Protein AF-A0A0I9UUY1-F1 (afdb_monomer_lite)

Organism: Bacteroides fragilis (NCBI:txid817)

Secondary structure (DSSP, 8-state):
---------------------------------PPP-------------EEE-GGGS-GGGEEESS-TTS-HHHHT-TTTSEEETTBSEEEEESSSS-EEEEE--SS-EEEEEEEEEETT-SS-EEEEEEEEE-TTEEEEE--TTBTS-EEEEETTEEEEE-BSS--TTTEEEEEEE--HHHHHHTT----EEEEE--TT--TT--SSSEE---HHHHHHHHHHHHHHHHHTTSHHHHHHHHSHHHHHSS--B-TT-PBPPHHHHHHHHHHTTSSEEEEEEEE-TTSSEEEETTEEEE-TTHHHHTTT-HHHHHHHHHHHHHHTT--TTSTTTS-BTTBSHHHHHHHHHHHHHHTT-SS---TTSS-TTSGGGGGG-SS---GGGG-HHHHHHHHHH-HHHHHHHHSPPP-

Radius of gyration: 30.34 Å; chains: 1; bounding box: 54×63×99 Å

pLDDT: mean 86.58, std 20.66, range [25.59, 98.88]

Sequence (411 aa):
MKIILNFSKCIMILSLLSLTCTVLSCDEMDIDQEPPISSTRNLMISFKIDTITYGQIPAEHARRILSLDESTSVVTDKSKRSFRVNELFQIRKASDQLLSITSYSAKTVYNLTLEAYVEGGSQYIPIAYLDSIPGFSQFEFKPSLINGNFIYKNGDGIDTLSLSSLNEKQMKFRLLSDDKHFKMLSKIDAQWGVSFSNYDWKPGYENGSWRELRAIYAREWVVIITNYAYMMTTPEYSFIMRNFSKVFGGELYDNNRVKFTPEKYLSEEKRFKQSHNFVCGRSKPSVGGLGGGSVWGVSHWNYYGHYASFSGWESITHEFMHCMGYGHSSNMTYSSGGVGWTEFMWQLHTYLRGNNLLPYTDRDLLGFHKPENAKYRDGGIDPDKLNDNKILQFYNKSKVTKYFLANPLTK

Foldseek 3Di:
DDDDDDDDDDDDDDDDDDDDDDDDDDDDDDDDDDDDDPPPPDPPVPQDAAEAELVPADPVFKDFALPLPPDLVQQQPCVNDKDWLLCQFDWDDPDQFKIKTFHQALAKFAFKFKWKDFAVDDDTWGQHTYGIDGHRMMGMDGTCLAQHWRWTDDPPDIDTHHDPGDDPVGMDMDMDDPTPLVVLSNLQQFGEMEGEDQVPDDPPDPVDFFYRDGSLLSSLVSQLVSQLSSLLSDPLNVVCLQCVCVLQVDFWAALVRHGDDSVNSVVCSVLLRDYAYAHEGEGDQVDQFDAAQRYTYGYDQLSQLVLFDLSNQLSNQLRSVRNVVGDPSTLSNPPDPCGGVSSVSSLSSLQCLVVVNGSDNDSCSSPSQPPVCVVSDDDHHDCVSVDNVVSVVSLVPRSSNVVCVVPPDDD

Structure (mmCIF, N/CA/C/O backbone):
data_AF-A0A0I9UUY1-F1
#
_entry.id   AF-A0A0I9UUY1-F1
#
loop_
_atom_site.group_PDB
_atom_site.id
_atom_site.type_symbol
_atom_site.label_atom_id
_atom_site.label_alt_id
_atom_site.label_comp_id
_atom_site.label_asym_id
_atom_site.label_entity_id
_atom_site.label_seq_id
_atom_site.pdbx_PDB_ins_code
_atom_site.Cartn_x
_atom_site.Cartn_y
_atom_site.Cartn_z
_atom_site.occupancy
_atom_site.B_iso_or_equiv
_atom_site.auth_seq_id
_atom_site.auth_comp_id
_atom_site.auth_asym_id
_atom_site.auth_atom_id
_atom_site.pdbx_PDB_model_num
ATOM 1 N N . MET A 1 1 ? 22.546 7.721 55.664 1.00 36.88 1 MET A N 1
ATOM 2 C CA . MET A 1 1 ? 23.636 7.155 54.842 1.00 36.88 1 MET A CA 1
ATOM 3 C C . MET A 1 1 ? 24.466 6.216 55.711 1.00 36.88 1 MET A C 1
ATOM 5 O O . MET A 1 1 ? 25.324 6.676 56.449 1.00 36.88 1 MET A O 1
ATOM 9 N N . LYS A 1 2 ? 24.135 4.922 55.719 1.00 28.86 2 LYS A N 1
ATOM 10 C CA . LYS A 1 2 ? 24.945 3.857 56.325 1.00 28.86 2 LYS A CA 1
ATOM 11 C C . LYS A 1 2 ? 24.568 2.548 55.633 1.00 28.86 2 LYS A C 1
ATOM 13 O O . LYS A 1 2 ? 23.427 2.109 55.704 1.00 28.86 2 LYS A O 1
ATOM 18 N N . ILE A 1 3 ? 25.536 2.039 54.886 1.00 31.17 3 ILE A N 1
ATOM 19 C CA . ILE A 1 3 ? 25.574 0.750 54.196 1.00 31.17 3 ILE A CA 1
ATOM 20 C C . ILE A 1 3 ? 25.894 -0.320 55.241 1.00 31.17 3 ILE A C 1
ATOM 22 O O . ILE A 1 3 ? 26.698 -0.030 56.120 1.00 31.17 3 ILE A O 1
ATOM 26 N N . ILE A 1 4 ? 25.326 -1.523 55.112 1.00 30.03 4 ILE A N 1
ATOM 27 C CA . ILE A 1 4 ? 25.988 -2.817 55.368 1.00 30.03 4 ILE A CA 1
ATOM 28 C C . ILE A 1 4 ? 25.166 -3.899 54.643 1.00 30.03 4 ILE A C 1
ATOM 30 O O . ILE A 1 4 ? 24.006 -4.142 54.965 1.00 30.03 4 ILE A O 1
ATOM 34 N N . LEU A 1 5 ? 25.790 -4.517 53.637 1.00 32.25 5 LEU A N 1
ATOM 35 C CA . LEU A 1 5 ? 25.451 -5.846 53.127 1.00 32.25 5 LEU A CA 1
ATOM 36 C C . LEU A 1 5 ? 25.965 -6.886 54.125 1.00 32.25 5 LEU A C 1
ATOM 38 O O . LEU A 1 5 ? 27.075 -6.725 54.632 1.00 32.25 5 LEU A O 1
ATOM 42 N N . ASN A 1 6 ? 25.245 -7.992 54.325 1.00 29.72 6 ASN A N 1
ATOM 43 C CA . ASN A 1 6 ? 25.913 -9.210 54.770 1.00 29.72 6 ASN A CA 1
ATOM 44 C C . ASN A 1 6 ? 25.306 -10.473 54.160 1.00 29.72 6 ASN A C 1
ATOM 46 O O . ASN A 1 6 ? 24.096 -10.684 54.153 1.00 29.72 6 ASN A O 1
ATOM 50 N N . PHE A 1 7 ? 26.216 -11.271 53.618 1.00 28.95 7 PHE A N 1
ATOM 51 C CA . PHE A 1 7 ? 26.023 -12.521 52.908 1.00 28.95 7 PHE A CA 1
ATOM 52 C C . PHE A 1 7 ? 26.236 -13.694 53.875 1.00 28.95 7 PHE A C 1
ATOM 54 O O . PHE A 1 7 ? 27.063 -13.615 54.780 1.00 28.95 7 PHE A O 1
ATOM 61 N N . SER A 1 8 ? 25.625 -14.827 53.523 1.00 28.05 8 SER A N 1
ATOM 62 C CA . SER A 1 8 ? 26.098 -16.191 53.801 1.00 28.05 8 SER A CA 1
ATOM 63 C C . SER A 1 8 ? 25.782 -16.813 55.168 1.00 28.05 8 SER A C 1
ATOM 65 O O . SER A 1 8 ? 26.276 -16.382 56.207 1.00 28.05 8 SER A O 1
ATOM 67 N N . LYS A 1 9 ? 25.086 -17.959 55.133 1.00 28.16 9 LYS A N 1
ATOM 68 C CA . LYS A 1 9 ? 25.687 -19.241 55.537 1.00 28.16 9 LYS A CA 1
ATOM 69 C C . LYS A 1 9 ? 24.860 -20.430 55.051 1.00 28.16 9 LYS A C 1
ATOM 71 O O . LYS A 1 9 ? 23.641 -20.459 55.156 1.00 28.16 9 LYS A O 1
ATOM 76 N N . CYS A 1 10 ? 25.586 -21.397 54.512 1.00 27.27 10 CYS A N 1
ATOM 77 C CA . CYS A 1 10 ? 25.130 -22.662 53.967 1.00 27.27 10 CYS A CA 1
ATOM 78 C C . CYS A 1 10 ? 25.682 -23.798 54.856 1.00 27.27 10 CYS A C 1
ATOM 80 O O . CYS A 1 10 ? 26.743 -23.623 55.454 1.00 27.27 10 CYS A O 1
ATOM 82 N N . ILE A 1 11 ? 25.010 -24.957 54.810 1.00 31.77 11 ILE A N 1
ATOM 83 C CA . ILE A 1 11 ? 25.541 -26.328 54.994 1.00 31.77 11 ILE A CA 1
ATOM 84 C C . ILE A 1 11 ? 25.516 -26.968 56.406 1.00 31.77 11 ILE A C 1
ATOM 86 O O . ILE A 1 11 ? 26.320 -26.675 57.281 1.00 31.77 11 ILE A O 1
ATOM 90 N N . MET A 1 12 ? 24.588 -27.938 56.492 1.00 28.70 12 MET A N 1
ATOM 91 C CA . MET A 1 12 ? 24.651 -29.331 56.986 1.00 28.70 12 MET A CA 1
ATOM 92 C C . MET A 1 12 ? 25.170 -29.686 58.383 1.00 28.70 12 MET A C 1
ATOM 94 O O . MET A 1 12 ? 26.359 -29.550 58.638 1.00 28.70 12 MET A O 1
ATOM 98 N N . ILE A 1 13 ? 24.329 -30.419 59.136 1.00 30.61 13 ILE A N 1
ATOM 99 C CA . ILE A 1 13 ? 24.710 -31.617 59.914 1.00 30.61 13 ILE A CA 1
ATOM 100 C C . ILE A 1 13 ? 23.585 -32.676 59.816 1.00 30.61 13 ILE A C 1
ATOM 102 O O . ILE A 1 13 ? 22.400 -32.349 59.822 1.00 30.61 13 ILE A O 1
ATOM 106 N N . LEU A 1 14 ? 24.009 -33.934 59.666 1.00 28.56 14 LEU A N 1
ATOM 107 C CA . LEU A 1 14 ? 23.273 -35.189 59.468 1.00 28.56 14 LEU A CA 1
ATOM 108 C C . LEU A 1 14 ? 22.862 -35.865 60.801 1.00 28.56 14 LEU A C 1
ATOM 110 O O . LEU A 1 14 ? 23.591 -35.738 61.780 1.00 28.56 14 LEU A O 1
ATOM 114 N N . SER A 1 15 ? 21.874 -36.780 60.714 1.00 29.30 15 SER A N 1
ATOM 115 C CA . SER A 1 15 ? 21.728 -38.068 61.459 1.00 29.30 15 SER A CA 1
ATOM 116 C C . SER A 1 15 ? 21.233 -38.020 62.928 1.00 29.30 15 SER A C 1
ATOM 118 O O . SER A 1 15 ? 21.598 -37.105 63.645 1.00 29.30 15 SER A O 1
ATOM 120 N N . LEU A 1 16 ? 20.423 -38.936 63.498 1.00 27.27 16 LEU A N 1
ATOM 121 C CA . LEU A 1 16 ? 19.856 -40.246 63.117 1.00 27.27 16 LEU A CA 1
ATOM 122 C C . LEU A 1 16 ? 18.792 -40.686 64.184 1.00 27.27 16 LEU A C 1
ATOM 124 O O . LEU A 1 16 ? 18.970 -40.362 65.351 1.00 27.27 16 LEU A O 1
ATOM 128 N N . LEU A 1 17 ? 17.789 -41.493 63.778 1.00 28.11 17 LEU A N 1
ATOM 129 C CA . LEU A 1 17 ? 17.052 -42.578 64.500 1.00 28.11 17 LEU A CA 1
ATOM 130 C C . LEU A 1 17 ? 16.345 -42.312 65.868 1.00 28.11 17 LEU A C 1
ATOM 132 O O . LEU A 1 17 ? 16.982 -42.056 66.877 1.00 28.11 17 LEU A O 1
ATOM 136 N N . SER A 1 18 ? 15.002 -42.301 65.944 1.00 28.45 18 SER A N 1
ATOM 137 C CA . SER A 1 18 ? 14.029 -43.425 66.085 1.00 28.45 18 SER A CA 1
ATOM 138 C C . SER A 1 18 ? 13.746 -43.901 67.526 1.00 28.45 18 SER A C 1
ATOM 140 O O . SER A 1 18 ? 14.620 -44.513 68.130 1.00 28.45 18 SER A O 1
ATOM 142 N N . LEU A 1 19 ? 12.498 -43.764 68.009 1.00 27.48 19 LEU A N 1
ATOM 143 C CA . LEU A 1 19 ? 11.792 -44.815 68.767 1.00 27.48 19 LEU A CA 1
ATOM 144 C C . LEU A 1 19 ? 10.281 -44.525 68.900 1.00 27.48 19 LEU A C 1
ATOM 146 O O . LEU A 1 19 ? 9.852 -43.398 69.119 1.00 27.48 19 LEU A O 1
ATOM 150 N N . THR A 1 20 ? 9.503 -45.587 68.733 1.00 30.22 20 THR A N 1
ATOM 151 C CA . THR A 1 20 ? 8.041 -45.748 68.754 1.00 30.22 20 THR A CA 1
ATOM 152 C C . THR A 1 20 ? 7.422 -45.734 70.158 1.00 30.22 20 THR A C 1
ATOM 154 O O . THR A 1 20 ? 8.039 -46.276 71.069 1.00 30.22 20 THR A O 1
ATOM 157 N N . CYS A 1 21 ? 6.169 -45.266 70.298 1.00 26.27 21 CYS A N 1
ATOM 158 C CA . CYS A 1 21 ? 5.049 -46.030 70.894 1.00 26.27 21 CYS A CA 1
ATOM 159 C C . CYS A 1 21 ? 3.716 -45.244 70.898 1.00 26.27 21 CYS A C 1
ATOM 161 O O . CYS A 1 21 ? 3.628 -44.124 71.386 1.00 26.27 21 CYS A O 1
ATOM 163 N N . THR A 1 22 ? 2.683 -45.896 70.365 1.00 27.73 22 THR A N 1
ATOM 164 C CA . THR A 1 22 ? 1.225 -45.713 70.552 1.00 27.73 22 THR A CA 1
ATOM 165 C C . THR A 1 22 ? 0.829 -45.931 72.039 1.00 27.73 22 THR A C 1
ATOM 167 O O . THR A 1 22 ? 1.596 -46.580 72.741 1.00 27.73 22 THR A O 1
ATOM 170 N N . VAL A 1 23 ? -0.299 -45.508 72.640 1.00 28.02 23 VAL A N 1
ATOM 171 C CA . VAL A 1 23 ? -1.730 -45.509 72.248 1.00 28.02 23 VAL A CA 1
ATOM 172 C C . VAL A 1 23 ? -2.592 -44.750 73.311 1.00 28.02 23 VAL A C 1
ATOM 174 O O . VAL A 1 23 ? -2.131 -44.612 74.441 1.00 28.02 23 VAL A O 1
ATOM 177 N N . LEU A 1 24 ? -3.873 -44.463 72.972 1.00 26.00 24 LEU A N 1
ATOM 178 C CA . LEU A 1 24 ? -5.078 -44.157 73.811 1.00 26.00 24 LEU A CA 1
ATOM 179 C C . LEU A 1 24 ? -5.232 -42.701 74.329 1.00 26.00 24 LEU A C 1
ATOM 181 O O . LEU A 1 24 ? -4.264 -42.115 74.781 1.00 26.00 24 LEU A O 1
ATOM 185 N N . SER A 1 25 ? -6.403 -42.037 74.342 1.00 25.59 25 SER A N 1
ATOM 186 C CA . SER A 1 25 ? -7.807 -42.493 74.338 1.00 25.59 25 SER A CA 1
ATOM 187 C C . SER A 1 25 ? -8.792 -41.309 74.136 1.00 25.59 25 SER A C 1
ATOM 189 O O . SER A 1 25 ? -8.526 -40.229 74.651 1.00 25.59 25 SER A O 1
ATOM 191 N N . CYS A 1 26 ? -9.939 -41.607 73.507 1.00 26.20 26 CYS A N 1
ATOM 192 C CA . CYS A 1 26 ? -11.304 -41.046 73.633 1.00 26.20 26 CYS A CA 1
ATOM 193 C C . CYS A 1 26 ? -11.639 -39.564 73.335 1.00 26.20 26 CYS A C 1
ATOM 195 O O . CYS A 1 26 ? -11.243 -38.648 74.052 1.00 26.20 26 CYS A O 1
ATOM 197 N N . ASP A 1 27 ? -12.513 -39.428 72.325 1.00 26.31 27 ASP A N 1
ATOM 198 C CA . ASP A 1 27 ? -13.709 -38.565 72.183 1.00 26.31 27 ASP A CA 1
ATOM 199 C C . ASP A 1 27 ? -14.375 -38.199 73.535 1.00 26.31 27 ASP A C 1
ATOM 201 O O . ASP A 1 27 ? -14.284 -38.967 74.490 1.00 26.31 27 ASP A O 1
ATOM 205 N N . GLU A 1 28 ? -15.119 -37.116 73.763 1.00 28.86 28 GLU A N 1
ATOM 206 C CA . GLU A 1 28 ? -15.753 -36.046 72.978 1.00 28.86 28 GLU A CA 1
ATOM 207 C C . GLU A 1 28 ? -16.215 -35.007 74.036 1.00 28.86 28 GLU A C 1
ATOM 209 O O . GLU A 1 28 ? -16.571 -35.413 75.144 1.00 28.86 28 GLU A O 1
ATOM 214 N N . MET A 1 29 ? -16.231 -33.701 73.735 1.00 26.61 29 MET A N 1
ATOM 215 C CA . MET A 1 29 ? -17.374 -32.798 73.998 1.00 26.61 29 MET A CA 1
ATOM 216 C C . MET A 1 29 ? -17.024 -31.324 73.737 1.00 26.61 29 MET A C 1
ATOM 218 O O . MET A 1 29 ? -16.159 -30.727 74.380 1.00 26.61 29 MET A O 1
ATOM 222 N N . ASP A 1 30 ? -17.778 -30.790 72.781 1.00 27.06 30 ASP A N 1
ATOM 223 C CA . ASP A 1 30 ? -17.875 -29.431 72.261 1.00 27.06 30 ASP A CA 1
ATOM 224 C C . ASP A 1 30 ? -17.836 -28.288 73.280 1.00 27.06 30 ASP A C 1
ATOM 226 O O . ASP A 1 30 ? -18.602 -28.256 74.246 1.00 27.06 30 ASP A O 1
ATOM 230 N N . ILE A 1 31 ? -17.066 -27.253 72.930 1.00 31.72 31 ILE A N 1
ATOM 231 C CA . ILE A 1 31 ? -17.466 -25.857 73.130 1.00 31.72 31 ILE A CA 1
ATOM 232 C C . ILE A 1 31 ? -17.203 -25.114 71.815 1.00 31.72 31 ILE A C 1
ATOM 234 O O . ILE A 1 31 ? -16.056 -24.976 71.386 1.00 31.72 31 ILE A O 1
ATOM 238 N N . ASP A 1 32 ? -18.294 -24.651 71.206 1.00 31.78 32 ASP A N 1
ATOM 239 C CA . ASP A 1 32 ? -18.376 -23.810 70.011 1.00 31.78 32 ASP A CA 1
ATOM 240 C C . ASP A 1 32 ? -17.337 -22.676 69.988 1.00 31.78 32 ASP A C 1
ATOM 242 O O . ASP A 1 32 ? -17.379 -21.733 70.784 1.00 31.78 32 ASP A O 1
ATOM 246 N N . GLN A 1 33 ? -16.467 -22.704 68.980 1.00 34.94 33 GLN A N 1
ATOM 247 C CA . GLN A 1 33 ? -15.953 -21.490 68.355 1.00 34.94 33 GLN A CA 1
ATOM 248 C C . GLN A 1 33 ? -16.186 -21.606 66.853 1.00 34.94 33 GLN A C 1
ATOM 250 O O . GLN A 1 33 ? -15.484 -22.340 66.157 1.00 34.94 33 GLN A O 1
ATOM 255 N N . GLU A 1 34 ? -17.180 -20.867 66.358 1.00 30.14 34 GLU A N 1
ATOM 256 C CA . GLU A 1 34 ? -17.358 -20.632 64.928 1.00 30.14 34 GLU A CA 1
ATOM 257 C C . GLU A 1 34 ? -16.022 -20.178 64.308 1.00 30.14 34 GLU A C 1
ATOM 259 O O . GLU A 1 34 ? -15.445 -19.175 64.750 1.00 30.14 34 GLU A O 1
ATOM 264 N N . PRO A 1 35 ? -15.505 -20.863 63.272 1.00 32.59 35 PRO A N 1
ATOM 265 C CA . PRO A 1 35 ? -14.398 -20.328 62.507 1.00 32.59 35 PRO A CA 1
ATOM 266 C C . PRO A 1 35 ? -14.899 -19.146 61.661 1.00 32.59 35 PRO A C 1
ATOM 268 O O . PRO A 1 35 ? -16.021 -19.171 61.145 1.00 32.59 35 PRO A O 1
ATOM 271 N N . PRO A 1 36 ? -14.079 -18.097 61.487 1.00 30.53 36 PRO A N 1
ATOM 272 C CA . PRO A 1 36 ? -14.498 -16.882 60.814 1.00 30.53 36 PRO A CA 1
ATOM 273 C C . PRO A 1 36 ? -14.896 -17.173 59.366 1.00 30.53 36 PRO A C 1
ATOM 275 O O . PRO A 1 36 ? -14.219 -17.902 58.639 1.00 30.53 36 PRO A O 1
ATOM 278 N N . ILE A 1 37 ? -16.005 -16.550 58.972 1.00 37.06 37 ILE A N 1
ATOM 279 C CA . ILE A 1 37 ? -16.620 -16.547 57.645 1.00 37.06 37 ILE A CA 1
ATOM 280 C C . ILE A 1 37 ? -15.548 -16.347 56.567 1.00 37.06 37 ILE A C 1
ATOM 282 O O . ILE A 1 37 ? -15.124 -15.232 56.255 1.00 37.06 37 ILE A O 1
ATOM 286 N N . SER A 1 38 ? -15.136 -17.454 55.959 1.00 35.19 38 SER A N 1
ATOM 287 C CA . SER A 1 38 ? -14.311 -17.470 54.761 1.00 35.19 38 SER A CA 1
ATOM 288 C C . SER A 1 38 ? -15.197 -17.135 53.563 1.00 35.19 38 SER A C 1
ATOM 290 O O . SER A 1 38 ? -15.671 -17.983 52.810 1.00 35.19 38 SER A O 1
ATOM 292 N N . SER A 1 39 ? -15.439 -15.838 53.392 1.00 34.81 39 SER A N 1
ATOM 293 C CA . SER A 1 39 ? -16.011 -15.252 52.181 1.00 34.81 39 SER A CA 1
ATOM 294 C C . SER A 1 39 ? -15.015 -15.236 51.012 1.00 34.81 39 SER A C 1
ATOM 296 O O . SER A 1 39 ? -15.186 -14.471 50.067 1.00 34.81 39 SER A O 1
ATOM 298 N N . THR A 1 40 ? -14.026 -16.138 50.978 1.00 33.56 40 THR A N 1
ATOM 299 C CA . THR A 1 40 ? -13.312 -16.486 49.740 1.00 33.56 40 THR A CA 1
ATOM 300 C C . THR A 1 40 ? -14.191 -17.371 48.855 1.00 33.56 40 THR A C 1
ATOM 302 O O . THR A 1 40 ? -13.818 -18.464 48.439 1.00 33.56 40 THR A O 1
ATOM 305 N N . ARG A 1 41 ? -15.380 -16.868 48.503 1.00 34.56 41 ARG A N 1
ATOM 306 C CA . ARG A 1 41 ? -15.937 -17.169 47.188 1.00 34.56 41 ARG A CA 1
ATOM 307 C C . ARG A 1 41 ? -14.992 -16.519 46.192 1.00 34.56 41 ARG A C 1
ATOM 309 O O . ARG A 1 41 ? -14.929 -15.299 46.126 1.00 34.56 41 ARG A O 1
ATOM 316 N N . ASN A 1 42 ? -14.259 -17.357 45.468 1.00 39.00 42 ASN A N 1
ATOM 317 C CA . ASN A 1 42 ? -13.675 -17.094 44.157 1.00 39.00 42 ASN A CA 1
ATOM 318 C C . ASN A 1 42 ? -14.164 -15.779 43.518 1.00 39.00 42 ASN A C 1
ATOM 320 O O . ASN A 1 42 ? -15.134 -15.772 42.759 1.00 39.00 42 ASN A O 1
ATOM 324 N N . LEU A 1 43 ? -13.455 -14.678 43.773 1.00 37.12 43 LEU A N 1
ATOM 325 C CA . LEU A 1 43 ? -13.446 -13.519 42.888 1.00 37.12 43 LEU A CA 1
ATOM 326 C C . LEU A 1 43 ? -12.603 -13.916 41.673 1.00 37.12 43 LEU A C 1
ATOM 328 O O . LEU A 1 43 ? -11.469 -13.486 41.491 1.00 37.12 43 LEU A O 1
ATOM 332 N N . MET A 1 44 ? -13.171 -14.781 40.833 1.00 35.53 44 MET A N 1
ATOM 333 C CA . MET A 1 44 ? -12.799 -14.853 39.426 1.00 35.53 44 MET A CA 1
ATOM 334 C C . MET A 1 44 ? -13.234 -13.520 38.809 1.00 35.53 44 MET A C 1
ATOM 336 O O . MET A 1 44 ? -14.303 -13.421 38.210 1.00 35.53 44 MET A O 1
ATOM 340 N N . ILE A 1 45 ? -12.456 -12.455 39.023 1.00 49.34 45 ILE A N 1
ATOM 341 C CA . ILE A 1 45 ? -12.622 -11.208 38.279 1.00 49.34 45 ILE A CA 1
ATOM 342 C C . ILE A 1 45 ? -12.211 -11.543 36.846 1.00 49.34 45 ILE A C 1
ATOM 344 O O . ILE A 1 45 ? -11.035 -11.505 36.491 1.00 49.34 45 ILE A O 1
ATOM 348 N N . SER A 1 46 ? -13.177 -11.940 36.019 1.00 52.25 46 SER A N 1
ATOM 349 C CA . SER A 1 46 ? -12.970 -11.988 34.580 1.00 52.25 46 SER A CA 1
ATOM 350 C C . SER A 1 46 ? -12.840 -10.544 34.108 1.00 52.25 46 SER A C 1
ATOM 352 O O . SER A 1 46 ? -13.827 -9.803 34.098 1.00 52.25 46 SER A O 1
ATOM 354 N N . PHE A 1 47 ? -11.626 -10.125 33.757 1.00 62.78 47 PHE A N 1
ATOM 355 C CA . PHE A 1 47 ? -11.395 -8.851 33.082 1.00 62.78 47 PHE A CA 1
ATOM 356 C C . PHE A 1 47 ? -12.294 -8.794 31.844 1.00 62.78 47 PHE A C 1
ATOM 358 O O . PHE A 1 47 ? -12.183 -9.638 30.951 1.00 62.78 47 PHE A O 1
ATOM 365 N N . LYS A 1 48 ? -13.249 -7.860 31.820 1.00 69.06 48 LYS A N 1
ATOM 366 C CA . LYS A 1 48 ? -14.259 -7.814 30.763 1.00 69.06 48 LYS A CA 1
ATOM 367 C C . LYS A 1 48 ? -13.700 -7.054 29.568 1.00 69.06 48 LYS A C 1
ATOM 369 O O . LYS A 1 48 ? -13.864 -5.845 29.470 1.00 69.06 48 LYS A O 1
ATOM 374 N N . ILE A 1 49 ? -13.044 -7.779 28.674 1.00 81.56 49 ILE A N 1
ATOM 375 C CA . ILE A 1 49 ? -12.682 -7.289 27.343 1.00 81.56 49 ILE A CA 1
ATOM 376 C C . ILE A 1 49 ? -13.913 -7.460 26.448 1.00 81.56 49 ILE A C 1
ATOM 378 O O . ILE A 1 49 ? -14.553 -8.515 26.473 1.00 81.56 49 ILE A O 1
ATOM 382 N N . ASP A 1 50 ? -14.264 -6.438 25.666 1.00 87.50 50 ASP A N 1
ATOM 383 C CA . ASP A 1 50 ? -15.362 -6.571 24.709 1.00 87.50 50 ASP A CA 1
ATOM 384 C C . ASP A 1 50 ? -15.037 -7.653 23.681 1.00 87.50 50 ASP A C 1
ATOM 386 O O . ASP A 1 50 ? -13.908 -7.757 23.220 1.00 87.50 50 ASP A O 1
ATOM 390 N N . THR A 1 51 ? -16.021 -8.457 23.294 1.00 92.94 51 THR A N 1
ATOM 391 C CA . THR A 1 51 ? -15.877 -9.379 22.164 1.00 92.94 51 THR A CA 1
ATOM 392 C C . THR A 1 51 ? -16.752 -8.877 21.035 1.00 92.94 51 THR A C 1
ATOM 394 O O . THR A 1 51 ? -17.974 -8.841 21.157 1.00 92.94 51 THR A O 1
ATOM 397 N N . ILE A 1 52 ? -16.117 -8.468 19.945 1.00 94.88 52 ILE A N 1
ATOM 398 C CA . ILE A 1 52 ? -16.775 -7.938 18.762 1.00 94.88 52 ILE A CA 1
ATOM 399 C C . ILE A 1 52 ? -16.683 -8.997 17.666 1.00 94.88 52 ILE A C 1
ATOM 401 O O . ILE A 1 52 ? -15.596 -9.327 17.193 1.00 94.88 52 ILE A O 1
ATOM 405 N N . THR A 1 53 ? -17.841 -9.521 17.273 1.00 96.25 53 THR A N 1
ATOM 406 C CA . THR A 1 53 ? -17.975 -10.443 16.141 1.00 96.25 53 THR A CA 1
ATOM 407 C C . THR A 1 53 ? -18.493 -9.653 14.949 1.00 96.25 53 THR A C 1
ATOM 409 O O . THR A 1 53 ? -19.621 -9.166 15.005 1.00 96.25 53 THR A O 1
ATOM 412 N N . TYR A 1 54 ? -17.714 -9.514 13.870 1.00 94.38 54 TYR A N 1
ATOM 413 C CA . TYR A 1 54 ? -18.093 -8.655 12.736 1.00 94.38 54 TYR A CA 1
ATOM 414 C C . TYR A 1 54 ? -19.476 -9.009 12.169 1.00 94.38 54 TYR A C 1
ATOM 416 O O . TYR A 1 54 ? -20.288 -8.125 11.910 1.00 94.38 54 TYR A O 1
ATOM 424 N N . GLY A 1 55 ? -19.776 -10.306 12.035 1.00 93.44 55 GLY A N 1
ATOM 425 C CA . GLY A 1 55 ? -21.066 -10.789 11.529 1.00 93.44 55 GLY A CA 1
ATOM 426 C C . GLY A 1 55 ? -22.272 -10.508 12.438 1.00 93.44 55 GLY A C 1
ATOM 427 O O . GLY A 1 55 ? -23.400 -10.738 12.018 1.00 93.44 55 GLY A O 1
ATOM 428 N N . GLN A 1 56 ? -22.046 -10.030 13.664 1.00 95.75 56 GLN A N 1
ATOM 429 C CA . GLN A 1 56 ? -23.087 -9.663 14.630 1.00 95.75 56 GLN A CA 1
ATOM 430 C C . GLN A 1 56 ? -23.248 -8.142 14.778 1.00 95.75 56 GLN A C 1
ATOM 432 O O . GLN A 1 56 ? -24.127 -7.696 15.514 1.00 95.75 56 GLN A O 1
ATOM 437 N N . ILE A 1 57 ? -22.417 -7.336 14.105 1.00 95.31 57 ILE A N 1
ATOM 438 C CA . ILE A 1 57 ? -22.548 -5.876 14.131 1.00 95.31 57 ILE A CA 1
ATOM 439 C C . ILE A 1 57 ? -23.806 -5.480 13.338 1.00 95.31 57 ILE A C 1
ATOM 441 O O . ILE A 1 57 ? -23.975 -5.956 12.210 1.00 95.31 57 ILE A O 1
ATOM 445 N N . PRO A 1 58 ? -24.678 -4.607 13.880 1.00 94.94 58 PRO A N 1
ATOM 446 C CA . PRO A 1 58 ? -25.840 -4.109 13.150 1.00 94.94 58 PRO A CA 1
ATOM 447 C C . PRO A 1 58 ? -25.455 -3.477 11.806 1.00 94.94 58 PRO A C 1
ATOM 449 O O . PRO A 1 58 ? -24.425 -2.808 11.691 1.00 94.94 58 PRO A O 1
ATOM 452 N N . ALA A 1 59 ? -26.281 -3.680 10.779 1.00 93.00 59 ALA A N 1
ATOM 453 C CA . ALA A 1 59 ? -25.963 -3.286 9.404 1.00 93.00 59 ALA A CA 1
ATOM 454 C C . ALA A 1 59 ? -25.773 -1.766 9.237 1.00 93.00 59 ALA A C 1
ATOM 456 O O . ALA A 1 59 ? -24.985 -1.323 8.408 1.00 93.00 59 ALA A O 1
ATOM 457 N N . GLU A 1 60 ? -26.444 -0.952 10.047 1.00 94.94 60 GLU A N 1
ATOM 458 C CA . GLU A 1 60 ? -26.277 0.501 10.098 1.00 94.94 60 GLU A CA 1
ATOM 459 C C . GLU A 1 60 ? -24.891 0.935 10.607 1.00 94.94 60 GLU A C 1
ATOM 461 O O . GLU A 1 60 ? -24.423 2.026 10.281 1.00 94.94 60 GLU A O 1
ATOM 466 N N . HIS A 1 61 ? -24.210 0.063 11.354 1.00 96.12 61 HIS A N 1
ATOM 467 C CA . HIS A 1 61 ? -22.884 0.291 11.919 1.00 96.12 61 HIS A CA 1
ATOM 468 C C . HIS A 1 61 ? -21.779 -0.473 11.190 1.00 96.12 61 HIS A C 1
ATOM 470 O O . HIS A 1 61 ? -20.624 -0.356 11.581 1.00 96.12 61 HIS A O 1
ATOM 476 N N . ALA A 1 62 ? -22.079 -1.234 10.136 1.00 96.94 62 ALA A N 1
ATOM 477 C CA . ALA A 1 62 ? -21.084 -1.978 9.371 1.00 96.94 62 ALA A CA 1
ATOM 478 C C . ALA A 1 62 ? -21.326 -1.838 7.868 1.00 96.94 62 ALA A C 1
ATOM 480 O O . ALA A 1 62 ? -22.404 -2.107 7.353 1.00 96.94 62 ALA A O 1
ATOM 481 N N . ARG A 1 63 ? -20.288 -1.461 7.123 1.00 95.69 63 ARG A N 1
ATOM 482 C CA . ARG A 1 63 ? -20.367 -1.323 5.668 1.00 95.69 63 ARG A CA 1
ATOM 483 C C . ARG A 1 63 ? -19.092 -1.743 4.966 1.00 95.69 63 ARG A C 1
ATOM 485 O O . ARG A 1 63 ? -17.997 -1.740 5.526 1.00 95.69 63 ARG A O 1
ATOM 492 N N . ARG A 1 64 ? -19.239 -2.078 3.691 1.00 96.88 64 ARG A N 1
ATOM 493 C CA . ARG A 1 64 ? -18.125 -2.243 2.757 1.00 96.88 64 ARG A CA 1
ATOM 494 C C . ARG A 1 64 ? -17.717 -0.862 2.241 1.00 96.88 64 ARG A C 1
ATOM 496 O O . ARG A 1 64 ? -18.582 -0.030 1.976 1.00 96.88 64 ARG A O 1
ATOM 503 N N . ILE A 1 65 ? -16.418 -0.611 2.125 1.00 97.88 65 ILE A N 1
ATOM 504 C CA . ILE A 1 65 ? -15.879 0.587 1.463 1.00 97.88 65 ILE A CA 1
ATOM 505 C C . ILE A 1 65 ? -15.260 0.181 0.131 1.00 97.88 65 ILE A C 1
ATOM 507 O O . ILE A 1 65 ? -14.900 -0.980 -0.045 1.00 97.88 65 ILE A O 1
ATOM 511 N N . LEU A 1 66 ? -15.124 1.116 -0.809 1.00 97.94 66 LEU A N 1
ATOM 512 C CA . LEU A 1 66 ? -14.635 0.829 -2.159 1.00 97.94 66 LEU A CA 1
ATOM 513 C C . LEU A 1 66 ? -15.399 -0.338 -2.813 1.00 97.94 66 LEU A C 1
ATOM 515 O O . LEU A 1 66 ? -14.828 -1.110 -3.583 1.00 97.94 66 LEU A O 1
ATOM 519 N N . SER A 1 67 ? -16.688 -0.491 -2.494 1.00 96.94 67 SER A N 1
ATOM 520 C CA . SER A 1 67 ? -17.581 -1.428 -3.180 1.00 96.94 67 SER A CA 1
ATOM 521 C C . SER A 1 67 ? -17.638 -1.076 -4.665 1.00 96.94 67 SER A C 1
ATOM 523 O O . SER A 1 67 ? -17.471 0.081 -5.034 1.00 96.94 67 SER A O 1
ATOM 525 N N . LEU A 1 68 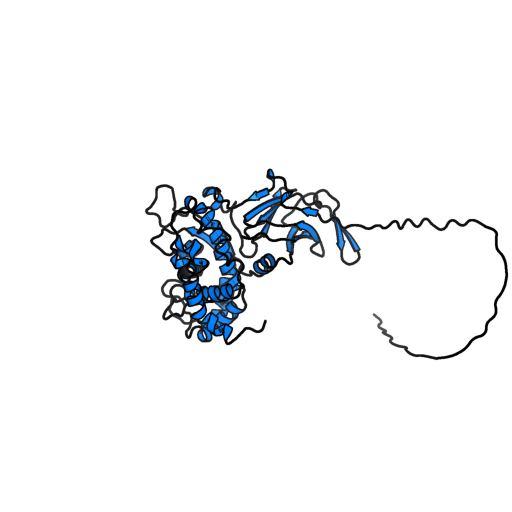? -17.838 -2.057 -5.546 1.00 96.69 68 LEU A N 1
ATOM 526 C CA . LEU A 1 68 ? -17.729 -1.836 -6.999 1.00 96.69 68 LEU A CA 1
ATOM 527 C C . LEU A 1 68 ? -18.734 -0.803 -7.542 1.00 96.69 68 LEU A C 1
ATOM 529 O O . LEU A 1 68 ? -18.474 -0.163 -8.558 1.00 96.69 68 LEU A O 1
ATOM 533 N N . ASP A 1 69 ? -19.858 -0.649 -6.856 1.00 95.38 69 ASP A N 1
ATOM 534 C CA . ASP A 1 69 ? -20.937 0.309 -7.085 1.00 95.38 69 ASP A CA 1
ATOM 535 C C . ASP A 1 69 ? -20.748 1.650 -6.352 1.00 95.38 69 ASP A C 1
ATOM 537 O O . ASP A 1 69 ? -21.536 2.575 -6.549 1.00 95.38 69 ASP A O 1
ATOM 541 N N . GLU A 1 70 ? -19.703 1.797 -5.533 1.00 96.81 70 GLU A N 1
ATOM 542 C CA . GLU A 1 70 ? -19.407 3.054 -4.854 1.00 96.81 70 GLU A CA 1
ATOM 543 C C . GLU A 1 70 ? -19.084 4.150 -5.877 1.00 96.81 70 GLU A C 1
ATOM 545 O O . GLU A 1 70 ? -18.158 4.035 -6.686 1.00 96.81 70 GLU A O 1
ATOM 550 N N . SER A 1 71 ? -19.864 5.233 -5.832 1.00 96.12 71 SER A N 1
ATOM 551 C CA . SER A 1 71 ? -19.737 6.346 -6.774 1.00 96.12 71 SER A CA 1
ATOM 552 C C . SER A 1 71 ? -18.325 6.936 -6.775 1.00 96.12 71 SER A C 1
ATOM 554 O O . SER A 1 71 ? -17.710 7.104 -5.717 1.00 96.12 71 SER A O 1
ATOM 556 N N . THR A 1 72 ? -17.836 7.332 -7.953 1.00 95.56 72 THR A N 1
ATOM 557 C CA . THR A 1 72 ? -16.503 7.939 -8.085 1.00 95.56 72 THR A CA 1
ATOM 558 C C . THR A 1 72 ? -16.336 9.181 -7.201 1.00 95.56 72 THR A C 1
ATOM 560 O O . THR A 1 72 ? -15.274 9.364 -6.621 1.00 95.56 72 THR A O 1
ATOM 563 N N . SER A 1 73 ? -17.395 9.972 -6.986 1.00 96.31 73 SER A N 1
ATOM 564 C CA . SER A 1 73 ? -17.353 11.153 -6.114 1.00 96.31 73 SER A CA 1
ATOM 565 C C . SER A 1 73 ? -17.061 10.809 -4.652 1.00 96.31 73 SER A C 1
ATOM 567 O O . SER A 1 73 ? -16.400 11.590 -3.977 1.00 96.31 73 SER A O 1
ATOM 569 N N . VAL A 1 74 ? -17.500 9.643 -4.162 1.00 97.94 74 VAL A N 1
ATOM 570 C CA . VAL A 1 74 ? -17.131 9.135 -2.831 1.00 97.94 74 VAL A CA 1
ATOM 571 C C . VAL A 1 74 ? -15.720 8.555 -2.846 1.00 97.94 74 VAL A C 1
ATOM 573 O O . VAL A 1 74 ? -14.954 8.826 -1.923 1.00 97.94 74 VAL A O 1
ATOM 576 N N . VAL A 1 75 ? -15.357 7.802 -3.891 1.00 98.25 75 VAL A N 1
ATOM 577 C CA . VAL A 1 75 ? -14.009 7.223 -4.051 1.00 98.25 75 VAL A CA 1
ATOM 578 C C . VAL A 1 75 ? -12.928 8.305 -4.037 1.00 98.25 75 VAL A C 1
ATOM 580 O O . VAL A 1 75 ? -11.895 8.117 -3.404 1.00 98.25 75 VAL A O 1
ATOM 583 N N . THR A 1 76 ? -13.161 9.438 -4.703 1.00 97.88 76 THR A N 1
ATOM 584 C CA . THR A 1 76 ? -12.194 10.541 -4.829 1.00 97.88 76 THR A CA 1
ATOM 585 C C . THR A 1 76 ? -12.340 11.625 -3.760 1.00 97.88 76 THR A C 1
ATOM 587 O O . THR A 1 76 ? -11.600 12.606 -3.767 1.00 97.88 76 THR A O 1
ATOM 590 N N . ASP A 1 77 ? -13.288 11.488 -2.834 1.00 98.12 77 ASP A N 1
ATOM 591 C CA . ASP A 1 77 ? -13.398 12.384 -1.685 1.00 98.12 77 ASP A CA 1
ATOM 592 C C . ASP A 1 77 ? -12.375 11.965 -0.626 1.00 98.12 77 ASP A C 1
ATOM 594 O O . ASP A 1 77 ? -12.573 11.003 0.117 1.00 98.12 77 ASP A O 1
ATOM 598 N N . LYS A 1 78 ? -11.271 12.714 -0.535 1.00 97.06 78 LYS A N 1
ATOM 599 C CA . LYS A 1 78 ? -10.173 12.451 0.406 1.00 97.06 78 LYS A CA 1
ATOM 600 C C . LYS A 1 78 ? -10.633 12.348 1.866 1.00 97.06 78 LYS A C 1
ATOM 602 O O . LYS A 1 78 ? -10.017 11.602 2.629 1.00 97.06 78 LYS A O 1
ATOM 607 N N . SER A 1 79 ? -11.686 13.069 2.261 1.00 95.75 79 SER A N 1
ATOM 608 C CA . SER A 1 79 ? -12.222 13.013 3.630 1.00 95.75 79 SER A CA 1
ATOM 609 C C . SER A 1 79 ? -12.918 11.683 3.931 1.00 95.75 79 SER A C 1
ATOM 611 O O . SER A 1 79 ? -12.982 11.261 5.083 1.00 95.75 79 SER A O 1
ATOM 613 N N . LYS A 1 80 ? -13.393 10.993 2.888 1.00 96.12 80 LYS A N 1
ATOM 614 C CA . LYS A 1 80 ? -14.063 9.693 2.980 1.00 96.12 80 LYS A CA 1
ATOM 615 C C . LYS A 1 80 ? -13.120 8.540 2.669 1.00 96.12 80 LYS A C 1
ATOM 617 O O . LYS A 1 80 ? -13.228 7.484 3.290 1.00 96.12 80 LYS A O 1
ATOM 622 N N . ARG A 1 81 ? -12.245 8.701 1.676 1.00 97.69 81 ARG A N 1
ATOM 623 C CA . ARG A 1 81 ? -11.371 7.654 1.140 1.00 97.69 81 ARG A CA 1
ATOM 624 C C . ARG A 1 81 ? -9.937 8.167 1.069 1.00 97.69 81 ARG A C 1
ATOM 626 O O . ARG A 1 81 ? -9.499 8.782 0.099 1.00 97.69 81 ARG A O 1
ATOM 633 N N . SER A 1 82 ? -9.203 7.907 2.139 1.00 98.12 82 SER A N 1
ATOM 634 C CA . SER A 1 82 ? -7.757 8.075 2.200 1.00 98.12 82 SER A CA 1
ATOM 635 C C . SER A 1 82 ? -7.171 7.184 3.286 1.00 98.12 82 SER A C 1
ATOM 637 O O . SER A 1 82 ? -7.827 6.873 4.281 1.00 98.12 82 SER A O 1
ATOM 639 N N . PHE A 1 83 ? -5.931 6.752 3.091 1.00 98.50 83 PHE A N 1
ATOM 640 C CA . PHE A 1 83 ? -5.252 5.859 4.023 1.00 98.50 83 PHE A CA 1
ATOM 641 C C . PHE A 1 83 ? -3.771 6.186 4.125 1.00 98.50 83 PHE A C 1
ATOM 643 O O . PHE A 1 83 ? -3.224 6.907 3.293 1.00 98.50 83 PHE A O 1
ATOM 650 N N . ARG A 1 84 ? -3.110 5.653 5.154 1.00 98.44 84 ARG A N 1
ATOM 651 C CA . ARG A 1 84 ? -1.648 5.623 5.213 1.00 98.44 84 ARG A CA 1
ATOM 652 C C . ARG A 1 84 ? -1.186 4.187 5.054 1.00 98.44 84 ARG A C 1
ATOM 654 O O . ARG A 1 84 ? -1.808 3.279 5.598 1.00 98.44 84 ARG A O 1
ATOM 661 N N . VAL A 1 85 ? -0.101 3.969 4.323 1.00 98.38 85 VAL A N 1
ATOM 662 C CA . VAL A 1 85 ? 0.385 2.607 4.026 1.00 98.38 85 VAL A CA 1
ATOM 663 C C . VAL A 1 85 ? 0.879 1.872 5.275 1.00 98.38 85 VAL A C 1
ATOM 665 O O . VAL A 1 85 ? 0.762 0.655 5.352 1.00 98.38 85 VAL A O 1
ATOM 668 N N . ASN A 1 86 ? 1.352 2.617 6.276 1.00 97.56 86 ASN A N 1
ATOM 669 C CA . ASN A 1 86 ? 1.714 2.112 7.599 1.00 97.56 86 ASN A CA 1
ATOM 670 C C . ASN A 1 86 ? 0.544 2.135 8.608 1.00 97.56 86 ASN A C 1
ATOM 672 O O . ASN A 1 86 ? 0.751 1.932 9.800 1.00 97.56 86 ASN A O 1
ATOM 676 N N . GLU A 1 87 ? -0.681 2.409 8.150 1.00 96.94 87 GLU A N 1
ATOM 677 C CA . GLU A 1 87 ? -1.897 2.470 8.969 1.00 96.94 87 GLU A CA 1
ATOM 678 C C . GLU A 1 87 ? -3.128 2.029 8.147 1.00 96.94 87 GLU A C 1
ATOM 680 O O . GLU A 1 87 ? -4.119 2.749 8.019 1.00 96.94 87 GLU A O 1
ATOM 685 N N . LEU A 1 88 ? -3.058 0.838 7.539 1.00 98.19 88 LEU A N 1
ATOM 686 C CA . LEU A 1 88 ? -4.150 0.289 6.714 1.00 98.19 88 LEU A CA 1
ATOM 687 C C . LEU A 1 88 ? -5.420 -0.034 7.514 1.00 98.19 88 LEU A C 1
ATOM 689 O O . LEU A 1 88 ? -6.499 -0.134 6.931 1.00 98.19 88 LEU A O 1
ATOM 693 N N . PHE A 1 89 ? -5.290 -0.192 8.831 1.00 98.31 89 PHE A N 1
ATOM 694 C CA . PHE A 1 89 ? -6.393 -0.337 9.773 1.00 98.31 89 PHE A CA 1
ATOM 695 C C . PHE A 1 89 ? -6.487 0.944 10.598 1.00 98.31 89 PHE A C 1
ATOM 697 O O . PHE A 1 89 ? -5.750 1.132 11.564 1.00 98.31 89 PHE A O 1
ATOM 704 N N . GLN A 1 90 ? -7.361 1.852 10.183 1.00 97.06 90 GLN A N 1
ATOM 705 C CA . GLN A 1 90 ? -7.524 3.145 10.830 1.00 97.06 90 GLN A CA 1
ATOM 706 C C . GLN A 1 90 ? -8.559 3.044 11.936 1.00 97.06 90 GLN A C 1
ATOM 708 O O . GLN A 1 90 ? -9.702 2.655 11.696 1.00 97.06 90 GLN A O 1
ATOM 713 N N . ILE A 1 91 ? -8.156 3.450 13.132 1.00 96.25 91 ILE A N 1
ATOM 714 C CA . ILE A 1 91 ? -9.028 3.531 14.298 1.00 96.25 91 ILE A CA 1
ATOM 715 C C . ILE A 1 91 ? -9.255 5.004 14.593 1.00 96.25 91 ILE A C 1
ATOM 717 O O . ILE A 1 91 ? -8.304 5.736 14.872 1.00 96.25 91 ILE A O 1
ATOM 721 N N . ARG A 1 92 ? -10.498 5.454 14.461 1.00 94.25 92 ARG A N 1
ATOM 722 C CA . ARG A 1 92 ? -10.883 6.860 14.614 1.00 94.25 92 ARG A CA 1
ATOM 723 C C . ARG A 1 92 ? -12.138 6.968 15.450 1.00 94.25 92 ARG A C 1
ATOM 725 O O . ARG A 1 92 ? -12.932 6.034 15.522 1.00 94.25 92 ARG A O 1
ATOM 732 N N . LYS A 1 93 ? -12.343 8.126 16.051 1.00 93.81 93 LYS A N 1
ATOM 733 C CA . LYS A 1 93 ? -13.602 8.474 16.688 1.00 93.81 93 LYS A CA 1
ATOM 734 C C . LYS A 1 93 ? -14.669 8.732 15.618 1.00 93.81 93 LYS A C 1
ATOM 736 O O . LYS A 1 93 ? -14.478 9.580 14.752 1.00 93.81 93 LYS A O 1
ATOM 741 N N . ALA A 1 94 ? -15.787 8.012 15.681 1.00 93.19 94 ALA A N 1
ATOM 742 C CA . ALA A 1 94 ? -16.980 8.312 14.883 1.00 93.19 94 ALA A CA 1
ATOM 743 C C . ALA A 1 94 ? -17.888 9.321 15.605 1.00 93.19 94 ALA A C 1
ATOM 745 O O . ALA A 1 94 ? -18.446 10.223 14.988 1.00 93.19 94 ALA A O 1
ATOM 746 N N . SER A 1 95 ? -17.994 9.201 16.931 1.00 93.38 95 SER A N 1
ATOM 747 C CA . SER A 1 95 ? -18.689 10.142 17.817 1.00 93.38 95 SER A CA 1
ATOM 748 C C . SER A 1 95 ? -18.076 10.097 19.220 1.00 93.38 95 SER A C 1
ATOM 750 O O . SER A 1 95 ? -17.167 9.312 19.474 1.00 93.38 95 SER A O 1
ATOM 752 N N . ASP A 1 96 ? -18.575 10.892 20.170 1.00 92.44 96 ASP A N 1
ATOM 753 C CA . ASP A 1 96 ? -18.130 10.853 21.577 1.00 92.44 96 ASP A CA 1
ATOM 754 C C . ASP A 1 96 ? -18.212 9.465 22.225 1.00 92.44 96 ASP A C 1
ATOM 756 O O . ASP A 1 96 ? -17.519 9.219 23.210 1.00 92.44 96 ASP A O 1
ATOM 760 N N . GLN A 1 97 ? -19.010 8.552 21.667 1.00 93.44 97 GLN A N 1
ATOM 761 C CA . GLN A 1 97 ? -19.209 7.210 22.214 1.00 93.44 97 GLN A CA 1
ATOM 762 C C . GLN A 1 97 ? -18.825 6.077 21.259 1.00 93.44 97 GLN A C 1
ATOM 764 O O . GLN A 1 97 ? -18.673 4.947 21.716 1.00 93.44 97 GLN A O 1
ATOM 769 N N . LEU A 1 98 ? -18.683 6.351 19.959 1.00 94.81 98 LEU A N 1
ATOM 770 C CA . LEU A 1 98 ? -18.440 5.327 18.944 1.00 94.81 98 LEU A CA 1
ATOM 771 C C . LEU A 1 98 ? -17.020 5.404 18.395 1.00 94.81 98 LEU A C 1
ATOM 773 O O . LEU A 1 98 ? -16.556 6.457 17.947 1.00 94.81 98 LEU A O 1
ATOM 777 N N . LEU A 1 99 ? -16.363 4.250 18.381 1.00 95.69 99 LEU A N 1
ATOM 778 C CA . LEU A 1 99 ? -15.103 4.027 17.693 1.00 95.69 99 LEU A CA 1
ATOM 779 C C . LEU A 1 99 ? -15.401 3.449 16.307 1.00 95.69 99 LEU A C 1
ATOM 781 O O . LEU A 1 99 ? -16.158 2.490 16.198 1.00 95.69 99 LEU A O 1
ATOM 785 N N . SER A 1 100 ? -14.785 4.000 15.265 1.00 96.94 100 SER A N 1
ATOM 786 C CA . SER A 1 100 ? -14.810 3.471 13.901 1.00 96.94 100 SER A CA 1
ATOM 787 C C . SER A 1 100 ? -13.494 2.767 13.585 1.00 96.94 100 SER A C 1
ATOM 789 O O . SER A 1 100 ? -12.418 3.356 13.724 1.00 96.94 100 SER A O 1
ATOM 791 N N . ILE A 1 101 ? -13.584 1.545 13.063 1.00 98.19 101 ILE A N 1
ATOM 792 C CA . ILE A 1 101 ? -12.470 0.806 12.469 1.00 98.19 101 ILE A CA 1
ATOM 793 C C . ILE A 1 101 ? -12.672 0.762 10.956 1.00 98.19 101 ILE A C 1
ATOM 795 O O . ILE A 1 101 ? -13.652 0.207 10.466 1.00 98.19 101 ILE A O 1
ATOM 799 N N . THR A 1 102 ? -11.727 1.331 10.206 1.00 98.44 102 THR A N 1
ATOM 800 C CA . THR A 1 102 ? -11.700 1.296 8.736 1.00 98.44 102 THR A CA 1
ATOM 801 C C . THR A 1 102 ? -10.534 0.450 8.255 1.00 98.44 102 THR A C 1
ATOM 803 O O . THR A 1 102 ? -9.384 0.731 8.577 1.00 98.44 102 THR A O 1
ATOM 806 N N . SER A 1 103 ? -10.823 -0.565 7.453 1.00 98.62 103 SER A N 1
ATOM 807 C CA . SER A 1 103 ? -9.847 -1.466 6.853 1.00 98.62 103 SER A CA 1
ATOM 808 C C . SER A 1 103 ? -9.684 -1.158 5.375 1.00 98.62 103 SER A C 1
ATOM 810 O O . SER A 1 103 ? -10.604 -1.370 4.587 1.00 98.62 103 SER A O 1
ATOM 812 N N . TYR A 1 104 ? -8.492 -0.709 4.991 1.00 98.69 104 TYR A N 1
ATOM 813 C CA . TYR A 1 104 ? -8.047 -0.663 3.598 1.00 98.69 104 TYR A CA 1
ATOM 814 C C . TYR A 1 104 ? -7.294 -1.936 3.195 1.00 98.69 104 TYR A C 1
ATOM 816 O O . TYR A 1 104 ? -6.919 -2.080 2.038 1.00 98.69 104 TYR A O 1
ATOM 824 N N . SER A 1 105 ? -7.085 -2.896 4.104 1.00 98.44 105 SER A N 1
ATOM 825 C CA . SER A 1 105 ? -6.558 -4.207 3.708 1.00 98.44 105 SER A CA 1
ATOM 826 C C . SER A 1 105 ? -7.456 -4.831 2.637 1.00 98.44 105 SER A C 1
ATOM 828 O O . SER A 1 105 ? -8.678 -4.781 2.741 1.00 98.44 105 SER A O 1
ATOM 830 N N . ALA A 1 106 ? -6.865 -5.457 1.619 1.00 98.25 106 ALA A N 1
ATOM 831 C CA . ALA A 1 106 ? -7.629 -6.189 0.610 1.00 98.25 106 ALA A CA 1
ATOM 832 C C . ALA A 1 106 ? -8.069 -7.583 1.092 1.00 98.25 106 ALA A C 1
ATOM 834 O O . ALA A 1 106 ? -8.977 -8.174 0.510 1.00 98.25 106 ALA A O 1
ATOM 835 N N . LYS A 1 107 ? -7.448 -8.098 2.161 1.00 97.94 107 LYS A N 1
ATOM 836 C CA . LYS A 1 107 ? -7.771 -9.384 2.794 1.00 97.94 107 LYS A CA 1
ATOM 837 C C . LYS A 1 107 ? -8.362 -9.171 4.183 1.00 97.94 107 LYS A C 1
ATOM 839 O O . LYS A 1 107 ? -7.970 -8.236 4.884 1.00 97.94 107 LYS A O 1
ATOM 844 N N . THR A 1 108 ? -9.260 -10.067 4.574 1.00 98.38 108 THR A N 1
ATOM 845 C CA . THR A 1 108 ? -9.699 -10.195 5.966 1.00 98.38 108 THR A CA 1
ATOM 846 C C . THR A 1 108 ? -8.521 -10.609 6.842 1.00 98.38 108 THR A C 1
ATOM 848 O O . THR A 1 108 ? -7.710 -11.437 6.430 1.00 98.38 108 THR A O 1
ATOM 851 N N . VAL A 1 109 ? -8.440 -10.024 8.032 1.00 98.62 109 VAL A N 1
ATOM 852 C CA . VAL A 1 109 ? -7.521 -10.424 9.104 1.00 98.62 109 VAL A CA 1
ATOM 853 C C . VAL A 1 109 ? -8.332 -10.893 10.302 1.00 98.62 109 VAL A C 1
ATOM 855 O O . VAL A 1 109 ? -9.457 -10.426 10.491 1.00 98.62 109 VAL A O 1
ATOM 858 N N . TYR A 1 110 ? -7.775 -11.803 11.095 1.00 98.50 110 TYR A N 1
ATOM 859 C CA . TYR A 1 110 ? -8.501 -12.489 12.166 1.00 98.50 110 TYR A CA 1
ATOM 860 C C . TYR A 1 110 ? -7.828 -12.337 13.529 1.00 98.50 110 TYR A C 1
ATOM 862 O O . TYR A 1 110 ? -6.642 -12.013 13.613 1.00 98.50 110 TYR A O 1
ATOM 870 N N . ASN A 1 111 ? -8.581 -12.628 14.592 1.00 97.62 111 ASN A N 1
ATOM 871 C CA . ASN A 1 111 ? -8.081 -12.745 15.964 1.00 97.62 111 ASN A CA 1
ATOM 872 C C . ASN A 1 111 ? -7.264 -11.520 16.399 1.00 97.62 111 ASN A C 1
ATOM 874 O O . ASN A 1 111 ? -6.058 -11.626 16.637 1.00 97.62 111 ASN A O 1
ATOM 878 N N . LEU A 1 112 ? -7.899 -10.349 16.438 1.00 98.25 112 LEU A N 1
ATOM 879 C CA . LEU A 1 112 ? -7.216 -9.102 16.768 1.00 98.25 112 LEU A CA 1
ATOM 880 C C . LEU A 1 112 ? -7.580 -8.623 18.165 1.00 98.25 112 LEU A C 1
ATOM 882 O O . LEU A 1 112 ? -8.747 -8.584 18.534 1.00 98.25 112 LEU A O 1
ATOM 886 N N . THR A 1 113 ? -6.582 -8.161 18.902 1.00 97.56 113 THR A N 1
ATOM 887 C CA . THR A 1 113 ? -6.775 -7.424 20.148 1.00 97.56 113 THR A CA 1
ATOM 888 C C . THR A 1 113 ? -6.626 -5.940 19.857 1.00 97.56 113 THR A C 1
ATOM 890 O O . THR A 1 113 ? -5.566 -5.482 19.425 1.00 97.56 113 THR A O 1
ATOM 893 N N . LEU A 1 114 ? -7.692 -5.182 20.090 1.00 96.56 114 LEU A N 1
ATOM 894 C CA . LEU A 1 114 ? -7.658 -3.730 20.136 1.00 96.56 114 LEU A CA 1
ATOM 895 C C . LEU A 1 114 ? -7.227 -3.294 21.531 1.00 96.56 114 LEU A C 1
ATOM 897 O O . LEU A 1 114 ? -7.904 -3.577 22.521 1.00 96.56 114 LEU A O 1
ATOM 901 N N . GLU A 1 115 ? -6.135 -2.546 21.589 1.00 94.50 115 GLU A N 1
ATOM 902 C CA . GLU A 1 115 ? -5.658 -1.935 22.818 1.00 94.50 115 GLU A CA 1
ATOM 903 C C . GLU A 1 115 ? -5.775 -0.415 22.767 1.00 94.50 115 GLU A C 1
ATOM 905 O O . GLU A 1 115 ? -5.598 0.205 21.714 1.00 94.50 115 GLU A O 1
ATOM 910 N N . ALA A 1 116 ? -6.018 0.181 23.929 1.00 92.56 116 ALA A N 1
ATOM 911 C CA . ALA A 1 116 ? -6.008 1.617 24.135 1.00 92.56 116 ALA A CA 1
ATOM 912 C C . ALA A 1 116 ? -4.928 2.000 25.147 1.00 92.56 116 ALA A C 1
ATOM 914 O O . ALA A 1 116 ? -4.746 1.340 26.162 1.00 92.56 116 ALA A O 1
ATOM 915 N N . TYR A 1 117 ? -4.229 3.092 24.888 1.00 91.62 117 TYR A N 1
ATOM 916 C CA . TYR A 1 117 ? -3.446 3.818 25.875 1.00 91.62 117 TYR A CA 1
ATOM 917 C C . TYR A 1 117 ? -4.189 5.107 26.199 1.00 91.62 117 TYR A C 1
ATOM 919 O O . TYR A 1 117 ? -4.610 5.811 25.280 1.00 91.62 117 TYR A O 1
ATOM 927 N N . VAL A 1 118 ? -4.323 5.420 27.485 1.00 88.69 118 VAL A N 1
ATOM 928 C CA . VAL A 1 118 ? -4.928 6.662 27.977 1.00 88.69 118 VAL A CA 1
ATOM 929 C C . VAL A 1 118 ? -3.844 7.481 28.668 1.00 88.69 118 VAL A C 1
ATOM 931 O O . VAL A 1 118 ? -3.056 6.941 29.441 1.00 88.69 118 VAL A O 1
ATOM 934 N N . GLU A 1 119 ? -3.770 8.774 28.361 1.00 87.38 119 GLU A N 1
ATOM 935 C CA . GLU A 1 119 ? -2.814 9.705 28.959 1.00 87.38 119 GLU A CA 1
ATOM 936 C C . GLU A 1 119 ? -2.883 9.666 30.495 1.00 87.38 119 GLU A C 1
ATOM 938 O O . GLU A 1 119 ? -3.963 9.662 31.080 1.00 87.38 119 GLU A O 1
ATOM 943 N N . GLY A 1 120 ? -1.717 9.598 31.143 1.00 81.12 120 GLY A N 1
ATOM 944 C CA . GLY A 1 120 ? -1.593 9.358 32.585 1.00 81.12 120 GLY A CA 1
ATOM 945 C C . GLY A 1 120 ? -1.526 7.875 32.981 1.00 81.12 120 GLY A C 1
ATOM 946 O O . GLY A 1 120 ? -1.153 7.578 34.112 1.00 81.12 120 GLY A O 1
ATOM 947 N N . GLY A 1 121 ? -1.826 6.947 32.066 1.00 80.00 121 GLY A N 1
ATOM 948 C CA . GLY A 1 121 ? -1.656 5.506 32.265 1.00 80.00 121 GLY A CA 1
ATOM 949 C C . GLY A 1 121 ? -0.215 5.018 32.061 1.00 80.00 121 GLY A C 1
ATOM 950 O O . GLY A 1 121 ? 0.600 5.671 31.412 1.00 80.00 121 GLY A O 1
ATOM 951 N N . SER A 1 122 ? 0.099 3.834 32.595 1.00 80.31 122 SER A N 1
ATOM 952 C CA . SER A 1 122 ? 1.430 3.205 32.503 1.00 80.31 122 SER A CA 1
ATOM 953 C C . SER A 1 122 ? 1.612 2.288 31.285 1.00 80.31 122 SER A C 1
ATOM 955 O O . SER A 1 122 ? 2.746 1.995 30.908 1.00 80.31 122 SER A O 1
ATOM 957 N N . GLN A 1 123 ? 0.522 1.815 30.669 1.00 87.50 123 GLN A N 1
ATOM 958 C CA . GLN A 1 123 ? 0.556 0.790 29.620 1.00 87.50 123 GLN A CA 1
ATOM 959 C C . GLN A 1 123 ? -0.639 0.876 28.658 1.00 87.50 123 GLN A C 1
ATOM 961 O O . GLN A 1 123 ? -1.637 1.540 28.934 1.00 87.50 123 GLN A O 1
ATOM 966 N N . TYR A 1 124 ? -0.534 0.175 27.525 1.00 91.81 124 TYR A N 1
ATOM 967 C CA . TYR A 1 124 ? -1.694 -0.145 26.691 1.00 91.81 124 TYR A CA 1
ATOM 968 C C . TYR A 1 124 ? -2.536 -1.220 27.384 1.00 91.81 124 TYR A C 1
ATOM 970 O O . TYR A 1 124 ? -1.989 -2.177 27.928 1.00 91.81 124 TYR A O 1
ATOM 978 N N . ILE A 1 125 ? -3.856 -1.062 27.342 1.00 89.06 125 ILE A N 1
ATOM 979 C CA . ILE A 1 125 ? -4.824 -1.997 27.912 1.00 89.06 125 ILE 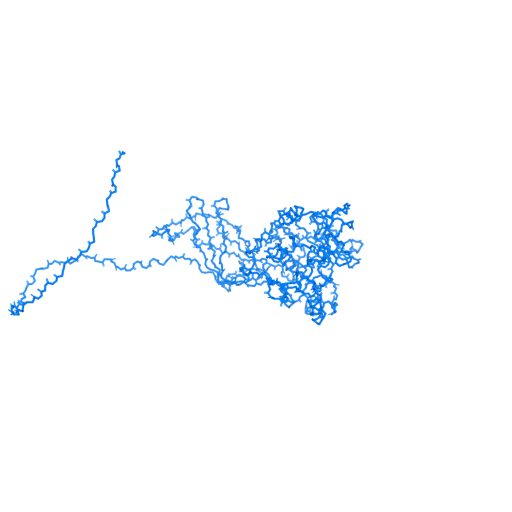A CA 1
ATOM 980 C C . ILE A 1 125 ? -5.680 -2.605 26.797 1.00 89.06 125 ILE A C 1
ATOM 982 O O . ILE A 1 125 ? -6.150 -1.864 25.930 1.00 89.06 125 ILE A O 1
ATOM 986 N N . PRO A 1 126 ? -5.902 -3.929 26.781 1.00 91.25 126 PRO A N 1
ATOM 987 C CA . PRO A 1 126 ? -6.805 -4.554 25.824 1.00 91.25 126 PRO A CA 1
ATOM 988 C C . PRO A 1 126 ? -8.239 -4.148 26.141 1.00 91.25 126 PRO A C 1
ATOM 990 O O . PRO A 1 126 ? -8.696 -4.367 27.255 1.00 91.25 126 PRO A O 1
ATOM 993 N N . ILE A 1 127 ? -8.936 -3.552 25.175 1.00 91.44 127 ILE A N 1
ATOM 994 C CA . ILE A 1 127 ? -10.308 -3.049 25.349 1.00 91.44 127 ILE A CA 1
ATOM 995 C C . ILE A 1 127 ? -11.334 -3.855 24.558 1.00 91.44 127 ILE A C 1
ATOM 997 O O . ILE A 1 127 ? -12.483 -3.955 24.978 1.00 91.44 127 ILE A O 1
ATOM 1001 N N . ALA A 1 128 ? -10.918 -4.468 23.449 1.00 93.88 128 ALA A N 1
ATOM 1002 C CA . ALA A 1 128 ? -11.764 -5.353 22.669 1.00 93.88 128 ALA A CA 1
ATOM 1003 C C . ALA A 1 128 ? -10.941 -6.454 21.995 1.00 93.88 128 ALA A C 1
ATOM 1005 O O . ALA A 1 128 ? -9.813 -6.229 21.559 1.00 93.88 128 ALA A O 1
ATOM 1006 N N . TYR A 1 129 ? -11.536 -7.627 21.864 1.00 96.44 129 TYR A N 1
ATOM 1007 C CA . TYR A 1 129 ? -11.140 -8.673 20.941 1.00 96.44 129 TYR A CA 1
ATOM 1008 C C . TYR A 1 129 ? -12.088 -8.644 19.739 1.00 96.44 129 TYR A C 1
ATOM 1010 O O . TYR A 1 129 ? -13.305 -8.550 19.894 1.00 96.44 129 TYR A O 1
ATOM 1018 N N . LEU A 1 130 ? -11.519 -8.704 18.542 1.00 97.94 130 LEU A N 1
ATOM 1019 C CA . LEU A 1 130 ? -12.207 -8.709 17.259 1.00 97.94 130 LEU A CA 1
ATOM 1020 C C . LEU A 1 130 ? -11.967 -10.078 16.620 1.00 97.94 130 LEU A C 1
ATOM 1022 O O . LEU A 1 130 ? -10.814 -10.451 16.377 1.00 97.94 130 LEU A O 1
ATOM 1026 N N . ASP A 1 131 ? -13.037 -10.810 16.316 1.00 97.62 131 ASP A N 1
ATOM 1027 C CA . ASP A 1 131 ? -12.929 -12.095 15.613 1.00 97.62 131 ASP A CA 1
ATOM 1028 C C . ASP A 1 131 ? -12.273 -11.916 14.233 1.00 97.62 131 ASP A C 1
ATOM 1030 O O . ASP A 1 131 ? -11.418 -12.701 13.812 1.00 97.62 131 ASP A O 1
ATOM 1034 N N . SER A 1 132 ? -12.643 -10.834 13.549 1.00 98.25 132 SER A N 1
ATOM 1035 C CA . SER A 1 132 ? -12.193 -10.483 12.219 1.00 98.25 132 SER A CA 1
ATOM 1036 C C . SER A 1 132 ? -12.360 -8.994 11.916 1.00 98.25 132 SER A C 1
ATOM 1038 O O . SER A 1 132 ? -13.245 -8.306 12.420 1.00 98.25 132 SER A O 1
ATOM 1040 N N . ILE A 1 133 ? -11.513 -8.502 11.016 1.00 98.56 133 ILE A N 1
ATOM 1041 C CA . ILE A 1 133 ? -11.728 -7.253 10.290 1.00 98.56 133 ILE A CA 1
ATOM 1042 C C . ILE A 1 133 ? -11.716 -7.606 8.802 1.00 98.56 133 ILE A C 1
ATOM 1044 O O . ILE A 1 133 ? -10.646 -7.912 8.259 1.00 98.56 133 ILE A O 1
ATOM 1048 N N . PRO A 1 134 ? -12.869 -7.580 8.116 1.00 98.31 134 PRO A N 1
ATOM 1049 C CA . PRO A 1 134 ? -12.915 -7.834 6.685 1.00 98.31 134 PRO A CA 1
ATOM 1050 C C . PRO A 1 134 ? -12.052 -6.856 5.881 1.00 98.31 134 PRO A C 1
ATOM 1052 O O . PRO A 1 134 ? -11.830 -5.705 6.260 1.00 98.31 134 PRO A O 1
ATOM 1055 N N . GLY A 1 135 ? -11.546 -7.306 4.732 1.00 97.94 135 GLY A N 1
ATOM 1056 C CA . GLY A 1 135 ? -10.842 -6.396 3.824 1.00 97.94 135 GLY A CA 1
ATOM 1057 C C . GLY A 1 135 ? -11.809 -5.357 3.257 1.00 97.94 135 GLY A C 1
ATOM 1058 O O . GLY A 1 135 ? -12.942 -5.728 2.996 1.00 97.94 135 GLY A O 1
ATOM 1059 N N . PHE A 1 136 ? -11.424 -4.101 3.041 1.00 98.62 136 PHE A N 1
ATOM 1060 C CA . PHE A 1 136 ? -12.312 -3.035 2.540 1.00 98.62 136 PHE A CA 1
ATOM 1061 C C . PHE A 1 136 ? -13.652 -2.918 3.289 1.00 98.62 136 PHE A C 1
ATOM 1063 O O . PHE A 1 136 ? -14.732 -2.941 2.691 1.00 98.62 136 PHE A O 1
ATOM 1070 N N . SER A 1 137 ? -13.597 -2.793 4.611 1.00 98.38 137 SER A N 1
ATOM 1071 C CA . SER A 1 137 ? -14.776 -2.557 5.450 1.00 98.38 137 SER A CA 1
ATOM 1072 C C . SER A 1 137 ? -14.588 -1.365 6.373 1.00 98.38 137 SER A C 1
ATOM 1074 O O . SER A 1 137 ? -13.468 -1.018 6.735 1.00 98.38 137 SER A O 1
ATOM 1076 N N . GLN A 1 138 ? -15.694 -0.782 6.809 1.00 98.31 138 GLN A N 1
ATOM 1077 C CA . GLN A 1 138 ? -15.742 0.121 7.945 1.00 98.31 138 GLN A CA 1
ATOM 1078 C C . GLN A 1 138 ? -16.842 -0.340 8.891 1.00 98.31 138 GLN A C 1
ATOM 1080 O O . GLN A 1 138 ? -17.926 -0.697 8.431 1.00 98.31 138 GLN A O 1
ATOM 1085 N N . PHE A 1 139 ? -16.572 -0.334 10.190 1.00 98.31 139 PHE A N 1
ATOM 1086 C CA . PHE A 1 139 ? -17.602 -0.582 11.185 1.00 98.31 139 PHE A CA 1
ATOM 1087 C C . PHE A 1 139 ? -17.385 0.231 12.454 1.00 98.31 139 PHE A C 1
ATOM 1089 O O . PHE A 1 139 ? -16.272 0.671 12.741 1.00 98.31 139 PHE A O 1
ATOM 1096 N N . GLU A 1 140 ? -18.465 0.416 13.198 1.00 97.69 140 GLU A N 1
ATOM 1097 C CA . GLU A 1 140 ? -18.535 1.233 14.397 1.00 97.69 140 GLU A CA 1
ATOM 1098 C C . GLU A 1 140 ? -19.048 0.408 15.575 1.00 97.69 140 GLU A C 1
ATOM 1100 O O . GLU A 1 140 ? -19.932 -0.434 15.425 1.00 97.69 140 GLU A O 1
ATOM 1105 N N . PHE A 1 141 ? -18.502 0.648 16.763 1.00 95.44 141 PHE A N 1
ATOM 1106 C CA . PHE A 1 141 ? -19.021 0.068 18.000 1.00 95.44 141 PHE A CA 1
ATOM 1107 C C . PHE A 1 141 ? -18.743 0.992 19.186 1.00 95.44 141 PHE A C 1
ATOM 1109 O O . PHE A 1 141 ? -17.859 1.852 19.133 1.00 95.44 141 PHE A O 1
ATOM 1116 N N . LYS A 1 142 ? -19.507 0.815 20.267 1.00 93.25 142 LYS A N 1
ATOM 1117 C CA . LYS A 1 142 ? -19.291 1.502 21.543 1.00 93.25 142 LYS A CA 1
ATOM 1118 C C . LYS A 1 142 ? -18.448 0.610 22.461 1.00 93.25 142 LYS A C 1
ATOM 1120 O O . LYS A 1 142 ? -18.964 -0.422 22.886 1.00 93.25 142 LYS A O 1
ATOM 1125 N N . PRO A 1 143 ? -17.202 0.984 22.798 1.00 90.75 143 PRO A N 1
ATOM 1126 C CA . PRO A 1 143 ? -16.416 0.233 23.773 1.00 90.75 143 PRO A CA 1
ATOM 1127 C C . PRO A 1 143 ? -17.035 0.329 25.178 1.00 90.75 143 PRO A C 1
ATOM 1129 O O . PRO A 1 143 ? -17.456 1.413 25.591 1.00 90.75 143 PRO A O 1
ATOM 1132 N N . SER A 1 144 ? -17.020 -0.760 25.950 1.00 88.06 144 SER A N 1
ATOM 1133 C CA . SER A 1 144 ? -17.552 -0.823 27.325 1.00 88.06 144 SER A CA 1
ATOM 1134 C C . SER A 1 144 ? -16.844 0.117 28.306 1.00 88.06 144 SER A C 1
ATOM 1136 O O . SER A 1 144 ? -17.395 0.428 29.360 1.00 88.06 144 SER A O 1
ATOM 1138 N N . LEU A 1 145 ? -15.640 0.595 27.972 1.00 85.94 145 LEU A N 1
ATOM 1139 C CA . LEU A 1 145 ? -14.920 1.595 28.769 1.00 85.94 145 LEU A CA 1
ATOM 1140 C C . LEU A 1 145 ? -15.598 2.977 28.772 1.00 85.94 145 LEU A C 1
ATOM 1142 O O . LEU A 1 145 ? -15.317 3.795 29.649 1.00 85.94 145 LEU A O 1
ATOM 1146 N N . ILE A 1 146 ? -16.479 3.245 27.800 1.00 88.31 146 ILE A N 1
ATOM 1147 C CA . ILE A 1 146 ? -17.222 4.500 27.695 1.00 88.31 146 ILE A CA 1
ATOM 1148 C C . ILE A 1 146 ? -18.532 4.397 28.473 1.00 88.31 146 ILE A C 1
ATOM 1150 O O . ILE A 1 146 ? -19.430 3.636 28.107 1.00 88.31 146 ILE A O 1
ATOM 1154 N N . ASN A 1 147 ? -18.676 5.235 29.500 1.00 84.69 147 ASN A N 1
ATOM 1155 C CA . ASN A 1 147 ? -19.801 5.251 30.436 1.00 84.69 147 ASN A CA 1
ATOM 1156 C C . ASN A 1 147 ? -19.998 3.901 31.155 1.00 84.69 147 ASN A C 1
ATOM 1158 O O . ASN A 1 147 ? -21.125 3.511 31.456 1.00 84.69 147 ASN A O 1
ATOM 1162 N N . GLY A 1 148 ? -18.896 3.190 31.418 1.00 79.12 148 GLY A N 1
ATOM 1163 C CA . GLY A 1 148 ? -18.860 1.924 32.148 1.00 79.12 148 GLY A CA 1
ATOM 1164 C C . GLY A 1 148 ? -17.609 1.806 33.020 1.00 79.12 148 GLY A C 1
ATOM 1165 O O . GLY A 1 148 ? -16.680 2.602 32.893 1.00 79.12 148 GLY A O 1
ATOM 1166 N N . ASN A 1 149 ? -17.589 0.825 33.924 1.00 75.38 149 ASN A N 1
ATOM 1167 C CA . ASN A 1 149 ? -16.430 0.526 34.770 1.00 75.38 149 ASN A CA 1
ATOM 1168 C C . ASN A 1 149 ? -15.606 -0.578 34.104 1.00 75.38 149 ASN A C 1
ATOM 1170 O O . ASN A 1 149 ? -15.966 -1.754 34.169 1.00 75.38 149 ASN A O 1
ATOM 1174 N N . PHE A 1 150 ? -14.518 -0.197 33.439 1.00 78.25 150 PHE A N 1
ATOM 1175 C CA . PHE A 1 150 ? -13.623 -1.127 32.764 1.00 78.25 150 PHE A CA 1
ATOM 1176 C C . PHE A 1 150 ? -12.540 -1.611 33.725 1.00 78.25 150 PHE A C 1
ATOM 1178 O O . PHE A 1 150 ? -11.672 -0.839 34.125 1.00 78.25 150 PHE A O 1
ATOM 1185 N N . ILE A 1 151 ? -12.594 -2.887 34.101 1.00 78.06 151 ILE A N 1
ATOM 1186 C CA . ILE A 1 151 ? -11.646 -3.497 35.039 1.00 78.06 151 ILE A CA 1
ATOM 1187 C C . ILE A 1 151 ? -10.531 -4.179 34.245 1.00 78.06 151 ILE A C 1
ATOM 1189 O O . ILE A 1 151 ? -10.813 -5.030 33.398 1.00 78.06 151 ILE A O 1
ATOM 1193 N N . TYR A 1 152 ? -9.273 -3.845 34.538 1.00 79.00 152 TYR A N 1
ATOM 1194 C CA . TYR A 1 152 ? -8.104 -4.399 33.851 1.00 79.00 152 TYR A CA 1
ATOM 1195 C C . TYR A 1 152 ? -6.950 -4.708 34.813 1.00 79.00 152 TYR A C 1
ATOM 1197 O O . TYR A 1 152 ? -6.899 -4.226 35.944 1.00 79.00 152 TYR A O 1
ATOM 1205 N N . LYS A 1 153 ? -6.012 -5.541 34.351 1.00 79.00 153 LYS A N 1
ATOM 1206 C CA . LYS A 1 153 ? -4.810 -5.919 35.103 1.00 79.00 153 LYS A CA 1
ATOM 1207 C C . LYS A 1 153 ? -3.696 -4.890 34.898 1.00 79.00 153 LYS A C 1
ATOM 1209 O O . LYS A 1 153 ? -3.339 -4.610 33.754 1.00 79.00 153 LYS A O 1
ATOM 1214 N N . ASN A 1 154 ? -3.108 -4.385 35.979 1.00 78.25 154 ASN A N 1
ATOM 1215 C CA . ASN A 1 154 ? -1.954 -3.481 35.953 1.00 78.25 154 ASN A CA 1
ATOM 1216 C C . ASN A 1 154 ? -0.798 -4.084 36.764 1.00 78.25 154 ASN A C 1
ATOM 1218 O O . ASN A 1 154 ? -0.811 -4.054 37.994 1.00 78.25 154 ASN A O 1
ATOM 1222 N N . GLY A 1 155 ? 0.185 -4.682 36.083 1.00 76.81 155 GLY A N 1
ATOM 1223 C CA . GLY A 1 155 ? 1.210 -5.492 36.750 1.00 76.81 155 GLY A CA 1
ATOM 1224 C C . GLY A 1 155 ? 0.570 -6.642 37.532 1.00 76.81 155 GLY A C 1
ATOM 1225 O O . GLY A 1 155 ? -0.199 -7.416 36.964 1.00 76.81 155 GLY A O 1
ATOM 1226 N N . ASP A 1 156 ? 0.844 -6.725 38.832 1.00 75.88 156 ASP A N 1
ATOM 1227 C CA . ASP A 1 156 ? 0.220 -7.703 39.734 1.00 75.88 156 ASP A CA 1
ATOM 1228 C C . ASP A 1 156 ? -1.092 -7.200 40.371 1.00 75.88 156 ASP A C 1
ATOM 1230 O O . ASP A 1 156 ? -1.765 -7.951 41.077 1.00 75.88 156 ASP A O 1
ATOM 1234 N N . GLY A 1 157 ? -1.475 -5.944 40.112 1.00 79.88 157 GLY A N 1
ATOM 1235 C CA . GLY A 1 157 ? -2.681 -5.301 40.635 1.00 79.88 157 GLY A CA 1
ATOM 1236 C C . GLY A 1 157 ? -3.865 -5.276 39.662 1.00 79.88 157 GLY A C 1
ATOM 1237 O O . GLY A 1 157 ? -3.786 -5.715 38.509 1.00 79.88 157 GLY A O 1
ATOM 1238 N N . ILE A 1 158 ? -4.981 -4.730 40.145 1.00 80.56 158 ILE A N 1
ATOM 1239 C CA . ILE A 1 158 ? -6.229 -4.531 39.400 1.00 80.56 158 ILE A CA 1
ATOM 1240 C C . ILE A 1 158 ? -6.588 -3.052 39.476 1.00 80.56 158 ILE A C 1
ATOM 1242 O O . ILE A 1 158 ? -6.686 -2.508 40.572 1.00 80.56 158 ILE A O 1
ATOM 1246 N N . ASP A 1 159 ? -6.842 -2.445 38.321 1.00 81.38 159 ASP A N 1
ATOM 1247 C CA . ASP A 1 159 ? -7.304 -1.065 38.210 1.00 81.38 159 ASP A CA 1
ATOM 1248 C C . ASP A 1 159 ? -8.666 -1.006 37.514 1.00 81.38 159 ASP A C 1
ATOM 1250 O O . ASP A 1 159 ? -9.079 -1.923 36.797 1.00 81.38 159 ASP A O 1
ATOM 1254 N N . THR A 1 160 ? -9.379 0.099 37.731 1.00 78.75 160 THR A N 1
ATOM 1255 C CA . THR A 1 160 ? -10.628 0.412 37.032 1.00 78.75 160 THR A CA 1
ATOM 1256 C C . THR A 1 160 ? -10.472 1.722 36.279 1.00 78.75 160 THR A C 1
ATOM 1258 O O . THR A 1 160 ? -10.044 2.725 36.844 1.00 78.75 160 THR A O 1
ATOM 1261 N N . LEU A 1 161 ? -10.859 1.721 35.009 1.00 79.69 161 LEU A N 1
ATOM 1262 C CA . LEU A 1 161 ? -10.932 2.901 34.163 1.00 79.69 161 LEU A CA 1
ATOM 1263 C C . LEU A 1 161 ? -12.394 3.156 33.789 1.00 79.69 161 LEU A C 1
ATOM 1265 O O . LEU A 1 161 ? -13.096 2.247 33.353 1.00 79.69 161 LEU A O 1
ATOM 1269 N N . SER A 1 162 ? -12.845 4.399 33.915 1.00 79.00 162 SER A N 1
ATOM 1270 C CA . SER A 1 162 ? -14.128 4.835 33.365 1.00 79.00 162 SER A CA 1
ATOM 1271 C C . SER A 1 162 ? -13.941 6.162 32.652 1.00 79.00 162 SER A C 1
ATOM 1273 O O . SER A 1 162 ? -13.376 7.095 33.223 1.00 79.00 162 SER A O 1
ATOM 1275 N N . LEU A 1 163 ? -14.395 6.243 31.403 1.00 84.12 163 LEU A N 1
ATOM 1276 C CA . LEU A 1 163 ? -14.364 7.470 30.612 1.00 84.12 163 LEU A CA 1
ATOM 1277 C C . LEU A 1 163 ? -15.785 7.870 30.226 1.00 84.12 163 LEU A C 1
ATOM 1279 O O . LEU A 1 163 ? -16.579 7.032 29.810 1.00 84.12 163 LEU A O 1
ATOM 1283 N N . SER A 1 164 ? -16.103 9.160 30.301 1.00 86.00 164 SER A N 1
ATOM 1284 C CA . SER A 1 164 ? -17.406 9.672 29.854 1.00 86.00 164 SER A CA 1
ATOM 1285 C C . SER A 1 164 ? -17.520 9.770 28.327 1.00 86.00 164 SER A C 1
ATOM 1287 O O . SER A 1 164 ? -18.619 9.724 27.772 1.00 86.00 164 SER A O 1
ATOM 1289 N N . SER A 1 165 ? -16.385 9.908 27.632 1.00 89.31 165 SER A N 1
ATOM 1290 C CA . SER A 1 165 ? -16.313 10.062 26.176 1.00 89.31 165 SER A CA 1
ATOM 1291 C C . SER A 1 165 ? -14.941 9.677 25.610 1.00 89.31 165 SER A C 1
ATOM 1293 O O . SER A 1 165 ? -13.939 9.648 26.325 1.00 89.31 165 SER A O 1
ATOM 1295 N N . LEU A 1 166 ? -14.898 9.391 24.305 1.00 89.75 166 LEU A N 1
ATOM 1296 C CA . LEU A 1 166 ? -13.666 9.184 23.545 1.00 89.75 166 LEU A CA 1
ATOM 1297 C C . LEU A 1 166 ? -12.942 10.518 23.319 1.00 89.75 166 LEU A C 1
ATOM 1299 O O . LEU A 1 166 ? -13.514 11.459 22.753 1.00 89.75 166 LEU A O 1
ATOM 1303 N N . ASN A 1 167 ? -11.655 10.572 23.671 1.00 87.56 167 ASN A N 1
ATOM 1304 C CA . ASN A 1 167 ? -10.801 11.738 23.450 1.00 87.56 167 ASN A CA 1
ATOM 1305 C C . ASN A 1 167 ? -9.537 11.367 22.661 1.00 87.56 167 ASN A C 1
ATOM 1307 O O . ASN A 1 167 ? -8.570 10.859 23.219 1.00 87.56 167 ASN A O 1
ATOM 1311 N N . GLU A 1 168 ? -9.509 11.687 21.367 1.00 81.88 168 GLU A N 1
ATOM 1312 C CA . GLU A 1 168 ? -8.380 11.369 20.475 1.00 81.88 168 GLU A CA 1
ATOM 1313 C C . GLU A 1 168 ? -7.073 12.101 20.828 1.00 81.88 168 GLU A C 1
ATOM 1315 O O . GLU A 1 168 ? -6.006 11.686 20.387 1.00 81.88 168 GLU A O 1
ATOM 1320 N N . LYS A 1 169 ? -7.122 13.178 21.627 1.00 85.75 169 LYS A N 1
ATOM 1321 C CA . LYS A 1 169 ? -5.902 13.858 22.098 1.00 85.75 169 LYS A CA 1
ATOM 1322 C C . LYS A 1 169 ? -5.232 13.108 23.246 1.00 85.75 169 LYS A C 1
ATOM 1324 O O . LYS A 1 169 ? -4.017 13.176 23.383 1.00 85.75 169 LYS A O 1
ATOM 1329 N N . GLN A 1 170 ? -6.030 12.405 24.047 1.00 87.12 170 GLN A N 1
ATOM 1330 C CA . GLN A 1 170 ? -5.591 11.727 25.268 1.00 87.12 170 GLN A CA 1
ATOM 1331 C C . GLN A 1 170 ? -5.530 10.207 25.099 1.00 87.12 170 GLN A C 1
ATOM 1333 O O . GLN A 1 170 ? -4.993 9.515 25.957 1.00 87.12 170 GLN A O 1
ATOM 1338 N N . MET A 1 171 ? -6.075 9.673 24.004 1.00 91.12 171 MET A N 1
ATOM 1339 C CA . MET A 1 171 ? -6.145 8.241 23.742 1.00 91.12 171 MET A CA 1
ATOM 1340 C C . MET A 1 171 ? -5.376 7.867 22.480 1.00 91.12 171 MET A C 1
ATOM 1342 O O . MET A 1 171 ? -5.477 8.529 21.448 1.00 91.12 171 MET A O 1
ATOM 1346 N N . LYS A 1 172 ? -4.643 6.757 22.546 1.00 93.62 172 LYS A N 1
ATOM 1347 C CA . LYS A 1 172 ? -4.004 6.120 21.388 1.00 93.62 172 LYS A CA 1
ATOM 1348 C C . LYS A 1 172 ? -4.491 4.690 21.281 1.00 93.62 172 LYS A C 1
ATOM 1350 O O . LYS A 1 172 ? -4.577 4.001 22.289 1.00 93.62 172 LYS A O 1
ATOM 1355 N N . PHE A 1 173 ? -4.755 4.233 20.066 1.00 94.75 173 PHE A N 1
ATOM 1356 C CA . PHE A 1 173 ? -5.209 2.870 19.819 1.00 94.75 173 PHE A CA 1
ATOM 1357 C C . PHE A 1 173 ? -4.189 2.099 18.992 1.00 94.75 173 PHE A C 1
ATOM 1359 O O . PHE A 1 173 ? -3.507 2.677 18.143 1.00 94.75 173 PHE A O 1
ATOM 1366 N N . ARG A 1 174 ? -4.105 0.789 19.217 1.00 95.81 174 ARG A N 1
ATOM 1367 C CA . ARG A 1 174 ? -3.346 -0.127 18.361 1.00 95.81 174 ARG A CA 1
ATOM 1368 C C . ARG A 1 174 ? -4.050 -1.470 18.241 1.00 95.81 174 ARG A C 1
ATOM 1370 O O . ARG A 1 174 ? -4.769 -1.877 19.147 1.00 95.81 174 ARG A O 1
ATOM 1377 N N . LEU A 1 175 ? -3.804 -2.156 17.131 1.00 97.56 175 LEU A N 1
ATOM 1378 C CA . LEU A 1 175 ? -4.213 -3.544 16.929 1.00 97.56 175 LEU A CA 1
ATOM 1379 C C . LEU A 1 175 ? -3.006 -4.454 17.098 1.00 97.56 175 LEU A C 1
ATOM 1381 O O . LEU A 1 175 ? -1.916 -4.138 16.621 1.00 97.56 175 LEU A O 1
ATOM 1385 N N . LEU A 1 176 ? -3.232 -5.596 17.731 1.00 97.44 176 LEU A N 1
ATOM 1386 C CA . LEU A 1 176 ? -2.292 -6.702 17.824 1.00 97.44 176 LEU A CA 1
ATOM 1387 C C . LEU A 1 176 ? -2.962 -7.952 17.257 1.00 97.44 176 LEU A C 1
ATOM 1389 O O . LEU A 1 176 ? -4.147 -8.169 17.489 1.00 97.44 176 LEU A O 1
ATOM 1393 N N . SER A 1 177 ? -2.225 -8.769 16.512 1.00 97.69 177 SER A N 1
ATOM 1394 C CA . SER A 1 177 ? -2.710 -10.060 16.022 1.00 97.69 177 SER A CA 1
ATOM 1395 C C . SER A 1 177 ? -1.540 -10.954 15.619 1.00 97.69 177 SER A C 1
ATOM 1397 O O . SER A 1 177 ? -0.495 -10.474 15.167 1.00 97.69 177 SER A O 1
ATOM 1399 N N . ASP A 1 178 ? -1.741 -12.264 15.754 1.00 97.25 178 ASP A N 1
ATOM 1400 C CA . ASP A 1 178 ? -0.832 -13.279 15.230 1.00 97.25 178 ASP A CA 1
ATOM 1401 C C . ASP A 1 178 ? -1.095 -13.655 13.766 1.00 97.25 178 ASP A C 1
ATOM 1403 O O . ASP A 1 178 ? -0.299 -14.398 13.182 1.00 97.25 178 ASP A O 1
ATOM 1407 N N . ASP A 1 179 ? -2.155 -13.109 13.161 1.00 98.38 179 ASP A N 1
ATOM 1408 C CA . ASP A 1 179 ? -2.492 -13.285 11.752 1.00 98.38 179 ASP A CA 1
ATOM 1409 C C . ASP A 1 179 ? -1.289 -12.946 10.855 1.00 98.38 179 ASP A C 1
ATOM 1411 O O . ASP A 1 179 ? -0.669 -11.881 10.950 1.00 98.38 179 ASP A O 1
ATOM 1415 N N . LYS A 1 180 ? -0.933 -13.887 9.970 1.00 97.12 180 LYS A N 1
ATOM 1416 C CA . LYS A 1 180 ? 0.249 -13.772 9.106 1.00 97.12 180 LYS A CA 1
ATOM 1417 C C . LYS A 1 180 ? 0.169 -12.540 8.204 1.00 97.12 180 LYS A C 1
ATOM 1419 O O . LYS A 1 180 ? 1.183 -11.871 8.011 1.00 97.12 180 LYS A O 1
ATOM 1424 N N . HIS A 1 181 ? -1.004 -12.255 7.641 1.00 97.94 181 HIS A N 1
ATOM 1425 C CA . HIS A 1 181 ? -1.203 -11.115 6.752 1.00 97.94 181 HIS A CA 1
ATOM 1426 C C . HIS A 1 181 ? -1.120 -9.807 7.537 1.00 97.94 181 HIS A C 1
ATOM 1428 O O . HIS A 1 181 ? -0.391 -8.905 7.126 1.00 97.94 181 HIS A O 1
ATOM 1434 N N . PHE A 1 182 ? -1.759 -9.735 8.709 1.00 98.44 182 PHE A N 1
ATOM 1435 C CA . PHE A 1 182 ? -1.629 -8.590 9.615 1.00 98.44 182 PHE A CA 1
ATOM 1436 C C . PHE A 1 182 ? -0.160 -8.311 9.959 1.00 98.44 182 PHE A C 1
ATOM 1438 O O . PHE A 1 182 ? 0.323 -7.206 9.724 1.00 98.44 182 PHE A O 1
ATOM 1445 N N . LYS A 1 183 ? 0.589 -9.333 10.395 1.00 97.69 183 LYS A N 1
ATOM 1446 C CA . LYS A 1 183 ? 2.025 -9.224 10.704 1.00 97.69 183 LYS A CA 1
ATOM 1447 C C . LYS A 1 183 ? 2.865 -8.732 9.531 1.00 97.69 183 LYS A C 1
ATOM 1449 O O . LYS A 1 183 ? 3.871 -8.066 9.756 1.00 97.69 183 LYS A O 1
ATOM 1454 N N . MET A 1 184 ? 2.504 -9.070 8.293 1.00 97.25 184 MET A N 1
ATOM 1455 C CA . MET A 1 184 ? 3.173 -8.513 7.116 1.00 97.25 184 MET A CA 1
ATOM 1456 C C . MET A 1 184 ? 2.863 -7.021 6.979 1.00 97.25 184 MET A C 1
ATOM 1458 O O . MET A 1 184 ? 3.785 -6.214 6.902 1.00 97.25 184 MET A O 1
ATOM 1462 N N . LEU A 1 185 ? 1.588 -6.633 7.014 1.00 98.38 185 LEU A N 1
ATOM 1463 C CA . LEU A 1 185 ? 1.192 -5.229 6.884 1.00 98.38 185 LEU A CA 1
ATOM 1464 C C . LEU A 1 185 ? 1.795 -4.340 7.985 1.00 98.38 185 LEU A C 1
ATOM 1466 O O . LEU A 1 185 ? 2.255 -3.241 7.690 1.00 98.38 185 LEU A O 1
ATOM 1470 N N . SER A 1 186 ? 1.880 -4.832 9.224 1.00 97.31 186 SER A N 1
ATOM 1471 C CA . SER A 1 186 ? 2.463 -4.102 10.359 1.00 97.31 186 SER A CA 1
ATOM 1472 C C . SER A 1 186 ? 3.963 -3.824 10.232 1.00 97.31 186 SER A C 1
ATOM 1474 O O . SER A 1 186 ? 4.487 -3.022 11.000 1.00 97.31 186 SER A O 1
ATOM 1476 N N . LYS A 1 187 ? 4.672 -4.472 9.296 1.00 97.44 187 LYS A N 1
ATOM 1477 C CA . LYS A 1 187 ? 6.097 -4.198 9.056 1.00 97.44 187 LYS A CA 1
ATOM 1478 C C . LYS A 1 187 ? 6.325 -2.927 8.247 1.00 97.44 187 LYS A C 1
ATOM 1480 O O . LYS A 1 187 ? 7.420 -2.391 8.333 1.00 97.44 187 LYS A O 1
ATOM 1485 N N . ILE A 1 188 ? 5.342 -2.471 7.466 1.00 98.62 188 ILE A N 1
ATOM 1486 C CA . ILE A 1 188 ? 5.512 -1.349 6.536 1.00 98.62 188 ILE A CA 1
ATOM 1487 C C . ILE A 1 188 ? 5.947 -0.094 7.301 1.00 98.62 188 ILE A C 1
ATOM 1489 O O . ILE A 1 188 ? 5.218 0.422 8.145 1.00 98.62 188 ILE A O 1
ATOM 1493 N N . ASP A 1 189 ? 7.132 0.413 6.966 1.00 97.50 189 ASP A N 1
ATOM 1494 C CA . ASP A 1 189 ? 7.771 1.555 7.628 1.00 97.50 189 ASP A CA 1
ATOM 1495 C C . ASP A 1 189 ? 7.736 2.849 6.794 1.00 97.50 189 ASP A C 1
ATOM 1497 O O . ASP A 1 189 ? 8.105 3.919 7.283 1.00 97.50 189 ASP A O 1
ATOM 1501 N N . ALA A 1 190 ? 7.244 2.779 5.553 1.00 98.50 190 ALA A N 1
ATOM 1502 C CA . ALA A 1 190 ? 7.013 3.945 4.709 1.00 98.50 190 ALA A CA 1
ATOM 1503 C C . ALA A 1 190 ? 5.875 4.824 5.259 1.00 98.50 190 ALA A C 1
ATOM 1505 O O . ALA A 1 190 ? 4.786 4.349 5.578 1.00 98.50 190 ALA A O 1
ATOM 1506 N N . GLN A 1 191 ? 6.094 6.136 5.336 1.00 98.38 191 GLN A N 1
ATOM 1507 C CA . GLN A 1 191 ? 5.158 7.081 5.957 1.00 98.38 191 GLN A CA 1
ATOM 1508 C C . GLN A 1 191 ? 4.221 7.753 4.946 1.00 98.38 191 GLN A C 1
ATOM 1510 O O . GLN A 1 191 ? 3.926 8.944 5.054 1.00 98.38 191 GLN A O 1
ATOM 1515 N N . TRP A 1 192 ? 3.746 7.009 3.952 1.00 98.75 192 TRP A N 1
ATOM 1516 C CA . TRP A 1 192 ? 2.979 7.583 2.848 1.00 98.75 192 TRP A CA 1
ATOM 1517 C C . TRP A 1 192 ? 1.489 7.706 3.156 1.00 98.75 192 TRP A C 1
ATOM 1519 O O . TRP A 1 192 ? 0.869 6.744 3.611 1.00 98.75 192 TRP A O 1
ATOM 1529 N N . GLY A 1 193 ? 0.913 8.871 2.864 1.00 98.75 193 GLY A N 1
ATOM 1530 C CA . GLY A 1 193 ? -0.529 9.081 2.770 1.00 98.75 193 GLY A CA 1
ATOM 1531 C C . GLY A 1 193 ? -1.007 8.896 1.332 1.00 98.75 193 GLY A C 1
ATOM 1532 O O . GLY A 1 193 ? -0.318 9.289 0.395 1.00 98.75 193 GLY A O 1
ATOM 1533 N N . VAL A 1 194 ? -2.183 8.307 1.146 1.00 98.88 194 VAL A N 1
ATOM 1534 C CA . VAL A 1 194 ? -2.755 7.994 -0.165 1.00 98.88 194 VAL A CA 1
ATOM 1535 C C . VAL A 1 194 ? -4.197 8.476 -0.221 1.00 98.88 194 VAL A C 1
ATOM 1537 O O . VAL A 1 194 ? -4.993 8.222 0.683 1.00 98.88 194 VAL A O 1
ATOM 1540 N N . SER A 1 195 ? -4.534 9.169 -1.301 1.00 98.81 195 SER A N 1
ATOM 1541 C CA . SER A 1 195 ? -5.898 9.561 -1.663 1.00 98.81 195 SER A CA 1
ATOM 1542 C C . SER A 1 195 ? -6.108 9.390 -3.162 1.00 98.81 195 SER A C 1
ATOM 1544 O O . SER A 1 195 ? -5.158 9.125 -3.891 1.00 98.81 195 SER A O 1
ATOM 1546 N N . PHE A 1 196 ? -7.338 9.552 -3.628 1.00 98.75 196 PHE A N 1
ATOM 1547 C CA . PHE A 1 196 ? -7.735 9.260 -5.001 1.00 98.75 196 PHE A CA 1
ATOM 1548 C C . PHE A 1 196 ? -8.267 10.516 -5.693 1.00 98.75 196 PHE A C 1
ATOM 1550 O O . PHE A 1 196 ? -8.880 11.359 -5.042 1.00 98.75 196 PHE A O 1
ATOM 1557 N N . SER A 1 197 ? -8.055 10.651 -7.001 1.00 97.94 197 SER A N 1
ATOM 1558 C CA . SER A 1 197 ? -8.539 11.802 -7.767 1.00 97.94 197 SER A CA 1
ATOM 1559 C C . SER A 1 197 ? -8.911 11.436 -9.199 1.00 97.94 197 SER A C 1
ATOM 1561 O O . SER A 1 197 ? -8.241 10.637 -9.854 1.00 97.94 197 SER A O 1
ATOM 1563 N N . ASN A 1 198 ? -9.958 12.094 -9.692 1.00 96.00 198 ASN A N 1
ATOM 1564 C CA . ASN A 1 198 ? -10.303 12.137 -11.112 1.00 96.00 198 ASN A CA 1
ATOM 1565 C C . ASN A 1 198 ? -9.488 13.191 -11.877 1.00 96.00 198 ASN A C 1
ATOM 1567 O O . ASN A 1 198 ? -9.485 13.184 -13.104 1.00 96.00 198 ASN A O 1
ATOM 1571 N N . TYR A 1 199 ? -8.782 14.079 -11.170 1.00 95.81 199 TYR A N 1
ATOM 1572 C CA . TYR A 1 199 ? -8.052 15.209 -11.742 1.00 95.81 199 TYR A CA 1
ATOM 1573 C C . TYR A 1 199 ? -8.923 16.030 -12.702 1.00 95.81 199 TYR A C 1
ATOM 1575 O O . TYR A 1 199 ? -9.902 16.623 -12.261 1.00 95.81 199 TYR A O 1
ATOM 1583 N N . ASP A 1 200 ? -8.574 16.080 -13.992 1.00 90.75 200 ASP A N 1
ATOM 1584 C CA . ASP A 1 200 ? -9.316 16.818 -15.019 1.00 90.75 200 ASP A CA 1
ATOM 1585 C C . ASP A 1 200 ? -10.427 15.991 -15.688 1.00 90.75 200 ASP A C 1
ATOM 1587 O O . ASP A 1 200 ? -11.115 16.497 -16.581 1.00 90.75 200 ASP A O 1
ATOM 1591 N N . TRP A 1 201 ? -10.622 14.732 -15.276 1.00 93.81 201 TRP A N 1
ATOM 1592 C CA . TRP A 1 201 ? -11.655 13.886 -15.852 1.00 93.81 201 TRP A CA 1
ATOM 1593 C C . TRP A 1 201 ? -13.054 14.410 -15.524 1.00 93.81 201 TRP A C 1
ATOM 1595 O O . TRP A 1 201 ? -13.381 14.739 -14.382 1.00 93.81 201 TRP A O 1
ATOM 1605 N N . LYS A 1 202 ? -13.906 14.409 -16.549 1.00 89.69 202 LYS A N 1
ATOM 1606 C CA . LYS A 1 202 ? -15.343 14.668 -16.468 1.00 89.69 202 LYS A CA 1
ATOM 1607 C C . LYS A 1 202 ? -16.067 13.874 -17.565 1.00 89.69 202 LYS A C 1
ATOM 1609 O O . LYS A 1 202 ? -15.453 13.599 -18.604 1.00 89.69 202 LYS A O 1
ATOM 1614 N N . PRO A 1 203 ? -17.351 13.514 -17.379 1.00 87.50 203 PRO A N 1
ATOM 1615 C CA . PRO A 1 203 ? -18.134 12.834 -18.409 1.00 87.50 203 PRO A CA 1
ATOM 1616 C C . PRO A 1 203 ? -18.077 13.569 -19.758 1.00 87.50 203 PRO A C 1
ATOM 1618 O O . PRO A 1 203 ? -18.204 14.791 -19.807 1.00 87.50 203 PRO A O 1
ATOM 1621 N N . GLY A 1 204 ? -17.848 12.828 -20.846 1.00 80.88 204 GLY A N 1
ATOM 1622 C CA . GLY A 1 204 ? -17.766 13.372 -22.210 1.00 80.88 204 GLY A CA 1
ATOM 1623 C C . GLY A 1 204 ? -16.477 14.134 -22.558 1.00 80.88 204 GLY A C 1
ATOM 1624 O O . GLY A 1 204 ? -16.356 14.631 -23.674 1.00 80.88 204 GLY A O 1
ATOM 1625 N N . TYR A 1 205 ? -15.500 14.237 -21.649 1.00 81.25 205 TYR A N 1
ATOM 1626 C CA . TYR A 1 205 ? -14.222 14.905 -21.918 1.00 81.25 205 TYR A CA 1
ATOM 1627 C C . TYR A 1 205 ? -13.102 13.903 -22.215 1.00 81.25 205 TYR A C 1
ATOM 1629 O O . TYR A 1 205 ? -12.427 13.404 -21.316 1.00 81.25 205 TYR A O 1
ATOM 1637 N N . GLU A 1 206 ? -12.890 13.616 -23.499 1.00 77.81 206 GLU A N 1
ATOM 1638 C CA . GLU A 1 206 ? -11.920 12.603 -23.942 1.00 77.81 206 GLU A CA 1
ATOM 1639 C C . GLU A 1 206 ? -10.496 13.144 -24.154 1.00 77.81 206 GLU A C 1
ATOM 1641 O O . GLU A 1 206 ? -9.527 12.382 -24.052 1.00 77.81 206 GLU A O 1
ATOM 1646 N N . ASN A 1 207 ? -10.366 14.460 -24.375 1.00 83.69 207 ASN A N 1
ATOM 1647 C CA . ASN A 1 207 ? -9.090 15.148 -24.619 1.00 83.69 207 ASN A CA 1
ATOM 1648 C C . ASN A 1 207 ? -8.203 15.254 -23.366 1.00 83.69 207 ASN A C 1
ATOM 1650 O O . ASN A 1 207 ? -6.999 15.485 -23.486 1.00 83.69 207 ASN A O 1
ATOM 1654 N N . GLY A 1 208 ? -8.786 15.072 -22.176 1.00 87.38 208 GLY A N 1
ATOM 1655 C CA . GLY A 1 208 ? -8.069 15.079 -20.903 1.00 87.38 208 GLY A CA 1
ATOM 1656 C C . GLY A 1 208 ? -7.054 13.946 -20.783 1.00 87.38 208 GLY A C 1
ATOM 1657 O O . GLY A 1 208 ? -7.172 12.884 -21.409 1.00 87.38 208 GLY A O 1
ATOM 1658 N N . SER A 1 209 ? -6.048 14.171 -19.945 1.00 93.00 209 SER A N 1
ATOM 1659 C CA . SER A 1 209 ? -5.004 13.180 -19.663 1.00 93.00 209 SER A CA 1
ATOM 1660 C C . SER A 1 209 ? -5.453 12.131 -18.645 1.00 93.00 209 SER A C 1
ATOM 1662 O O . SER A 1 209 ? -4.847 11.059 -18.568 1.00 93.00 209 SER A O 1
ATOM 1664 N N . TRP A 1 210 ? -6.537 12.406 -17.920 1.00 95.44 210 TRP A N 1
ATOM 1665 C CA . TRP A 1 210 ? -7.079 11.538 -16.887 1.00 95.44 210 TRP A CA 1
ATOM 1666 C C . TRP A 1 210 ? -8.383 10.871 -17.306 1.00 95.44 210 TRP A C 1
ATOM 1668 O O . TRP A 1 210 ? -9.043 11.223 -18.290 1.00 95.44 210 TRP A O 1
ATOM 1678 N N . ARG A 1 211 ? -8.726 9.822 -16.574 1.00 95.00 211 ARG A N 1
ATOM 1679 C CA . ARG A 1 211 ? -9.932 9.032 -16.753 1.00 95.00 211 ARG A CA 1
ATOM 1680 C C . ARG A 1 211 ? -10.573 8.751 -15.399 1.00 95.00 211 ARG A C 1
ATOM 1682 O O . ARG A 1 211 ? -9.906 8.849 -14.373 1.00 95.00 211 ARG A O 1
ATOM 1689 N N . GLU A 1 212 ? -11.844 8.359 -15.420 1.00 95.56 212 GLU A N 1
ATOM 1690 C CA . GLU A 1 212 ? -12.595 8.070 -14.201 1.00 95.56 212 GLU A CA 1
ATOM 1691 C C . GLU A 1 212 ? -11.881 7.042 -13.320 1.00 95.56 212 GLU A C 1
ATOM 1693 O O . GLU A 1 212 ? -11.543 5.934 -13.754 1.00 95.56 212 GLU A O 1
ATOM 1698 N N . LEU A 1 213 ? -11.699 7.374 -12.052 1.00 96.69 213 LEU A N 1
ATOM 1699 C CA . LEU A 1 213 ? -11.194 6.458 -11.054 1.00 96.69 213 LEU A CA 1
ATOM 1700 C C . LEU A 1 213 ? -12.372 5.887 -10.254 1.00 96.69 213 LEU A C 1
ATOM 1702 O O . LEU A 1 213 ? -12.813 6.437 -9.244 1.00 96.69 213 LEU A O 1
ATOM 1706 N N . ARG A 1 214 ? -12.902 4.764 -10.747 1.00 97.38 214 ARG A N 1
ATOM 1707 C CA . ARG A 1 214 ? -13.935 3.965 -10.069 1.00 97.38 214 ARG A CA 1
ATOM 1708 C C . ARG A 1 214 ? -13.334 3.087 -8.972 1.00 97.38 214 ARG A C 1
ATOM 1710 O O . ARG A 1 214 ? -12.133 2.809 -8.967 1.00 97.38 214 ARG A O 1
ATOM 1717 N N . ALA A 1 215 ? -14.187 2.584 -8.082 1.00 98.19 215 ALA A N 1
ATOM 1718 C CA . ALA A 1 215 ? -13.779 1.773 -6.939 1.00 98.19 215 ALA A CA 1
ATOM 1719 C C . ALA A 1 215 ? -12.924 0.548 -7.315 1.00 98.19 215 ALA A C 1
ATOM 1721 O O . ALA A 1 215 ? -11.959 0.245 -6.616 1.00 98.19 215 ALA A O 1
ATOM 1722 N N . ILE A 1 216 ? -13.197 -0.111 -8.451 1.00 98.00 216 ILE A N 1
ATOM 1723 C CA . ILE A 1 216 ? -12.391 -1.254 -8.917 1.00 98.00 216 ILE A CA 1
ATOM 1724 C C . ILE A 1 216 ? -10.904 -0.894 -9.105 1.00 98.00 216 ILE A C 1
ATOM 1726 O O . ILE A 1 216 ? -10.033 -1.694 -8.778 1.00 98.00 216 ILE A O 1
ATOM 1730 N N . TYR A 1 217 ? -10.609 0.325 -9.568 1.00 98.25 217 TYR A N 1
ATOM 1731 C CA . TYR A 1 217 ? -9.245 0.825 -9.753 1.00 98.25 217 TYR A CA 1
ATOM 1732 C C . TYR A 1 217 ? -8.627 1.272 -8.429 1.00 98.25 217 TYR A C 1
ATOM 1734 O O . TYR A 1 217 ? -7.454 1.011 -8.177 1.00 98.25 217 TYR A O 1
ATOM 1742 N N . ALA A 1 218 ? -9.416 1.913 -7.562 1.00 98.62 218 ALA A N 1
ATOM 1743 C CA . ALA A 1 218 ? -8.960 2.322 -6.236 1.00 98.62 218 ALA A CA 1
ATOM 1744 C C . ALA A 1 218 ? -8.541 1.115 -5.377 1.00 98.62 218 ALA A C 1
ATOM 1746 O O . ALA A 1 218 ? -7.503 1.167 -4.721 1.00 98.62 218 ALA A O 1
ATOM 1747 N N . ARG A 1 219 ? -9.284 -0.001 -5.429 1.00 98.62 219 ARG A N 1
ATOM 1748 C CA . ARG A 1 219 ? -8.918 -1.251 -4.732 1.00 98.62 219 ARG A CA 1
ATOM 1749 C C . ARG A 1 219 ? -7.566 -1.793 -5.195 1.00 98.62 219 ARG A C 1
ATOM 1751 O O . ARG A 1 219 ? -6.747 -2.182 -4.366 1.00 98.62 219 ARG A O 1
ATOM 1758 N N . GLU A 1 220 ? -7.317 -1.784 -6.502 1.00 98.25 220 GLU A N 1
ATOM 1759 C CA . GLU A 1 220 ? -6.031 -2.208 -7.062 1.00 98.25 220 GLU A CA 1
ATOM 1760 C C . GLU A 1 220 ? -4.900 -1.237 -6.704 1.00 98.25 220 GLU A C 1
ATOM 1762 O O . GLU A 1 220 ? -3.805 -1.681 -6.377 1.00 98.25 220 GLU A O 1
ATOM 1767 N N . TRP A 1 221 ? -5.155 0.075 -6.651 1.00 98.62 221 TRP A N 1
ATOM 1768 C CA . TRP A 1 221 ? -4.176 1.037 -6.132 1.00 98.62 221 TRP A CA 1
ATOM 1769 C C . TRP A 1 221 ? -3.752 0.727 -4.697 1.00 98.62 221 TRP A C 1
ATOM 1771 O O . TRP A 1 221 ? -2.564 0.797 -4.380 1.00 98.62 221 TRP A O 1
ATOM 1781 N N . VAL A 1 222 ? -4.703 0.353 -3.836 1.00 98.81 222 VAL A N 1
ATOM 1782 C CA . VAL A 1 222 ? -4.394 -0.049 -2.460 1.00 98.81 222 VAL A CA 1
ATOM 1783 C C . VAL A 1 222 ? -3.467 -1.264 -2.447 1.00 98.81 222 VAL A C 1
ATOM 1785 O O . VAL A 1 222 ? -2.470 -1.258 -1.726 1.00 98.81 222 VAL A O 1
ATOM 1788 N N . VAL A 1 223 ? -3.736 -2.275 -3.277 1.00 98.50 223 VAL A N 1
ATOM 1789 C CA . VAL A 1 223 ? -2.872 -3.458 -3.416 1.00 98.50 223 VAL A CA 1
ATOM 1790 C C . VAL A 1 223 ? -1.481 -3.091 -3.943 1.00 98.50 223 VAL A C 1
ATOM 1792 O O . VAL A 1 223 ? -0.482 -3.461 -3.321 1.00 98.50 223 VAL A O 1
ATOM 1795 N N . ILE A 1 224 ? -1.414 -2.335 -5.042 1.00 98.44 224 ILE A N 1
ATOM 1796 C CA . ILE A 1 224 ? -0.172 -1.899 -5.695 1.00 98.44 224 ILE A CA 1
ATOM 1797 C C . ILE A 1 224 ? 0.719 -1.160 -4.702 1.00 98.44 224 ILE A C 1
ATOM 1799 O O . ILE A 1 224 ? 1.871 -1.542 -4.502 1.00 98.44 224 ILE A O 1
ATOM 1803 N N . ILE A 1 225 ? 0.188 -0.124 -4.050 1.00 98.69 225 ILE A N 1
ATOM 1804 C CA . ILE A 1 225 ? 0.976 0.732 -3.162 1.00 98.69 225 ILE A CA 1
ATOM 1805 C C . ILE A 1 225 ? 1.368 -0.016 -1.893 1.00 98.69 225 ILE A C 1
ATOM 1807 O O . ILE A 1 225 ? 2.488 0.152 -1.418 1.00 98.69 225 ILE A O 1
ATOM 1811 N N . THR A 1 226 ? 0.493 -0.870 -1.358 1.00 98.75 226 THR A N 1
ATOM 1812 C CA . THR A 1 226 ? 0.831 -1.673 -0.177 1.00 98.75 226 THR A CA 1
ATOM 1813 C C . THR A 1 226 ? 1.971 -2.641 -0.477 1.00 98.75 226 THR A C 1
ATOM 1815 O O . THR A 1 226 ? 2.919 -2.721 0.301 1.00 98.75 226 THR A O 1
ATOM 1818 N N . ASN A 1 227 ? 1.924 -3.346 -1.613 1.00 98.25 227 ASN A N 1
ATOM 1819 C CA . ASN A 1 227 ? 3.040 -4.182 -2.046 1.00 98.25 227 ASN A CA 1
ATOM 1820 C C . ASN A 1 227 ? 4.298 -3.340 -2.260 1.00 98.25 227 ASN A C 1
ATOM 1822 O O . ASN A 1 227 ? 5.354 -3.719 -1.769 1.00 98.25 227 ASN A O 1
ATOM 1826 N N . TYR A 1 228 ? 4.186 -2.193 -2.938 1.00 98.50 228 TYR A N 1
ATOM 1827 C CA . TYR A 1 228 ? 5.316 -1.300 -3.190 1.00 98.50 228 TYR A CA 1
ATOM 1828 C C . TYR A 1 228 ? 6.007 -0.890 -1.885 1.00 98.50 228 TYR A C 1
ATOM 1830 O O . TYR A 1 228 ? 7.215 -1.072 -1.731 1.00 98.50 228 TYR A O 1
ATOM 1838 N N . ALA A 1 229 ? 5.226 -0.385 -0.930 1.00 98.69 229 ALA A N 1
ATOM 1839 C CA . ALA A 1 229 ? 5.705 0.029 0.380 1.00 98.69 229 ALA A CA 1
ATOM 1840 C C . ALA A 1 229 ? 6.329 -1.146 1.145 1.00 98.69 229 ALA A C 1
ATOM 1842 O O . ALA A 1 229 ? 7.422 -1.010 1.684 1.00 98.69 229 ALA A O 1
ATOM 1843 N N . TYR A 1 230 ? 5.685 -2.319 1.132 1.00 98.62 230 TYR A N 1
ATOM 1844 C CA . TYR A 1 230 ? 6.205 -3.511 1.800 1.00 98.62 230 TYR A CA 1
ATOM 1845 C C . TYR A 1 230 ? 7.537 -3.983 1.207 1.00 98.62 230 TYR A C 1
ATOM 1847 O O . TYR A 1 230 ? 8.442 -4.328 1.963 1.00 98.62 230 TYR A O 1
ATOM 1855 N N . MET A 1 231 ? 7.698 -3.963 -0.124 1.00 98.19 231 MET A N 1
ATOM 1856 C CA . MET A 1 231 ? 8.974 -4.303 -0.771 1.00 98.19 231 MET A CA 1
ATOM 1857 C C . MET A 1 231 ? 10.113 -3.452 -0.215 1.00 98.19 231 MET A C 1
ATOM 1859 O O . MET A 1 231 ? 11.175 -3.987 0.084 1.00 98.19 231 MET A O 1
ATOM 1863 N N . MET A 1 232 ? 9.872 -2.159 0.002 1.00 98.31 232 MET A N 1
ATOM 1864 C CA . MET A 1 232 ? 10.862 -1.225 0.545 1.00 98.31 232 MET A CA 1
ATOM 1865 C C . MET A 1 232 ? 11.199 -1.434 2.031 1.00 98.31 232 MET A C 1
ATOM 1867 O O . MET A 1 232 ? 12.166 -0.854 2.529 1.00 98.31 232 MET A O 1
ATOM 1871 N N . THR A 1 233 ? 10.437 -2.271 2.735 1.00 97.44 233 THR A N 1
ATOM 1872 C CA . THR A 1 233 ? 10.724 -2.695 4.112 1.00 97.44 233 THR A CA 1
ATOM 1873 C C . THR A 1 233 ? 11.461 -4.045 4.163 1.00 97.44 233 THR A C 1
ATOM 1875 O O . THR A 1 233 ? 11.898 -4.486 5.225 1.00 97.44 233 THR A O 1
ATOM 1878 N N . THR A 1 234 ? 11.614 -4.741 3.034 1.00 97.69 234 THR A N 1
ATOM 1879 C CA . THR A 1 234 ? 12.281 -6.051 3.019 1.00 97.69 234 THR A CA 1
ATOM 1880 C C . THR A 1 234 ? 13.800 -5.937 3.184 1.00 97.69 234 THR A C 1
ATOM 1882 O O . THR A 1 234 ? 14.407 -4.982 2.686 1.00 97.69 234 THR A O 1
ATOM 1885 N N . PRO A 1 235 ? 14.454 -6.922 3.829 1.00 96.94 235 PRO A N 1
ATOM 1886 C CA . PRO A 1 235 ? 15.912 -6.962 3.887 1.00 96.94 235 PRO A CA 1
ATOM 1887 C C . PRO A 1 235 ? 16.541 -7.083 2.490 1.00 96.94 235 PRO A C 1
ATOM 1889 O O . PRO A 1 235 ? 17.624 -6.547 2.269 1.00 96.94 235 PRO A O 1
ATOM 1892 N N . GLU A 1 236 ? 15.860 -7.708 1.524 1.00 97.94 236 GLU A N 1
ATOM 1893 C CA . GLU A 1 236 ? 16.284 -7.777 0.124 1.00 97.94 236 GLU A CA 1
ATOM 1894 C C . GLU A 1 236 ? 16.405 -6.397 -0.524 1.00 97.94 236 GLU A C 1
ATOM 1896 O O . GLU A 1 236 ? 17.394 -6.125 -1.209 1.00 97.94 236 GLU A O 1
ATOM 1901 N N . TYR A 1 237 ? 15.435 -5.511 -0.285 1.00 98.31 237 TYR A N 1
ATOM 1902 C CA . TYR A 1 237 ? 15.492 -4.134 -0.770 1.00 98.31 237 TYR A CA 1
ATOM 1903 C C . TYR A 1 237 ? 16.693 -3.388 -0.185 1.00 98.31 237 TYR A C 1
ATOM 1905 O O . TYR A 1 237 ? 17.501 -2.846 -0.942 1.00 98.31 237 TYR A O 1
ATOM 1913 N N . SER A 1 238 ? 16.862 -3.416 1.141 1.00 97.44 238 SER A N 1
ATOM 1914 C CA . SER A 1 238 ? 18.002 -2.779 1.812 1.00 97.44 238 SER A CA 1
ATOM 1915 C C . SER A 1 238 ? 19.341 -3.350 1.344 1.00 97.44 238 SER A C 1
ATOM 1917 O O . SER A 1 238 ? 20.303 -2.607 1.140 1.00 97.44 238 SER A O 1
ATOM 1919 N N . PHE A 1 239 ? 19.415 -4.667 1.133 1.00 97.94 239 PHE A N 1
ATOM 1920 C CA . PHE A 1 239 ? 20.611 -5.316 0.614 1.00 97.94 239 PHE A CA 1
ATOM 1921 C C . PHE A 1 239 ? 20.959 -4.798 -0.782 1.00 97.94 239 PHE A C 1
ATOM 1923 O O . PHE A 1 239 ? 22.106 -4.411 -1.015 1.00 97.94 239 PHE A O 1
ATOM 1930 N N . ILE A 1 240 ? 19.986 -4.767 -1.699 1.00 98.12 240 ILE A N 1
ATOM 1931 C CA . ILE A 1 240 ? 20.206 -4.309 -3.073 1.00 98.12 240 ILE A CA 1
ATOM 1932 C C . ILE A 1 240 ? 20.564 -2.825 -3.101 1.00 98.12 240 ILE A C 1
ATOM 1934 O O . ILE A 1 240 ? 21.515 -2.472 -3.787 1.00 98.12 240 ILE A O 1
ATOM 1938 N N . MET A 1 241 ? 19.892 -1.971 -2.324 1.00 98.06 241 MET A N 1
ATOM 1939 C CA . MET A 1 241 ? 20.238 -0.546 -2.234 1.00 98.06 241 MET A CA 1
ATOM 1940 C C . MET A 1 241 ? 21.707 -0.337 -1.850 1.00 98.06 241 MET A C 1
ATOM 1942 O O . MET A 1 241 ? 22.367 0.541 -2.388 1.00 98.06 241 MET A O 1
ATOM 1946 N N . ARG A 1 242 ? 22.257 -1.175 -0.967 1.00 96.56 242 ARG A N 1
ATOM 1947 C CA . ARG A 1 242 ? 23.658 -1.077 -0.519 1.00 96.56 242 ARG A CA 1
ATOM 1948 C C . ARG A 1 242 ? 24.658 -1.791 -1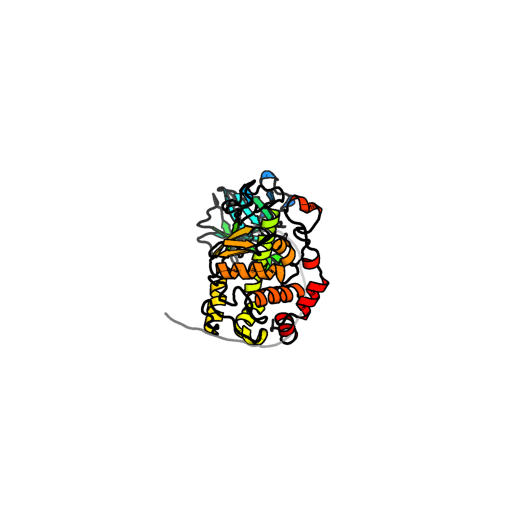.429 1.00 96.56 242 ARG A C 1
ATOM 1950 O O . ARG A 1 242 ? 25.856 -1.578 -1.289 1.00 96.56 242 ARG A O 1
ATOM 1957 N N . ASN A 1 243 ? 24.188 -2.653 -2.330 1.00 97.31 243 ASN A N 1
ATOM 1958 C CA . ASN A 1 243 ? 25.022 -3.524 -3.166 1.00 97.31 243 ASN A CA 1
ATOM 1959 C C . ASN A 1 243 ? 24.557 -3.513 -4.631 1.00 97.31 243 ASN A C 1
ATOM 1961 O O . ASN A 1 243 ? 24.616 -4.536 -5.317 1.00 97.31 243 ASN A O 1
ATOM 1965 N N . PHE A 1 244 ? 24.058 -2.375 -5.109 1.00 98.25 244 PHE A N 1
ATOM 1966 C CA . PHE A 1 244 ? 23.308 -2.306 -6.361 1.00 98.25 244 PHE A CA 1
ATOM 1967 C C . PHE A 1 244 ? 24.134 -2.783 -7.560 1.00 98.25 244 PHE A C 1
ATOM 1969 O O . PHE A 1 244 ? 23.692 -3.662 -8.305 1.00 98.25 244 PHE A O 1
ATOM 1976 N N . SER A 1 245 ? 25.375 -2.304 -7.696 1.00 97.19 245 SER A N 1
ATOM 1977 C CA . SER A 1 245 ? 26.286 -2.738 -8.761 1.00 97.19 245 SER A CA 1
ATOM 1978 C C . SER A 1 245 ? 26.641 -4.212 -8.711 1.00 97.19 245 SER A C 1
ATOM 1980 O O . SER A 1 245 ? 26.767 -4.829 -9.769 1.00 97.19 245 SER A O 1
ATOM 1982 N N . LYS A 1 246 ? 26.709 -4.815 -7.521 1.00 96.69 246 LYS A N 1
ATOM 1983 C CA . LYS A 1 246 ? 26.943 -6.256 -7.373 1.00 96.69 246 LYS A CA 1
ATOM 1984 C C . LYS A 1 246 ? 25.805 -7.087 -7.973 1.00 96.69 246 LYS A C 1
ATOM 1986 O O . LYS A 1 246 ? 26.056 -8.151 -8.530 1.00 96.69 246 LYS A O 1
ATOM 1991 N N . VAL A 1 247 ? 24.565 -6.610 -7.865 1.00 97.38 247 VAL A N 1
ATOM 1992 C CA . VAL A 1 247 ? 23.376 -7.332 -8.346 1.00 97.38 247 VAL A CA 1
ATOM 1993 C C . VAL A 1 247 ? 23.065 -6.997 -9.807 1.00 97.38 247 VAL A C 1
ATOM 1995 O O . VAL A 1 247 ? 22.715 -7.884 -10.585 1.00 97.38 247 VAL A O 1
ATOM 1998 N N . PHE A 1 248 ? 23.201 -5.729 -10.205 1.00 97.31 248 PHE A N 1
ATOM 1999 C CA . PHE A 1 248 ? 22.762 -5.251 -11.520 1.00 97.31 248 PHE A CA 1
ATOM 2000 C C . PHE A 1 248 ? 23.880 -5.064 -12.549 1.00 97.31 248 PHE A C 1
ATOM 2002 O O . PHE A 1 248 ? 23.567 -5.019 -13.743 1.00 97.31 248 PHE A O 1
ATOM 2009 N N . GLY A 1 249 ? 25.148 -5.010 -12.128 1.00 96.06 249 GLY A N 1
ATOM 2010 C CA . GLY A 1 249 ? 26.299 -4.778 -13.010 1.00 96.06 249 GLY A CA 1
ATOM 2011 C C . GLY A 1 249 ? 26.461 -3.319 -13.459 1.00 96.06 249 GLY A C 1
ATOM 2012 O O . GLY A 1 249 ? 27.045 -3.062 -14.506 1.00 96.06 249 GLY A O 1
ATOM 2013 N N . GLY A 1 250 ? 25.917 -2.363 -12.704 1.00 96.81 250 GLY A N 1
ATOM 2014 C CA . GLY A 1 250 ? 25.978 -0.925 -12.981 1.00 96.81 250 GLY A CA 1
ATOM 2015 C C . GLY A 1 250 ? 25.412 -0.111 -11.817 1.00 96.81 250 GLY A C 1
ATOM 2016 O O . GLY A 1 250 ? 25.046 -0.689 -10.803 1.00 96.81 250 GLY A O 1
ATOM 2017 N N . GLU A 1 251 ? 25.324 1.211 -11.955 1.00 98.06 251 GLU A N 1
ATOM 2018 C CA . GLU A 1 251 ? 24.871 2.110 -10.880 1.00 98.06 251 GLU A CA 1
ATOM 2019 C C . GLU A 1 251 ? 23.597 2.876 -11.258 1.00 98.06 251 GLU A C 1
ATOM 2021 O O . GLU A 1 251 ? 23.349 3.159 -12.436 1.00 98.06 251 GLU A O 1
ATOM 2026 N N . LEU A 1 252 ? 22.811 3.257 -10.249 1.00 98.56 252 LEU A N 1
ATOM 2027 C CA . LEU A 1 252 ? 21.796 4.300 -10.383 1.00 98.56 252 LEU A CA 1
ATOM 2028 C C . LEU A 1 252 ? 22.465 5.669 -10.575 1.00 98.56 252 LEU A C 1
ATOM 2030 O O . LEU A 1 252 ? 23.582 5.893 -10.107 1.00 98.56 252 LEU A O 1
ATOM 2034 N N . TYR A 1 253 ? 21.801 6.589 -11.270 1.00 98.31 253 TYR A N 1
ATOM 2035 C CA . TYR A 1 253 ? 22.275 7.956 -11.474 1.00 98.31 253 TYR A CA 1
ATOM 2036 C C . TYR A 1 253 ? 21.135 8.975 -11.461 1.00 98.31 253 TYR A C 1
ATOM 2038 O O . TYR A 1 253 ? 19.994 8.669 -11.807 1.00 98.31 253 TYR A O 1
ATOM 2046 N N . ASP A 1 254 ? 21.443 10.207 -11.065 1.00 98.00 254 ASP A N 1
ATOM 2047 C CA . ASP A 1 254 ? 20.465 11.289 -10.924 1.00 98.00 254 ASP A CA 1
ATOM 2048 C C . ASP A 1 254 ? 20.108 11.981 -12.255 1.00 98.00 254 ASP A C 1
ATOM 2050 O O . ASP A 1 254 ? 20.492 11.550 -13.341 1.00 98.00 254 ASP A O 1
ATOM 2054 N N . ASN A 1 255 ? 19.352 13.079 -12.188 1.00 98.00 255 ASN A N 1
ATOM 2055 C CA . ASN A 1 255 ? 18.916 13.825 -13.374 1.00 98.00 255 ASN A CA 1
ATOM 2056 C C . ASN A 1 255 ? 20.077 14.440 -14.175 1.00 98.00 255 ASN A C 1
ATOM 2058 O O . ASN A 1 255 ? 19.917 14.695 -15.367 1.00 98.00 255 ASN A O 1
ATOM 2062 N N . ASN A 1 256 ? 21.236 14.640 -13.543 1.00 97.94 256 ASN A N 1
ATOM 2063 C CA . ASN A 1 256 ? 22.457 15.152 -14.162 1.00 97.94 256 ASN A CA 1
ATOM 2064 C C . ASN A 1 256 ? 23.392 14.020 -14.612 1.00 97.94 256 ASN A C 1
ATOM 2066 O O . ASN A 1 256 ? 24.524 14.279 -15.017 1.00 97.94 256 ASN A O 1
ATOM 2070 N N . ARG A 1 257 ? 22.926 12.763 -14.552 1.00 96.06 257 ARG A N 1
ATOM 2071 C CA . ARG A 1 257 ? 23.699 11.550 -14.856 1.00 96.06 257 ARG A CA 1
ATOM 2072 C C . ARG A 1 257 ? 24.894 11.332 -13.931 1.00 96.06 257 ARG A C 1
ATOM 2074 O O . ARG A 1 257 ? 25.821 10.599 -14.279 1.00 96.06 257 ARG A O 1
ATOM 2081 N N . VAL A 1 258 ? 24.857 11.909 -12.732 1.00 98.12 258 VAL A N 1
ATOM 2082 C CA . VAL A 1 258 ? 25.843 11.622 -11.692 1.00 98.12 258 VAL A CA 1
ATOM 2083 C C . VAL A 1 258 ? 25.466 10.297 -11.037 1.00 98.12 258 VAL A C 1
ATOM 2085 O O . VAL A 1 258 ? 24.359 10.144 -10.515 1.00 98.12 258 VAL A O 1
ATOM 2088 N N . LYS A 1 259 ? 26.377 9.319 -11.098 1.00 98.31 259 LYS A N 1
ATOM 2089 C CA . LYS A 1 259 ? 26.193 8.003 -10.469 1.00 98.31 259 LYS A CA 1
ATOM 2090 C C . LYS A 1 259 ? 26.061 8.150 -8.956 1.00 98.31 259 LYS A C 1
ATOM 2092 O O . LYS A 1 259 ? 26.733 8.978 -8.346 1.00 98.31 259 LYS A O 1
ATOM 2097 N N . PHE A 1 260 ? 25.212 7.331 -8.354 1.00 98.44 260 PHE A N 1
ATOM 2098 C CA . PHE A 1 260 ? 25.020 7.321 -6.914 1.00 98.44 260 PHE A CA 1
ATOM 2099 C C . PHE A 1 260 ? 26.276 6.803 -6.215 1.00 98.44 260 PHE A C 1
ATOM 2101 O O . PHE A 1 260 ? 26.862 5.798 -6.612 1.00 98.44 260 PHE A O 1
ATOM 2108 N N . THR A 1 261 ? 26.671 7.494 -5.149 1.00 98.12 261 THR A N 1
ATOM 2109 C CA . THR A 1 261 ? 27.660 7.004 -4.187 1.00 98.12 261 THR A CA 1
ATOM 2110 C C . THR A 1 261 ? 26.972 6.124 -3.134 1.00 98.12 261 THR A C 1
ATOM 2112 O O . THR A 1 261 ? 25.741 6.171 -3.013 1.00 98.12 261 THR A O 1
ATOM 2115 N N . PRO A 1 262 ? 27.719 5.353 -2.322 1.00 97.81 262 PRO A N 1
ATOM 2116 C CA . PRO A 1 262 ? 27.144 4.615 -1.195 1.00 97.81 262 PRO A CA 1
ATOM 2117 C C . PRO A 1 262 ? 26.297 5.497 -0.260 1.00 97.81 262 PRO A C 1
ATOM 2119 O O . PRO A 1 262 ? 25.201 5.110 0.148 1.00 97.81 262 PRO A O 1
ATOM 2122 N N . GLU A 1 263 ? 26.746 6.722 0.017 1.00 97.94 263 GLU A N 1
ATOM 2123 C CA . GLU A 1 263 ? 26.023 7.695 0.844 1.00 97.94 263 GLU A CA 1
ATOM 2124 C C . GLU A 1 263 ? 24.712 8.118 0.179 1.00 97.94 263 GLU A C 1
ATOM 2126 O O . GLU A 1 263 ? 23.685 8.243 0.851 1.00 97.94 263 GLU A O 1
ATOM 2131 N N . LYS A 1 264 ? 24.718 8.293 -1.151 1.00 98.19 264 LYS A N 1
ATOM 2132 C CA . LYS A 1 264 ? 23.508 8.615 -1.910 1.00 98.19 264 LYS A CA 1
ATOM 2133 C C . LYS A 1 264 ? 22.482 7.491 -1.805 1.00 98.19 264 LYS A C 1
ATOM 2135 O O . LYS A 1 264 ? 21.335 7.788 -1.479 1.00 98.19 264 LYS A O 1
ATOM 2140 N N . TYR A 1 265 ? 22.873 6.227 -1.978 1.00 98.56 265 TYR A N 1
ATOM 2141 C CA . TYR A 1 265 ? 21.958 5.094 -1.784 1.00 98.56 265 TYR A CA 1
ATOM 2142 C C . TYR A 1 265 ? 21.345 5.067 -0.382 1.00 98.56 265 TYR A C 1
ATOM 2144 O O . TYR A 1 265 ? 20.130 4.932 -0.266 1.00 98.56 265 TYR A O 1
ATOM 2152 N N . LEU A 1 266 ? 22.145 5.258 0.673 1.00 97.69 266 LEU A N 1
ATOM 2153 C CA . LEU A 1 266 ? 21.637 5.310 2.052 1.00 97.69 266 LEU A CA 1
ATOM 2154 C C . LEU A 1 266 ? 20.668 6.483 2.261 1.00 97.69 266 LEU A C 1
ATOM 2156 O O . LEU A 1 266 ? 19.629 6.340 2.910 1.00 97.69 266 LEU A O 1
ATOM 2160 N N . SER A 1 267 ? 20.989 7.646 1.688 1.00 98.19 267 SER A N 1
ATOM 2161 C CA . SER A 1 267 ? 20.124 8.823 1.756 1.00 98.19 267 SER A CA 1
ATOM 2162 C C . SER A 1 267 ? 18.787 8.596 1.043 1.00 98.19 267 SER A C 1
ATOM 2164 O O . SER A 1 267 ? 17.747 8.949 1.594 1.00 98.19 267 SER A O 1
ATOM 2166 N N . GLU A 1 268 ? 18.793 7.951 -0.127 1.00 98.25 268 GLU A N 1
ATOM 2167 C CA . GLU A 1 268 ? 17.595 7.659 -0.917 1.00 98.25 268 GLU A CA 1
ATOM 2168 C C . GLU A 1 268 ? 16.764 6.534 -0.286 1.00 98.25 268 GLU A C 1
ATOM 2170 O O . GLU A 1 268 ? 15.545 6.656 -0.188 1.00 98.25 268 GLU A O 1
ATOM 2175 N N . GLU A 1 269 ? 17.411 5.495 0.258 1.00 97.12 269 GLU A N 1
ATOM 2176 C CA . GLU A 1 269 ? 16.762 4.429 1.033 1.00 97.12 269 GLU A CA 1
ATOM 2177 C C . GLU A 1 269 ? 15.918 5.018 2.175 1.00 97.12 269 GLU A C 1
ATOM 2179 O O . GLU A 1 269 ? 14.771 4.614 2.383 1.00 97.12 269 GLU A O 1
ATOM 2184 N N . LYS A 1 270 ? 16.464 6.014 2.886 1.00 97.25 270 LYS A N 1
ATOM 2185 C CA . LYS A 1 270 ? 15.744 6.747 3.931 1.00 97.25 270 LYS A CA 1
ATOM 2186 C C . LYS A 1 270 ? 14.684 7.677 3.342 1.00 97.25 270 LYS A C 1
ATOM 2188 O O . LYS A 1 270 ? 13.542 7.641 3.798 1.00 97.25 270 LYS A O 1
ATOM 2193 N N . ARG A 1 271 ? 15.047 8.512 2.362 1.00 98.06 271 ARG A N 1
ATOM 2194 C CA . ARG A 1 271 ? 14.185 9.563 1.799 1.00 98.06 271 ARG A CA 1
ATOM 2195 C C . ARG A 1 271 ? 12.905 8.997 1.203 1.00 98.06 271 ARG A C 1
ATOM 2197 O O . ARG A 1 271 ? 11.832 9.511 1.497 1.00 98.06 271 ARG A O 1
ATOM 2204 N N . PHE A 1 272 ? 12.991 7.916 0.433 1.00 98.19 272 PHE A N 1
ATOM 2205 C CA . PHE A 1 272 ? 11.819 7.335 -0.219 1.00 98.19 272 PHE A CA 1
ATOM 2206 C C . PHE A 1 272 ? 10.764 6.826 0.767 1.00 98.19 272 PHE A C 1
ATOM 2208 O O . PHE A 1 272 ? 9.597 6.744 0.405 1.00 98.19 272 PHE A O 1
ATOM 2215 N N . LYS A 1 273 ? 11.136 6.525 2.017 1.00 97.94 273 LYS A N 1
ATOM 2216 C CA . LYS A 1 273 ? 10.214 6.064 3.068 1.00 97.94 273 LYS A CA 1
ATOM 2217 C C . LYS A 1 273 ? 9.665 7.193 3.948 1.00 97.94 273 LYS A C 1
ATOM 2219 O O . LYS A 1 273 ? 8.816 6.940 4.801 1.00 97.94 273 LYS A O 1
ATOM 2224 N N . GLN A 1 274 ? 10.131 8.431 3.766 1.00 98.19 274 GLN A N 1
ATOM 2225 C CA . GLN A 1 274 ? 9.663 9.581 4.544 1.00 98.19 274 GLN A CA 1
ATOM 2226 C C . GLN A 1 274 ? 8.217 9.966 4.205 1.00 98.19 274 GLN A C 1
ATOM 2228 O O . GLN A 1 274 ? 7.609 9.457 3.263 1.00 98.19 274 GLN A O 1
ATOM 2233 N N . SER A 1 275 ? 7.660 10.869 5.016 1.00 98.25 275 SER A N 1
ATOM 2234 C CA . SER A 1 275 ? 6.302 11.378 4.848 1.00 98.25 275 SER A CA 1
ATOM 2235 C C . SER A 1 275 ? 6.103 11.992 3.462 1.00 98.25 275 SER A C 1
ATOM 2237 O O . SER A 1 275 ? 6.697 13.020 3.149 1.00 98.25 275 SER A O 1
ATOM 2239 N N . HIS A 1 276 ? 5.218 11.393 2.667 1.00 98.38 276 HIS A N 1
ATOM 2240 C CA . HIS A 1 276 ? 4.827 11.872 1.339 1.00 98.38 276 HIS A CA 1
ATOM 2241 C C . HIS A 1 276 ? 3.344 11.593 1.110 1.00 98.38 276 HIS A C 1
ATOM 2243 O O . HIS A 1 276 ? 2.832 10.573 1.564 1.00 98.38 276 HIS A O 1
ATOM 2249 N N . ASN A 1 277 ? 2.642 12.488 0.417 1.00 98.44 277 ASN A N 1
ATOM 2250 C CA . ASN A 1 277 ? 1.232 12.292 0.089 1.00 98.44 277 ASN A CA 1
ATOM 2251 C C . ASN A 1 277 ? 1.082 12.019 -1.403 1.00 98.44 277 ASN A C 1
ATOM 2253 O O . ASN A 1 277 ? 1.381 12.890 -2.218 1.00 98.44 277 ASN A O 1
ATOM 2257 N N . PHE A 1 278 ? 0.569 10.842 -1.740 1.00 98.81 278 PHE A N 1
ATOM 2258 C CA . PHE A 1 278 ? 0.202 10.473 -3.096 1.00 98.81 278 PHE A CA 1
ATOM 2259 C C . PHE A 1 278 ? -1.283 10.721 -3.342 1.00 98.81 278 PHE A C 1
ATOM 2261 O O . PHE A 1 278 ? -2.160 10.371 -2.545 1.00 98.81 278 PHE A O 1
ATOM 2268 N N . VAL A 1 279 ? -1.558 11.327 -4.484 1.00 98.69 279 VAL A N 1
ATOM 2269 C CA . VAL A 1 279 ? -2.877 11.430 -5.079 1.00 98.69 279 VAL A CA 1
ATOM 2270 C C . VAL A 1 279 ? -2.854 10.491 -6.275 1.00 98.69 279 VAL A C 1
ATOM 2272 O O . VAL A 1 279 ? -2.110 10.692 -7.231 1.00 98.69 279 VAL A O 1
ATOM 2275 N N . CYS A 1 280 ? -3.602 9.405 -6.168 1.00 98.75 280 CYS A N 1
ATOM 2276 C CA . CYS A 1 280 ? -3.625 8.346 -7.152 1.00 98.75 280 CYS A CA 1
ATOM 2277 C C . CYS A 1 280 ? -4.724 8.598 -8.174 1.00 98.75 280 CYS A C 1
ATOM 2279 O O . CYS A 1 280 ? -5.838 8.986 -7.817 1.00 98.75 280 CYS A O 1
ATOM 2281 N N . GLY A 1 281 ? -4.419 8.353 -9.443 1.00 97.88 281 GLY A N 1
ATOM 2282 C CA . GLY A 1 281 ? -5.367 8.543 -10.535 1.00 97.88 281 GLY A CA 1
ATOM 2283 C C . GLY A 1 281 ? -5.231 7.492 -11.623 1.00 97.88 281 GLY A C 1
ATOM 2284 O O . GLY A 1 281 ? -4.361 6.619 -11.586 1.00 97.88 281 GLY A O 1
ATOM 2285 N N . ARG A 1 282 ? -6.103 7.599 -12.623 1.00 96.38 282 ARG A N 1
ATOM 2286 C CA . ARG A 1 282 ? -6.073 6.760 -13.819 1.00 96.38 282 ARG A CA 1
ATOM 2287 C C . ARG A 1 282 ? -5.736 7.609 -15.034 1.00 96.38 282 ARG A C 1
ATOM 2289 O O . ARG A 1 282 ? -6.513 8.489 -15.398 1.00 96.38 282 ARG A O 1
ATOM 2296 N N . SER A 1 283 ? -4.597 7.349 -15.666 1.00 95.25 283 SER A N 1
ATOM 2297 C CA . SER A 1 283 ? -4.231 8.048 -16.898 1.00 95.25 283 SER A CA 1
ATOM 2298 C C . SER A 1 283 ? -5.040 7.528 -18.092 1.00 95.25 283 SER A C 1
ATOM 2300 O O . SER A 1 283 ? -5.677 6.467 -18.050 1.00 95.25 283 SER A O 1
ATOM 2302 N N . LYS A 1 284 ? -5.035 8.290 -19.187 1.00 91.50 284 LYS A N 1
ATOM 2303 C CA . LYS A 1 284 ? -5.560 7.837 -20.478 1.00 91.50 284 LYS A CA 1
ATOM 2304 C C . LYS A 1 284 ? -4.740 6.661 -21.041 1.00 91.50 284 LYS A C 1
ATOM 2306 O O . LYS A 1 284 ? -3.537 6.599 -20.799 1.00 91.50 284 LYS A O 1
ATOM 2311 N N . PRO A 1 285 ? -5.339 5.781 -21.869 1.00 86.06 285 PRO A N 1
ATOM 2312 C CA . PRO A 1 285 ? -4.651 4.603 -22.409 1.00 86.06 285 PRO A CA 1
ATOM 2313 C C . PRO A 1 285 ? -3.397 4.895 -23.245 1.00 86.06 285 PRO A C 1
ATOM 2315 O O . PRO A 1 285 ? -2.524 4.045 -23.343 1.00 86.06 285 PRO A O 1
ATOM 2318 N N . SER A 1 286 ? -3.289 6.082 -23.852 1.00 86.12 286 SER A N 1
ATOM 2319 C CA . SER A 1 286 ? -2.182 6.420 -24.756 1.00 86.12 286 SER A CA 1
ATOM 2320 C C . SER A 1 286 ? -0.850 6.712 -24.050 1.00 86.12 286 SER A C 1
ATOM 2322 O O . SER A 1 286 ? 0.131 7.014 -24.722 1.00 86.12 286 SER A O 1
ATOM 2324 N N . VAL A 1 287 ? -0.815 6.705 -22.715 1.00 89.00 287 VAL A N 1
ATOM 2325 C CA . VAL A 1 287 ? 0.397 6.895 -21.902 1.00 89.00 287 VAL A CA 1
ATOM 2326 C C . VAL A 1 287 ? 0.445 5.822 -20.816 1.00 89.00 287 VAL A C 1
ATOM 2328 O O . VAL A 1 287 ? -0.605 5.381 -20.351 1.00 89.00 287 VAL A O 1
ATOM 2331 N N . GLY A 1 288 ? 1.642 5.394 -20.405 1.00 88.88 288 GLY A N 1
ATOM 2332 C CA . GLY A 1 288 ? 1.793 4.374 -19.356 1.00 88.88 288 GLY A CA 1
ATOM 2333 C C . GLY A 1 288 ? 1.434 4.860 -17.954 1.00 88.88 288 GLY A C 1
ATOM 2334 O O . GLY A 1 288 ? 0.923 4.094 -17.138 1.00 88.88 288 GLY A O 1
ATOM 2335 N N . GLY A 1 289 ? 1.619 6.150 -17.706 1.00 95.19 289 GLY A N 1
ATOM 2336 C CA . GLY A 1 289 ? 1.293 6.796 -16.451 1.00 95.19 289 GLY A CA 1
ATOM 2337 C C . GLY A 1 289 ? 1.496 8.301 -16.536 1.00 95.19 289 GLY A C 1
ATOM 2338 O O . GLY A 1 289 ? 1.829 8.842 -17.594 1.00 95.19 289 GLY A O 1
ATOM 2339 N N . LEU A 1 290 ? 1.195 8.969 -15.428 1.00 96.50 290 LEU A N 1
ATOM 2340 C CA . LEU A 1 290 ? 1.404 10.396 -15.217 1.00 96.50 290 LEU A CA 1
ATOM 2341 C C . LEU A 1 290 ? 1.823 10.593 -13.763 1.00 96.50 290 LEU A C 1
ATOM 2343 O O . LEU A 1 290 ? 1.035 10.323 -12.854 1.00 96.50 290 LEU A O 1
ATOM 2347 N N . GLY A 1 291 ? 3.043 11.064 -13.547 1.00 95.81 291 GLY A N 1
ATOM 2348 C CA . GLY A 1 291 ? 3.637 11.211 -12.227 1.00 95.81 291 GLY A CA 1
ATOM 2349 C C . GLY A 1 291 ? 4.358 12.542 -12.055 1.00 95.81 291 GLY A C 1
ATOM 2350 O O . GLY A 1 291 ? 4.826 13.150 -13.016 1.00 95.81 291 GLY A O 1
ATOM 2351 N N . GLY A 1 292 ? 4.439 13.006 -10.810 1.00 97.00 292 GLY A N 1
ATOM 2352 C CA . GLY A 1 292 ? 5.180 14.215 -10.451 1.00 97.00 292 GLY A CA 1
ATOM 2353 C C . GLY A 1 292 ? 4.677 14.851 -9.160 1.00 97.00 292 GLY A C 1
ATOM 2354 O O . GLY A 1 292 ? 3.478 15.072 -8.982 1.00 97.00 292 GLY A O 1
ATOM 2355 N N . GLY A 1 293 ? 5.590 15.153 -8.234 1.00 97.31 293 GLY A N 1
ATOM 2356 C CA . GLY A 1 293 ? 5.221 15.665 -6.912 1.00 97.31 293 GLY A CA 1
ATOM 2357 C C . GLY A 1 293 ? 4.304 14.687 -6.164 1.00 97.31 293 GLY A C 1
ATOM 2358 O O . GLY A 1 293 ? 4.714 13.577 -5.835 1.00 97.31 293 GLY A O 1
ATOM 2359 N N . SER A 1 294 ? 3.057 15.079 -5.893 1.00 98.06 294 SER A N 1
ATOM 2360 C CA . SER A 1 294 ? 2.056 14.203 -5.263 1.00 98.06 294 SER A CA 1
ATOM 2361 C C . SER A 1 294 ? 1.276 13.333 -6.253 1.00 98.06 294 SER A C 1
ATOM 2363 O O . SER A 1 294 ? 0.573 12.423 -5.830 1.00 98.06 294 SER A O 1
ATOM 2365 N N . VAL A 1 295 ? 1.358 13.596 -7.557 1.00 98.44 295 VAL A N 1
ATOM 2366 C CA . VAL A 1 295 ? 0.568 12.900 -8.578 1.00 98.44 295 VAL A CA 1
ATOM 2367 C C . VAL A 1 295 ? 1.177 11.536 -8.872 1.00 98.44 295 VAL A C 1
ATOM 2369 O O . VAL A 1 295 ? 2.349 11.479 -9.231 1.00 98.44 295 VAL A O 1
ATOM 2372 N N . TRP A 1 296 ? 0.385 10.465 -8.759 1.00 98.44 296 TRP A N 1
ATOM 2373 C CA . TRP A 1 296 ? 0.786 9.106 -9.137 1.00 98.44 296 TRP A CA 1
ATOM 2374 C C . TRP A 1 296 ? -0.343 8.405 -9.902 1.00 98.44 296 TRP A C 1
ATOM 2376 O O . TRP A 1 296 ? -1.260 7.821 -9.330 1.00 98.44 296 TRP A O 1
ATOM 2386 N N . GLY A 1 297 ? -0.312 8.505 -11.226 1.00 98.00 297 GLY A N 1
ATOM 2387 C CA . GLY A 1 297 ? -1.310 7.937 -12.124 1.00 98.00 297 GLY A CA 1
ATOM 2388 C C . GLY A 1 297 ? -0.745 6.826 -12.988 1.00 98.00 297 GLY A C 1
ATOM 2389 O O . GLY A 1 297 ? 0.345 6.972 -13.522 1.00 98.00 297 GLY A O 1
ATOM 2390 N N . VAL A 1 298 ? -1.504 5.751 -13.190 1.00 97.12 298 VAL A N 1
ATOM 2391 C CA . VAL A 1 298 ? -1.130 4.678 -14.127 1.00 97.12 298 VAL A CA 1
ATOM 2392 C C . VAL A 1 298 ? -2.279 4.319 -15.052 1.00 97.12 298 VAL A C 1
ATOM 2394 O O . VAL A 1 298 ? -3.451 4.617 -14.775 1.00 97.12 298 VAL A O 1
ATOM 2397 N N . SER A 1 299 ? -1.922 3.678 -16.158 1.00 94.75 299 SER A N 1
ATOM 2398 C CA . SER A 1 299 ? -2.859 3.283 -17.195 1.00 94.75 299 SER A CA 1
ATOM 2399 C C . SER A 1 299 ? -3.568 1.970 -16.879 1.00 94.75 299 SER A C 1
ATOM 2401 O O . SER A 1 299 ? -3.257 1.257 -15.923 1.00 94.75 299 SER A O 1
ATOM 2403 N N . HIS A 1 300 ? -4.563 1.640 -17.700 1.00 94.56 300 HIS A N 1
ATOM 2404 C CA . HIS A 1 300 ? -5.478 0.527 -17.466 1.00 94.56 300 HIS A CA 1
ATOM 2405 C C . HIS A 1 300 ? -4.772 -0.821 -17.247 1.00 94.56 300 HIS A C 1
ATOM 2407 O O . HIS A 1 300 ? -5.162 -1.576 -16.356 1.00 94.56 300 HIS A O 1
ATOM 2413 N N . TRP A 1 301 ? -3.728 -1.122 -18.023 1.00 92.12 301 TRP A N 1
ATOM 2414 C CA . TRP A 1 301 ? -3.069 -2.427 -17.950 1.00 92.12 301 TRP A CA 1
ATOM 2415 C C . TRP A 1 301 ? -2.275 -2.654 -16.669 1.00 92.12 301 TRP A C 1
ATOM 2417 O O . TRP A 1 301 ? -2.044 -3.801 -16.287 1.00 92.12 301 TRP A O 1
ATOM 2427 N N . ASN A 1 302 ? -1.877 -1.590 -15.972 1.00 94.44 302 ASN A N 1
ATOM 2428 C CA . ASN A 1 302 ? -1.115 -1.711 -14.736 1.00 94.44 302 ASN A CA 1
ATOM 2429 C C . ASN A 1 302 ? -1.956 -2.340 -13.615 1.00 94.44 302 ASN A C 1
ATOM 2431 O O . ASN A 1 302 ? -1.413 -3.111 -12.830 1.00 94.44 302 ASN A O 1
ATOM 2435 N N . TYR A 1 303 ? -3.274 -2.109 -13.601 1.00 95.31 303 TYR A N 1
ATOM 2436 C CA . TYR A 1 303 ? -4.197 -2.594 -12.563 1.00 95.31 303 TYR A CA 1
ATOM 2437 C C . TYR A 1 303 ? -4.414 -4.114 -12.554 1.00 95.31 303 TYR A C 1
ATOM 2439 O O . TYR A 1 303 ? -4.861 -4.654 -11.551 1.00 95.31 303 TYR A O 1
ATOM 2447 N N . TYR A 1 304 ? -4.060 -4.821 -13.631 1.00 92.88 304 TYR A N 1
ATOM 2448 C CA . TYR A 1 304 ? -4.020 -6.291 -13.651 1.00 92.88 304 TYR A CA 1
ATOM 2449 C C . TYR A 1 304 ? -2.623 -6.849 -13.940 1.00 92.88 304 TYR A C 1
ATOM 2451 O O . TYR A 1 304 ? -2.302 -7.960 -13.526 1.00 92.88 304 TYR A O 1
ATOM 2459 N N . GLY A 1 305 ? -1.768 -6.086 -14.623 1.00 91.94 305 GLY A N 1
ATOM 2460 C CA . GLY A 1 305 ? -0.413 -6.503 -14.968 1.00 91.94 305 GLY A CA 1
ATOM 2461 C C . GLY A 1 305 ? 0.562 -6.517 -13.790 1.00 91.94 305 GLY A C 1
ATOM 2462 O O . GLY A 1 305 ? 1.577 -7.215 -13.875 1.00 91.94 305 GLY A O 1
ATOM 2463 N N . HIS A 1 306 ? 0.280 -5.783 -12.702 1.00 92.69 306 HIS A N 1
ATOM 2464 C CA . HIS A 1 306 ? 1.142 -5.735 -11.510 1.00 92.69 306 HIS A CA 1
ATOM 2465 C C . HIS A 1 306 ? 1.265 -7.097 -10.806 1.00 92.69 306 HIS A C 1
ATOM 2467 O O . HIS A 1 306 ? 2.310 -7.406 -10.242 1.00 92.69 306 HIS A O 1
ATOM 2473 N N . TYR A 1 307 ? 0.280 -7.988 -10.945 1.00 89.25 307 TYR A N 1
ATOM 2474 C CA . TYR A 1 307 ? 0.364 -9.334 -10.371 1.00 89.25 307 TYR A CA 1
ATOM 2475 C C . TYR A 1 307 ? 1.417 -10.232 -11.033 1.00 89.25 307 TYR A C 1
ATOM 2477 O O . TYR A 1 307 ? 1.746 -11.273 -10.469 1.00 89.25 307 TYR A O 1
ATOM 2485 N N . ALA A 1 308 ? 1.918 -9.888 -12.222 1.00 72.69 308 ALA A N 1
ATOM 2486 C CA . ALA A 1 308 ? 2.541 -10.867 -13.108 1.00 72.69 308 ALA A CA 1
ATOM 2487 C C . ALA A 1 308 ? 3.764 -10.370 -13.896 1.00 72.69 308 ALA A C 1
ATOM 2489 O O . ALA A 1 308 ? 4.665 -11.155 -14.181 1.00 72.69 308 ALA A O 1
ATOM 2490 N N . SER A 1 309 ? 3.826 -9.095 -14.282 1.00 64.94 309 SER A N 1
ATOM 2491 C CA . SER A 1 309 ? 4.705 -8.683 -15.386 1.00 64.94 309 SER A CA 1
ATOM 2492 C C . SER A 1 309 ? 5.559 -7.452 -15.096 1.00 64.94 309 SER A C 1
ATOM 2494 O O . SER A 1 309 ? 5.140 -6.546 -14.373 1.00 64.94 309 SER A O 1
ATOM 2496 N N . PHE A 1 310 ? 6.715 -7.382 -15.774 1.00 74.62 310 PHE A N 1
ATOM 2497 C CA . PHE A 1 310 ? 7.526 -6.166 -15.905 1.00 74.62 310 PHE A CA 1
ATOM 2498 C C . PHE A 1 310 ? 6.665 -4.965 -16.298 1.00 74.62 310 PHE A C 1
ATOM 2500 O O . PHE A 1 310 ? 6.649 -3.969 -15.593 1.00 74.62 310 PHE A O 1
ATOM 2507 N N . SER A 1 311 ? 5.867 -5.093 -17.360 1.00 72.06 311 SER A N 1
ATOM 2508 C CA . SER A 1 311 ? 5.082 -3.978 -17.902 1.00 72.06 311 SER A CA 1
ATOM 2509 C C . SER A 1 311 ? 4.027 -3.402 -16.954 1.00 72.06 311 SER A C 1
ATOM 2511 O O . SER A 1 311 ? 3.580 -2.278 -17.155 1.00 72.06 311 SER A O 1
ATOM 2513 N N . GLY A 1 312 ? 3.597 -4.162 -15.940 1.00 83.31 312 GLY A N 1
ATOM 2514 C CA . GLY A 1 312 ? 2.758 -3.619 -14.875 1.00 83.31 312 GLY A CA 1
ATOM 2515 C C . GLY A 1 312 ? 3.572 -2.723 -13.945 1.00 83.31 312 GLY A C 1
ATOM 2516 O O . GLY A 1 312 ? 3.193 -1.582 -13.697 1.00 83.31 312 GLY A O 1
ATOM 2517 N N . TRP A 1 313 ? 4.714 -3.224 -13.475 1.00 92.06 313 TRP A N 1
ATOM 2518 C CA . TRP A 1 313 ? 5.576 -2.528 -12.518 1.00 92.06 313 TRP A CA 1
ATOM 2519 C C . TRP A 1 313 ? 6.423 -1.413 -13.121 1.00 92.06 313 TRP A C 1
ATOM 2521 O O . TRP A 1 313 ? 6.732 -0.462 -12.412 1.00 92.06 313 TRP A O 1
ATOM 2531 N N . GLU A 1 314 ? 6.767 -1.479 -14.403 1.00 91.88 314 GLU A N 1
ATOM 2532 C CA . GLU A 1 314 ? 7.575 -0.471 -15.090 1.00 91.88 314 GLU A CA 1
ATOM 2533 C C . GLU A 1 314 ? 6.942 0.916 -14.954 1.00 91.88 314 GLU A C 1
ATOM 2535 O O . GLU A 1 314 ? 7.553 1.796 -14.358 1.00 91.88 314 GLU A O 1
ATOM 2540 N N . SER A 1 315 ? 5.687 1.099 -15.384 1.00 94.31 315 SER A N 1
ATOM 2541 C CA . SER A 1 315 ? 5.021 2.406 -15.265 1.00 94.31 315 SER A CA 1
ATOM 2542 C C . SER A 1 315 ? 4.763 2.786 -13.805 1.00 94.31 315 SER A C 1
ATOM 2544 O O . SER A 1 315 ? 4.976 3.930 -13.428 1.00 94.31 315 SER A O 1
ATOM 2546 N N . ILE A 1 316 ? 4.370 1.832 -12.950 1.00 97.44 316 ILE A N 1
ATOM 2547 C CA . ILE A 1 316 ? 4.140 2.095 -11.516 1.00 97.44 316 ILE A CA 1
ATOM 2548 C C . ILE A 1 316 ? 5.402 2.685 -10.865 1.00 97.44 316 ILE A C 1
ATOM 2550 O O . ILE A 1 316 ? 5.323 3.689 -10.159 1.00 97.44 316 ILE A O 1
ATOM 2554 N N . THR A 1 317 ? 6.559 2.072 -11.116 1.00 97.56 317 THR A N 1
ATOM 2555 C CA . THR A 1 317 ? 7.855 2.442 -10.521 1.00 97.56 317 THR A CA 1
ATOM 2556 C C . THR A 1 317 ? 8.468 3.676 -11.173 1.00 97.56 317 THR A C 1
ATOM 2558 O O . THR A 1 317 ? 9.069 4.489 -10.473 1.00 97.56 317 THR A O 1
ATOM 2561 N N . HIS A 1 318 ? 8.262 3.852 -12.479 1.00 97.69 318 HIS A N 1
ATOM 2562 C CA . HIS A 1 318 ? 8.633 5.054 -13.223 1.00 97.69 318 HIS A CA 1
ATOM 2563 C C . HIS A 1 318 ? 7.922 6.288 -12.666 1.00 97.69 318 HIS A C 1
ATOM 2565 O O . HIS A 1 318 ? 8.576 7.260 -12.293 1.00 97.69 318 HIS A O 1
ATOM 2571 N N . GLU A 1 319 ? 6.593 6.235 -12.527 1.00 98.19 319 GLU A N 1
ATOM 2572 C CA . GLU A 1 319 ? 5.831 7.378 -12.015 1.00 98.19 319 GLU A CA 1
ATOM 2573 C C . GLU A 1 319 ? 6.115 7.654 -10.535 1.00 98.19 319 GLU A C 1
ATOM 2575 O O . GLU A 1 319 ? 6.186 8.815 -10.135 1.00 98.19 319 GLU A O 1
ATOM 2580 N N . PHE A 1 320 ? 6.370 6.617 -9.729 1.00 98.50 320 PHE A N 1
ATOM 2581 C CA . PHE A 1 320 ? 6.832 6.801 -8.350 1.00 98.50 320 PHE A CA 1
ATOM 2582 C C . PHE A 1 320 ? 8.134 7.613 -8.292 1.00 98.50 320 PHE A C 1
ATOM 2584 O O . PHE A 1 320 ? 8.297 8.471 -7.426 1.00 98.50 320 PHE A O 1
ATOM 2591 N N . MET A 1 321 ? 9.062 7.389 -9.225 1.00 98.56 321 MET A N 1
ATOM 2592 C CA . MET A 1 321 ? 10.320 8.135 -9.264 1.00 98.56 321 MET A CA 1
ATOM 2593 C C . MET A 1 321 ? 10.147 9.590 -9.704 1.00 98.56 321 MET A C 1
ATOM 2595 O O . MET A 1 321 ? 10.833 10.459 -9.157 1.00 98.56 321 MET A O 1
ATOM 2599 N N . HIS A 1 322 ? 9.159 9.890 -10.554 1.00 98.56 322 HIS A N 1
ATOM 2600 C CA . HIS A 1 322 ? 8.727 11.274 -10.793 1.00 98.56 322 HIS A CA 1
ATOM 2601 C C . HIS A 1 322 ? 8.190 11.939 -9.524 1.00 98.56 322 HIS A C 1
ATOM 2603 O O . HIS A 1 322 ? 8.535 13.088 -9.235 1.00 98.56 322 HIS A O 1
ATOM 2609 N N . CYS A 1 323 ? 7.409 11.225 -8.705 1.00 98.50 323 CYS A N 1
ATOM 2610 C CA . CYS A 1 323 ? 6.973 11.739 -7.401 1.00 98.50 323 CYS A CA 1
ATOM 2611 C C . CYS A 1 323 ? 8.151 12.053 -6.464 1.00 98.50 323 CYS A C 1
ATOM 2613 O O . CYS A 1 323 ? 8.055 12.945 -5.622 1.00 98.50 323 CYS A O 1
ATOM 2615 N N . MET A 1 324 ? 9.269 11.343 -6.631 1.00 98.31 324 MET A N 1
ATOM 2616 C CA . MET A 1 324 ? 10.491 11.516 -5.846 1.00 98.31 324 MET A CA 1
ATOM 2617 C C . MET A 1 324 ? 11.483 12.524 -6.447 1.00 98.31 324 MET A C 1
ATOM 2619 O O . MET A 1 324 ? 12.576 12.686 -5.898 1.00 98.31 324 MET A O 1
ATOM 2623 N N . GLY A 1 325 ? 11.117 13.230 -7.522 1.00 97.94 325 GLY A N 1
ATOM 2624 C CA . GLY A 1 325 ? 11.918 14.303 -8.124 1.00 97.94 325 GLY A CA 1
ATOM 2625 C C . GLY A 1 325 ? 12.921 13.850 -9.190 1.00 97.94 325 GLY A C 1
ATOM 2626 O O . GLY A 1 325 ? 13.755 14.647 -9.625 1.00 97.94 325 GLY A O 1
ATOM 2627 N N . TYR A 1 326 ? 12.857 12.593 -9.630 1.00 98.56 326 TYR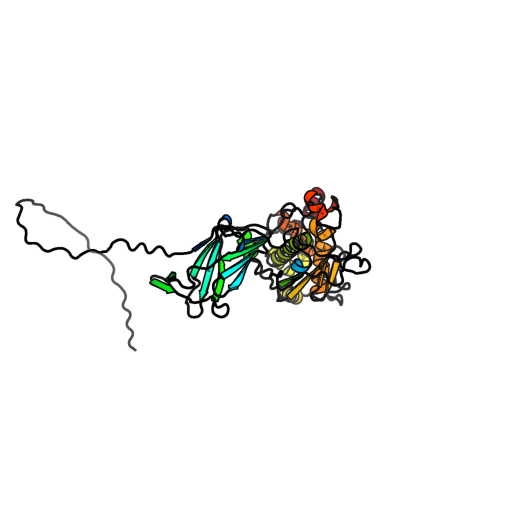 A N 1
ATOM 2628 C CA . TYR A 1 326 ? 13.658 12.111 -10.752 1.00 98.56 326 TYR A CA 1
ATOM 2629 C C . TYR A 1 326 ? 12.901 12.269 -12.065 1.00 98.56 326 TYR A C 1
ATOM 2631 O O . TYR A 1 326 ? 11.733 11.926 -12.147 1.00 98.56 326 TYR A O 1
ATOM 2639 N N . GLY A 1 327 ? 13.577 12.775 -13.093 1.00 97.81 327 GLY A N 1
ATOM 2640 C CA . GLY A 1 327 ? 13.039 12.943 -14.439 1.00 97.81 327 GLY A CA 1
ATOM 2641 C C . GLY A 1 327 ? 13.621 11.936 -15.430 1.00 97.81 327 GLY A C 1
ATOM 2642 O O . GLY A 1 327 ? 14.436 11.083 -15.079 1.00 97.81 327 GLY A O 1
ATOM 2643 N N . HIS A 1 328 ? 13.249 12.078 -16.705 1.00 97.00 328 HIS A N 1
ATOM 2644 C CA . HIS A 1 328 ? 13.643 11.167 -17.795 1.00 97.00 328 HIS A CA 1
ATOM 2645 C C . HIS A 1 328 ? 15.147 11.135 -18.110 1.00 97.00 328 HIS A C 1
ATOM 2647 O O . HIS A 1 328 ? 15.612 10.240 -18.809 1.00 97.00 328 HIS A O 1
ATOM 2653 N N . SER A 1 329 ? 15.918 12.096 -17.600 1.00 97.12 329 SER A N 1
ATOM 2654 C CA . SER A 1 329 ? 17.377 12.116 -17.750 1.00 97.12 329 SER A CA 1
ATOM 2655 C C . SER A 1 329 ? 18.101 11.143 -16.817 1.00 97.12 329 SER A C 1
ATOM 2657 O O . SER A 1 329 ? 19.299 10.945 -17.003 1.00 97.12 329 SER A O 1
ATOM 2659 N N . SER A 1 330 ? 17.396 10.560 -15.840 1.00 97.94 330 SER A N 1
ATOM 2660 C CA . SER A 1 330 ? 17.890 9.639 -14.811 1.00 97.94 330 SER A CA 1
ATOM 2661 C C . SER A 1 330 ? 17.471 8.190 -15.099 1.00 97.94 330 SER A C 1
ATOM 2663 O O . SER A 1 330 ? 16.366 7.964 -15.595 1.00 97.94 330 SER A O 1
ATOM 2665 N N . ASN A 1 331 ? 18.283 7.194 -14.706 1.00 98.25 331 ASN A N 1
ATOM 2666 C CA . ASN A 1 331 ? 17.848 5.788 -14.745 1.00 98.25 331 ASN A CA 1
ATOM 2667 C C . ASN A 1 331 ? 16.945 5.362 -13.582 1.00 98.25 331 ASN A C 1
ATOM 2669 O O . ASN A 1 331 ? 16.604 4.184 -13.445 1.00 98.25 331 ASN A O 1
ATOM 2673 N N . MET A 1 332 ? 16.526 6.326 -12.766 1.00 98.12 332 MET A N 1
ATOM 2674 C CA . MET A 1 332 ? 15.450 6.145 -11.808 1.00 98.12 332 MET A CA 1
ATOM 2675 C C . MET A 1 332 ? 14.084 6.081 -12.514 1.00 98.12 332 MET A C 1
ATOM 2677 O O . MET A 1 332 ? 13.188 5.395 -12.043 1.00 98.12 332 MET A O 1
ATOM 2681 N N . THR A 1 333 ? 13.919 6.734 -13.669 1.00 96.88 333 THR A N 1
ATOM 2682 C CA . THR A 1 333 ? 12.674 6.653 -14.456 1.00 96.88 333 THR A CA 1
ATOM 2683 C C . THR A 1 333 ? 12.832 5.709 -15.651 1.00 96.88 333 THR A C 1
ATOM 2685 O O . THR A 1 333 ? 12.043 4.785 -15.797 1.00 96.88 333 THR A O 1
ATOM 2688 N N . TYR A 1 334 ? 13.917 5.817 -16.426 1.00 93.50 334 TYR A N 1
ATOM 2689 C CA . TYR A 1 334 ? 14.188 4.903 -17.544 1.00 93.50 334 TYR A CA 1
ATOM 2690 C C . TYR A 1 334 ? 15.431 4.052 -17.331 1.00 93.50 334 TYR A C 1
ATOM 2692 O O . TYR A 1 334 ? 16.550 4.559 -17.322 1.00 93.50 334 TYR A O 1
ATOM 2700 N N . SER A 1 335 ? 15.265 2.735 -17.238 1.00 93.25 335 SER A N 1
ATOM 2701 C CA . SER A 1 335 ? 16.419 1.844 -17.201 1.00 93.25 335 SER A CA 1
ATOM 2702 C C . SER A 1 335 ? 17.249 1.941 -18.486 1.00 93.25 335 SER A C 1
ATOM 2704 O O . SER A 1 335 ? 16.745 2.208 -19.576 1.00 93.25 335 SER A O 1
ATOM 2706 N N . SER A 1 336 ? 18.553 1.716 -18.355 1.00 93.06 336 SER A N 1
ATOM 2707 C CA . SER A 1 336 ? 19.488 1.678 -19.477 1.00 93.06 336 SER A CA 1
ATOM 2708 C C . SER A 1 336 ? 20.330 0.412 -19.377 1.00 93.06 336 SER A C 1
ATOM 2710 O O . SER A 1 336 ? 20.899 0.123 -18.326 1.00 93.06 336 SER A O 1
ATOM 2712 N N . GLY A 1 337 ? 20.351 -0.401 -20.438 1.00 90.56 337 GLY A N 1
ATOM 2713 C CA . GLY A 1 337 ? 21.095 -1.669 -20.456 1.00 90.56 337 GLY A CA 1
ATOM 2714 C C . GLY A 1 337 ? 20.663 -2.678 -19.377 1.00 90.56 337 GLY A C 1
ATOM 2715 O O . GLY A 1 337 ? 21.483 -3.459 -18.896 1.00 90.56 337 GLY A O 1
ATOM 2716 N N . GLY A 1 338 ? 19.396 -2.648 -18.945 1.00 92.56 338 GLY A N 1
ATOM 2717 C CA . GLY A 1 338 ? 18.905 -3.490 -17.846 1.00 92.56 338 GLY A CA 1
ATOM 2718 C C . GLY A 1 338 ? 19.430 -3.075 -16.463 1.00 92.56 338 GLY A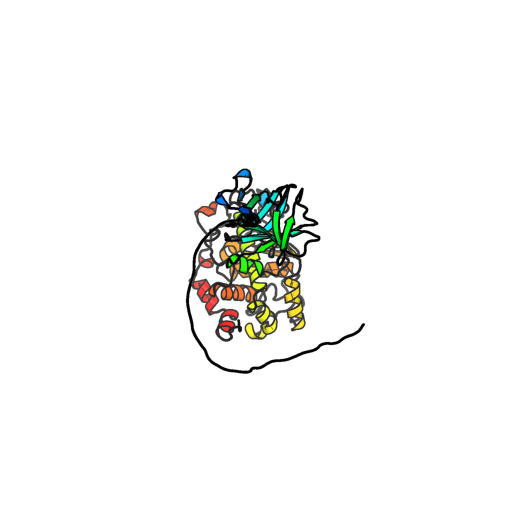 C 1
ATOM 2719 O O . GLY A 1 338 ? 19.558 -3.925 -15.574 1.00 92.56 338 GLY A O 1
ATOM 2720 N N . VAL A 1 339 ? 19.788 -1.795 -16.302 1.00 96.75 339 VAL A N 1
ATOM 2721 C CA . VAL A 1 339 ? 20.211 -1.157 -15.048 1.00 96.75 339 VAL A CA 1
ATOM 2722 C C . VAL A 1 339 ? 19.356 0.091 -14.817 1.00 96.75 339 VAL A C 1
ATOM 2724 O O . VAL A 1 339 ? 19.341 1.009 -15.637 1.00 96.75 339 VAL A O 1
ATOM 2727 N N . GLY A 1 340 ? 18.634 0.133 -13.701 1.00 97.88 340 GLY A N 1
ATOM 2728 C CA . GLY A 1 340 ? 17.771 1.255 -13.336 1.00 97.88 340 GLY A CA 1
ATOM 2729 C C . GLY A 1 340 ? 16.810 0.895 -12.210 1.00 97.88 340 GLY A C 1
ATOM 2730 O O . GLY A 1 340 ? 16.703 -0.269 -11.820 1.00 97.88 340 GLY A O 1
ATOM 2731 N N . TRP A 1 341 ? 16.102 1.892 -11.690 1.00 98.25 341 TRP A N 1
ATOM 2732 C CA . TRP A 1 341 ? 15.158 1.694 -10.590 1.00 98.25 341 TRP A CA 1
ATOM 2733 C C . TRP A 1 341 ? 13.954 0.846 -11.000 1.00 98.25 341 TRP A C 1
ATOM 2735 O O . TRP A 1 341 ? 13.546 -0.044 -10.255 1.00 98.25 341 TRP A O 1
ATOM 2745 N N . THR A 1 342 ? 13.417 1.078 -12.201 1.00 96.12 342 THR A N 1
ATOM 2746 C CA . THR A 1 342 ? 12.299 0.287 -12.724 1.00 96.12 342 THR A CA 1
ATOM 2747 C C . THR A 1 342 ? 12.684 -1.188 -12.791 1.00 96.12 342 THR A C 1
ATOM 2749 O O . THR A 1 342 ? 11.970 -2.021 -12.233 1.00 96.12 342 THR A O 1
ATOM 2752 N N . GLU A 1 343 ? 13.870 -1.491 -13.344 1.00 95.69 343 GLU A N 1
ATOM 2753 C CA . GLU A 1 343 ? 14.485 -2.829 -13.384 1.00 95.69 343 GLU A CA 1
ATOM 2754 C C . GLU A 1 343 ? 14.630 -3.466 -12.011 1.00 95.69 343 GLU A C 1
ATOM 2756 O O . GLU A 1 343 ? 14.298 -4.634 -11.814 1.00 95.69 343 GLU A O 1
ATOM 2761 N N . PHE A 1 344 ? 15.112 -2.689 -11.049 1.00 97.44 344 PHE A N 1
ATOM 2762 C CA . PHE A 1 344 ? 15.255 -3.156 -9.686 1.00 97.44 344 PHE A CA 1
ATOM 2763 C C . PHE A 1 344 ? 13.912 -3.558 -9.083 1.00 97.44 344 PHE A C 1
ATOM 2765 O O . PHE A 1 344 ? 13.750 -4.697 -8.636 1.00 97.44 344 PHE A O 1
ATOM 2772 N N . MET A 1 345 ? 12.936 -2.659 -9.108 1.00 97.31 345 MET A N 1
ATOM 2773 C CA . MET A 1 345 ? 11.694 -2.862 -8.377 1.00 97.31 345 MET A CA 1
ATOM 2774 C C . MET A 1 345 ? 10.832 -3.983 -8.962 1.00 97.31 345 MET A C 1
ATOM 2776 O O . MET A 1 345 ? 10.287 -4.780 -8.196 1.00 97.31 345 MET A O 1
ATOM 2780 N N . TRP A 1 346 ? 10.740 -4.127 -10.290 1.00 94.38 346 TRP A N 1
ATOM 2781 C CA . TRP A 1 346 ? 9.968 -5.238 -10.864 1.00 94.38 346 TRP A CA 1
ATOM 2782 C C . TRP A 1 346 ? 10.638 -6.600 -10.618 1.00 94.38 346 TRP A C 1
ATOM 2784 O O . TRP A 1 346 ? 9.951 -7.605 -10.399 1.00 94.38 346 TRP A O 1
ATOM 2794 N N . GLN A 1 347 ? 11.975 -6.658 -10.626 1.00 96.06 347 GLN A N 1
ATOM 2795 C CA . GLN A 1 347 ? 12.712 -7.895 -10.357 1.00 96.06 347 GLN A CA 1
ATOM 2796 C C . GLN A 1 347 ? 12.637 -8.285 -8.881 1.00 96.06 347 GLN A C 1
ATOM 2798 O O . GLN A 1 347 ? 12.462 -9.467 -8.580 1.00 96.06 347 GLN A O 1
ATOM 2803 N N . LEU A 1 348 ? 12.698 -7.304 -7.974 1.00 96.88 348 LEU A N 1
ATOM 2804 C CA . LEU A 1 348 ? 12.453 -7.512 -6.550 1.00 96.88 348 LEU A CA 1
ATOM 2805 C C . LEU A 1 348 ? 11.031 -8.030 -6.311 1.00 96.88 348 LEU A C 1
ATOM 2807 O O . LEU A 1 348 ? 10.863 -9.046 -5.639 1.00 96.88 348 LEU A O 1
ATOM 2811 N N . HIS A 1 349 ? 10.021 -7.401 -6.922 1.00 95.38 349 HIS A N 1
ATOM 2812 C CA . HIS A 1 349 ? 8.640 -7.881 -6.860 1.00 95.38 349 HIS A CA 1
ATOM 2813 C C . HIS A 1 349 ? 8.531 -9.341 -7.305 1.00 95.38 349 HIS A C 1
ATOM 2815 O O . HIS A 1 349 ? 7.932 -10.166 -6.619 1.00 95.38 349 HIS A O 1
ATOM 2821 N N . THR A 1 350 ? 9.138 -9.674 -8.444 1.00 92.94 350 THR A N 1
ATOM 2822 C CA . THR A 1 350 ? 9.096 -11.025 -9.015 1.00 92.94 350 THR A CA 1
ATOM 2823 C C . THR A 1 350 ? 9.725 -12.052 -8.074 1.00 92.94 350 THR A C 1
ATOM 2825 O O . THR A 1 350 ? 9.118 -13.095 -7.825 1.00 92.94 350 THR A O 1
ATOM 2828 N N . TYR A 1 351 ? 10.891 -11.741 -7.499 1.00 94.81 351 TYR A N 1
ATOM 2829 C CA . TYR A 1 351 ? 11.553 -12.595 -6.512 1.00 94.81 351 TYR A CA 1
ATOM 2830 C C . TYR A 1 351 ? 10.679 -12.813 -5.269 1.00 94.81 351 TYR A C 1
ATOM 2832 O O . TYR A 1 351 ? 10.393 -13.954 -4.900 1.00 94.81 351 TYR A O 1
ATOM 2840 N N . LEU A 1 352 ? 10.198 -11.730 -4.650 1.00 95.00 352 LEU A N 1
ATOM 2841 C CA . LEU A 1 352 ? 9.393 -11.804 -3.429 1.00 95.00 352 LEU A CA 1
ATOM 2842 C C . LEU A 1 352 ? 8.064 -12.529 -3.674 1.00 95.00 352 LEU A C 1
ATOM 2844 O O . LEU A 1 352 ? 7.645 -13.345 -2.854 1.00 95.00 352 LEU A O 1
ATOM 2848 N N . ARG A 1 353 ? 7.422 -12.301 -4.826 1.00 92.06 353 ARG A N 1
ATOM 2849 C CA . ARG A 1 353 ? 6.216 -13.024 -5.245 1.00 92.06 353 ARG A CA 1
ATOM 2850 C C . ARG A 1 353 ? 6.474 -14.522 -5.365 1.00 92.06 353 ARG A C 1
ATOM 2852 O O . ARG A 1 353 ? 5.716 -15.302 -4.793 1.00 92.06 353 ARG A O 1
ATOM 2859 N N . GLY A 1 354 ? 7.517 -14.919 -6.099 1.00 90.00 354 GLY A N 1
ATOM 2860 C CA . GLY A 1 354 ? 7.860 -16.328 -6.325 1.00 90.00 354 GLY A CA 1
ATOM 2861 C C . GLY A 1 354 ? 8.151 -17.096 -5.032 1.00 90.00 354 GLY A C 1
ATOM 2862 O O . GLY A 1 354 ? 7.940 -18.302 -4.977 1.00 90.00 354 GLY A O 1
ATOM 2863 N N . ASN A 1 355 ? 8.544 -16.382 -3.974 1.00 91.62 355 ASN A N 1
ATOM 2864 C CA . ASN A 1 355 ? 8.820 -16.931 -2.646 1.00 91.62 355 ASN A CA 1
ATOM 2865 C C . ASN A 1 355 ? 7.681 -16.702 -1.630 1.00 91.62 355 ASN A C 1
ATOM 2867 O O . ASN A 1 355 ? 7.848 -16.985 -0.445 1.00 91.62 355 ASN A O 1
ATOM 2871 N N . ASN A 1 356 ? 6.517 -16.204 -2.069 1.00 91.38 356 ASN A N 1
ATOM 2872 C CA . ASN A 1 356 ? 5.357 -15.903 -1.219 1.00 91.38 356 ASN A CA 1
ATOM 2873 C C . ASN A 1 356 ? 5.672 -14.937 -0.053 1.00 91.38 356 ASN A C 1
ATOM 2875 O O . ASN A 1 356 ? 5.219 -15.122 1.081 1.00 91.38 356 ASN A O 1
ATOM 2879 N N . LEU A 1 357 ? 6.477 -13.911 -0.343 1.00 94.44 357 LEU A N 1
ATOM 2880 C CA . LEU A 1 357 ? 6.953 -12.902 0.607 1.00 94.44 357 LEU A CA 1
ATOM 2881 C C . LEU A 1 357 ? 6.258 -11.539 0.449 1.00 94.44 357 LEU A C 1
ATOM 2883 O O . LEU A 1 357 ? 6.666 -10.591 1.107 1.00 94.44 357 LEU A O 1
ATOM 2887 N N . LEU A 1 358 ? 5.215 -11.420 -0.381 1.00 95.62 358 LEU A N 1
ATOM 2888 C CA . LEU A 1 358 ? 4.434 -10.184 -0.554 1.00 95.62 358 LEU A CA 1
ATOM 2889 C C . LEU A 1 358 ? 3.028 -10.290 0.058 1.00 95.62 358 LEU A C 1
ATOM 2891 O O . LEU A 1 358 ? 2.443 -11.375 0.024 1.00 95.62 358 LEU A O 1
ATOM 2895 N N . PRO A 1 359 ? 2.448 -9.183 0.566 1.00 96.81 359 PRO A N 1
ATOM 2896 C CA . PRO A 1 359 ? 1.094 -9.186 1.129 1.00 96.81 359 PRO A CA 1
ATOM 2897 C C . PRO A 1 359 ? 0.022 -9.655 0.129 1.00 96.81 359 PRO A C 1
ATOM 2899 O O . PRO A 1 359 ? -0.899 -10.406 0.480 1.00 96.81 359 PRO A O 1
ATOM 2902 N N . TYR A 1 360 ? 0.149 -9.241 -1.135 1.00 96.56 360 TYR A N 1
ATOM 2903 C CA . TYR A 1 360 ? -0.849 -9.490 -2.173 1.00 96.56 360 TYR A CA 1
ATOM 2904 C C . TYR A 1 360 ? -0.208 -10.016 -3.462 1.00 96.56 360 TYR A C 1
ATOM 2906 O O . TYR A 1 360 ? 0.418 -9.277 -4.209 1.00 96.56 360 TYR A O 1
ATOM 2914 N N . THR A 1 361 ? -0.373 -11.301 -3.756 1.00 91.81 361 THR A N 1
ATOM 2915 C CA . THR A 1 361 ? 0.185 -11.946 -4.966 1.00 91.81 361 THR A CA 1
ATOM 2916 C C . THR A 1 361 ? -0.878 -12.589 -5.854 1.00 91.81 361 THR A C 1
ATOM 2918 O O . THR A 1 361 ? -0.601 -12.948 -7.005 1.00 91.81 361 THR A O 1
ATOM 2921 N N . ASP A 1 362 ? -2.082 -12.732 -5.304 1.00 91.94 362 ASP A N 1
ATOM 2922 C CA . ASP A 1 362 ? -3.219 -13.395 -5.913 1.00 91.94 362 ASP A CA 1
ATOM 2923 C C . ASP A 1 362 ? -4.040 -12.406 -6.748 1.00 91.94 362 ASP A C 1
ATOM 2925 O O . ASP A 1 362 ? -4.646 -11.474 -6.219 1.00 91.94 362 ASP A O 1
ATOM 2929 N N . ARG A 1 363 ? -4.068 -12.643 -8.059 1.00 90.00 363 ARG A N 1
ATOM 2930 C CA . ARG A 1 363 ? -4.819 -11.853 -9.044 1.00 90.00 363 ARG A CA 1
ATOM 2931 C C . ARG A 1 363 ? -6.337 -12.030 -8.935 1.00 90.00 363 ARG A C 1
ATOM 2933 O O . ARG A 1 363 ? -7.086 -11.220 -9.485 1.00 90.00 363 ARG A O 1
ATOM 2940 N N . ASP A 1 364 ? -6.789 -13.103 -8.288 1.00 93.50 364 ASP A N 1
ATOM 2941 C CA . ASP A 1 364 ? -8.202 -13.408 -8.079 1.00 93.50 364 ASP A CA 1
ATOM 2942 C C . ASP A 1 364 ? -8.775 -12.698 -6.852 1.00 93.50 364 ASP A C 1
ATOM 2944 O O . ASP A 1 364 ? -9.994 -12.539 -6.774 1.00 93.50 364 ASP A O 1
ATOM 2948 N N . LEU A 1 365 ? -7.911 -12.189 -5.963 1.00 95.38 365 LEU A N 1
ATOM 2949 C CA . LEU A 1 365 ? -8.276 -11.512 -4.715 1.00 95.38 365 LEU A CA 1
ATOM 2950 C C . LEU A 1 365 ? -9.311 -10.401 -4.921 1.00 95.38 365 LEU A C 1
ATOM 2952 O O . LEU A 1 365 ? -10.310 -10.322 -4.208 1.00 95.38 365 LEU A O 1
ATOM 2956 N N . LEU A 1 366 ? -9.061 -9.519 -5.890 1.00 96.75 366 LEU A N 1
ATOM 2957 C CA . LEU A 1 366 ? -9.986 -8.440 -6.250 1.00 96.75 366 LEU A CA 1
ATOM 2958 C C . LEU A 1 366 ? -10.832 -8.783 -7.472 1.00 96.75 366 LEU A C 1
ATOM 2960 O O . LEU A 1 366 ? -11.803 -8.084 -7.763 1.00 96.75 366 LEU A O 1
ATOM 2964 N N . GLY A 1 367 ? -10.457 -9.844 -8.188 1.00 95.25 367 GLY A N 1
ATOM 2965 C CA . GLY A 1 367 ? -11.111 -10.275 -9.410 1.00 95.25 367 GLY A CA 1
ATOM 2966 C C . GLY A 1 367 ? -11.094 -9.215 -10.508 1.00 95.25 367 GLY A C 1
ATOM 2967 O O . GLY A 1 367 ? -11.977 -9.252 -11.361 1.00 95.25 367 GLY A O 1
ATOM 2968 N N . PHE A 1 368 ? -10.137 -8.269 -10.511 1.00 95.50 368 PHE A N 1
ATOM 2969 C CA . PHE A 1 368 ? -10.123 -7.168 -11.483 1.00 95.50 368 PHE A CA 1
ATOM 2970 C C . PHE A 1 368 ? -10.220 -7.688 -12.904 1.00 95.50 368 PHE A C 1
ATOM 2972 O O . PHE A 1 368 ? -10.946 -7.103 -13.695 1.00 95.50 368 PHE A O 1
ATOM 2979 N N . HIS A 1 369 ? -9.510 -8.781 -13.213 1.00 93.06 369 HIS A N 1
ATOM 2980 C CA . HIS A 1 369 ? -9.427 -9.373 -14.542 1.00 93.06 369 HIS A CA 1
ATOM 2981 C C . HIS A 1 369 ? -10.702 -10.133 -14.972 1.00 93.06 369 HIS A C 1
ATOM 2983 O O . HIS A 1 369 ? -10.924 -10.277 -16.178 1.00 93.06 369 HIS A O 1
ATOM 2989 N N . LYS A 1 370 ? -11.561 -10.542 -14.030 1.00 94.69 370 LYS A N 1
ATOM 2990 C CA . LYS A 1 370 ? -12.667 -11.477 -14.271 1.00 94.69 370 LYS A CA 1
ATOM 2991 C C . LYS A 1 370 ? -13.814 -10.880 -15.111 1.00 94.69 370 LYS A C 1
ATOM 2993 O O . LYS A 1 370 ? -14.076 -9.676 -15.005 1.00 94.69 370 LYS A O 1
ATOM 2998 N N . PRO A 1 371 ? -14.506 -11.683 -15.947 1.00 94.88 371 PRO A N 1
ATOM 2999 C CA . PRO A 1 371 ? -15.582 -11.203 -16.820 1.00 94.88 371 PRO A CA 1
ATOM 3000 C C . PRO A 1 371 ? -16.741 -10.516 -16.088 1.00 94.88 371 PRO A C 1
ATOM 3002 O O . PRO A 1 371 ? -17.227 -9.489 -16.556 1.00 94.88 371 PRO A O 1
ATOM 3005 N N . GLU A 1 372 ? -17.151 -11.010 -14.919 1.00 95.62 372 GLU A N 1
ATOM 3006 C CA . GLU A 1 372 ? -18.242 -10.436 -14.119 1.00 95.62 372 GLU A CA 1
ATOM 3007 C C . GLU A 1 372 ? -17.967 -8.992 -13.667 1.00 95.62 372 GLU A C 1
ATOM 3009 O O . GLU A 1 372 ? -18.897 -8.210 -13.450 1.00 95.62 372 GLU A O 1
ATOM 3014 N N . ASN A 1 373 ? -16.687 -8.608 -13.603 1.00 96.56 373 ASN A N 1
ATOM 3015 C CA . ASN A 1 373 ? -16.250 -7.265 -13.245 1.00 96.56 373 ASN A CA 1
ATOM 3016 C C . ASN A 1 373 ? -16.018 -6.351 -14.457 1.00 96.56 373 ASN A C 1
ATOM 3018 O O . ASN A 1 373 ? -15.695 -5.175 -14.279 1.00 96.56 373 ASN A O 1
ATOM 3022 N N . ALA A 1 374 ? -16.217 -6.840 -15.688 1.00 95.56 374 ALA A N 1
ATOM 3023 C CA . ALA A 1 374 ? -15.957 -6.077 -16.908 1.00 95.56 374 ALA A CA 1
ATOM 3024 C C . A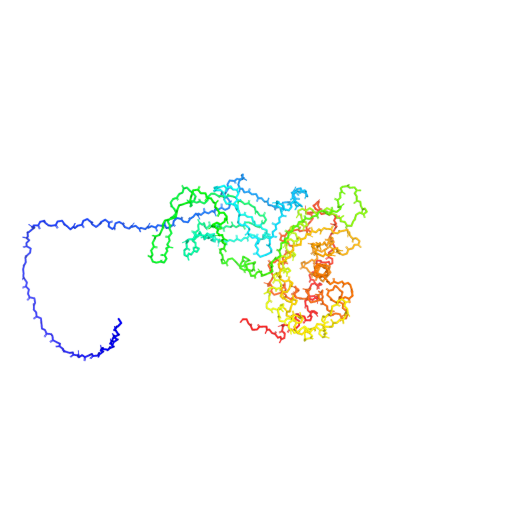LA A 1 374 ? -16.745 -4.761 -16.974 1.00 95.56 374 ALA A C 1
ATOM 3026 O O . ALA A 1 374 ? -16.190 -3.749 -17.382 1.00 95.56 374 ALA A O 1
ATOM 3027 N N . LYS A 1 375 ? -17.990 -4.738 -16.483 1.00 95.38 375 LYS A N 1
ATOM 3028 C CA . LYS A 1 375 ? -18.827 -3.523 -16.437 1.00 95.38 375 LYS A CA 1
ATOM 3029 C C . LYS A 1 375 ? -18.263 -2.401 -15.549 1.00 95.38 375 LYS A C 1
ATOM 3031 O O . LYS A 1 375 ? -18.615 -1.237 -15.726 1.00 95.38 375 LYS A O 1
ATOM 3036 N N . TYR A 1 376 ? -17.383 -2.728 -14.601 1.00 95.31 376 TYR A N 1
ATOM 3037 C CA . TYR A 1 376 ? -16.797 -1.764 -13.665 1.00 95.31 376 TYR A CA 1
ATOM 3038 C C . TYR A 1 376 ? -15.469 -1.165 -14.149 1.00 95.31 376 TYR A C 1
ATOM 3040 O O . TYR A 1 376 ? -14.935 -0.277 -13.487 1.00 95.31 376 TYR A O 1
ATOM 3048 N N . ARG A 1 377 ? -14.942 -1.605 -15.298 1.00 92.94 377 ARG A N 1
ATOM 3049 C CA . ARG A 1 377 ? -13.685 -1.126 -15.898 1.00 92.94 377 ARG A CA 1
ATOM 3050 C C . ARG A 1 377 ? -13.902 -0.705 -17.355 1.00 92.94 377 ARG A C 1
ATOM 3052 O O . ARG A 1 377 ? -14.835 -1.161 -17.996 1.00 92.94 377 ARG A O 1
ATOM 3059 N N . ASP A 1 378 ? -13.049 0.176 -17.868 1.00 84.50 378 ASP A N 1
ATOM 3060 C CA . ASP A 1 378 ? -13.192 0.751 -19.222 1.00 84.50 378 ASP A CA 1
ATOM 3061 C C . ASP A 1 378 ? -12.346 0.060 -20.293 1.00 84.50 378 ASP A C 1
ATOM 3063 O O . ASP A 1 378 ? -12.463 0.375 -21.472 1.00 84.50 378 ASP A O 1
ATOM 3067 N N . GLY A 1 379 ? -11.462 -0.854 -19.894 1.00 85.69 379 GLY A N 1
ATOM 3068 C CA . GLY A 1 379 ? -10.590 -1.579 -20.809 1.00 85.69 379 GLY A CA 1
ATOM 3069 C C . GLY A 1 379 ? -10.772 -3.088 -20.706 1.00 85.69 379 GLY A C 1
ATOM 3070 O O . GLY A 1 379 ? -11.235 -3.621 -19.691 1.00 85.69 379 GLY A O 1
ATOM 3071 N N . GLY A 1 380 ? -10.414 -3.764 -21.795 1.00 91.69 380 GLY A N 1
ATOM 3072 C CA . GLY A 1 380 ? -10.282 -5.213 -21.828 1.00 91.69 380 GLY A CA 1
ATOM 3073 C C . GLY A 1 380 ? -9.012 -5.688 -21.123 1.00 91.69 380 GLY A C 1
ATOM 3074 O O . GLY A 1 380 ? -8.137 -4.903 -20.761 1.00 91.69 380 GLY A O 1
ATOM 3075 N N . ILE A 1 381 ? -8.908 -7.004 -20.962 1.00 92.38 381 ILE A N 1
ATOM 3076 C CA . ILE A 1 381 ? -7.720 -7.647 -20.407 1.00 92.38 381 ILE A CA 1
ATOM 3077 C C . ILE A 1 381 ? -6.870 -8.188 -21.533 1.00 92.38 381 ILE A C 1
ATOM 3079 O O . ILE A 1 381 ? -7.332 -8.995 -22.333 1.00 92.38 381 ILE A O 1
ATOM 3083 N N . ASP A 1 382 ? -5.611 -7.776 -21.532 1.00 89.25 382 ASP A N 1
ATOM 3084 C CA . ASP A 1 382 ? -4.576 -8.431 -22.314 1.00 89.25 382 ASP A CA 1
ATOM 3085 C C . ASP A 1 382 ? -4.132 -9.722 -21.590 1.00 89.25 382 ASP A C 1
ATOM 3087 O O . ASP A 1 382 ? -3.481 -9.633 -20.537 1.00 89.25 382 ASP A O 1
ATOM 3091 N N . PRO A 1 383 ? -4.469 -10.920 -22.112 1.00 84.75 383 PRO A N 1
ATOM 3092 C CA . PRO A 1 383 ? -4.119 -12.187 -21.476 1.00 84.75 383 PRO A CA 1
ATOM 3093 C C . PRO A 1 383 ? -2.604 -12.401 -21.402 1.00 84.75 383 PRO A C 1
ATOM 3095 O O . PRO A 1 383 ? -2.131 -13.110 -20.512 1.00 84.75 383 PRO A O 1
ATOM 3098 N N . ASP A 1 384 ? -1.814 -11.751 -22.261 1.00 83.81 384 ASP A N 1
ATOM 3099 C CA . ASP A 1 384 ? -0.360 -11.881 -22.227 1.00 83.81 384 ASP A CA 1
ATOM 3100 C C . ASP A 1 384 ? 0.257 -11.299 -20.957 1.00 83.81 384 ASP A C 1
ATOM 3102 O O . ASP A 1 384 ? 1.271 -11.810 -20.474 1.00 83.81 384 ASP A O 1
ATOM 3106 N N . LYS A 1 385 ? -0.365 -10.270 -20.373 1.00 81.50 385 LYS A N 1
ATOM 3107 C CA . LYS A 1 385 ? 0.061 -9.691 -19.088 1.00 81.50 385 LYS A CA 1
ATOM 3108 C C . LYS A 1 385 ? -0.240 -10.604 -17.907 1.00 81.50 385 LYS A C 1
ATOM 3110 O O . LYS A 1 385 ? 0.288 -10.376 -16.825 1.00 81.50 385 LYS A O 1
ATOM 3115 N N . LEU A 1 386 ? -1.085 -11.609 -18.115 1.00 82.06 386 LEU A N 1
ATOM 3116 C CA . LEU A 1 386 ? -1.528 -12.580 -17.124 1.00 82.06 386 LEU A CA 1
ATOM 3117 C C . LEU A 1 386 ? -0.916 -13.972 -17.363 1.00 82.06 386 LEU A C 1
ATOM 3119 O O . LEU A 1 386 ? -1.201 -14.910 -16.625 1.00 82.06 386 LEU A O 1
ATOM 3123 N N . ASN A 1 387 ? -0.058 -14.136 -18.364 1.00 85.44 387 ASN A N 1
ATOM 3124 C CA . ASN A 1 387 ? 0.473 -15.440 -18.742 1.00 85.44 387 ASN A CA 1
ATOM 3125 C C . ASN A 1 387 ? 1.510 -15.960 -17.726 1.00 85.44 387 ASN A C 1
ATOM 3127 O O . ASN A 1 387 ? 2.639 -15.470 -17.700 1.00 85.44 387 ASN A O 1
ATOM 3131 N N . ASP A 1 388 ? 1.162 -16.989 -16.944 1.00 83.75 388 ASP A N 1
ATOM 3132 C CA . ASP A 1 388 ? 2.026 -17.566 -15.898 1.00 83.75 388 ASP A CA 1
ATOM 3133 C C . ASP A 1 388 ? 3.378 -18.076 -16.414 1.00 83.75 388 ASP A C 1
ATOM 3135 O O . ASP A 1 388 ? 4.393 -17.927 -15.730 1.00 83.75 388 ASP A O 1
ATOM 3139 N N . ASN A 1 389 ? 3.439 -18.590 -17.646 1.00 86.69 389 ASN A N 1
ATOM 3140 C CA . ASN A 1 389 ? 4.706 -19.012 -18.243 1.00 86.69 389 ASN A CA 1
ATOM 3141 C C . ASN A 1 389 ? 5.640 -17.815 -18.460 1.00 86.69 389 ASN A C 1
ATOM 3143 O O . ASN A 1 389 ? 6.842 -17.926 -18.215 1.00 86.69 389 ASN A O 1
ATOM 3147 N N . LYS A 1 390 ? 5.106 -16.653 -18.865 1.00 83.31 390 LYS A N 1
ATOM 3148 C CA . LYS A 1 390 ? 5.897 -15.416 -18.978 1.00 83.31 390 LYS A CA 1
ATOM 3149 C C . LYS A 1 390 ? 6.389 -14.955 -17.603 1.00 83.31 390 LYS A C 1
ATOM 3151 O O . LYS A 1 390 ? 7.555 -14.595 -17.479 1.00 83.31 390 LYS A O 1
ATOM 3156 N N . ILE A 1 391 ? 5.553 -15.040 -16.564 1.00 84.25 391 ILE A N 1
ATOM 3157 C CA . ILE A 1 391 ? 5.950 -14.717 -15.177 1.00 84.25 391 ILE A CA 1
ATOM 3158 C C . ILE A 1 391 ? 7.117 -15.599 -14.732 1.00 84.25 391 ILE A C 1
ATOM 3160 O O . ILE A 1 391 ? 8.123 -15.096 -14.234 1.00 84.25 391 ILE A O 1
ATOM 3164 N N . LEU A 1 392 ? 7.010 -16.913 -14.942 1.00 87.75 392 LEU A N 1
ATOM 3165 C CA . LEU A 1 392 ? 8.057 -17.860 -14.573 1.00 87.75 392 LEU A CA 1
ATOM 3166 C C . LEU A 1 392 ? 9.348 -17.609 -15.362 1.00 87.75 392 LEU A C 1
ATOM 3168 O O . LEU A 1 392 ? 10.442 -17.657 -14.802 1.00 87.75 392 LEU A O 1
ATOM 3172 N N . GLN A 1 393 ? 9.242 -17.276 -16.651 1.00 88.44 393 GLN A N 1
ATOM 3173 C CA . GLN A 1 393 ? 10.398 -16.872 -17.451 1.00 88.44 393 GLN A CA 1
ATOM 3174 C C . GLN A 1 393 ? 11.063 -15.605 -16.901 1.00 88.44 393 GLN A C 1
ATOM 3176 O O . GLN A 1 393 ? 12.292 -15.553 -16.835 1.00 88.44 393 GLN A O 1
ATOM 3181 N N . PHE A 1 394 ? 10.283 -14.601 -16.490 1.00 88.38 394 PHE A N 1
ATOM 3182 C CA . PHE A 1 394 ? 10.805 -13.390 -15.859 1.00 88.38 394 PHE A CA 1
ATOM 3183 C C . PHE A 1 394 ? 11.499 -13.693 -14.529 1.00 88.38 394 PHE A C 1
ATOM 3185 O O . PHE A 1 394 ? 12.612 -13.215 -14.310 1.00 88.38 394 PHE A O 1
ATOM 3192 N N . TYR A 1 395 ? 10.904 -14.545 -13.690 1.00 89.94 395 TYR A N 1
ATOM 3193 C CA . TYR A 1 395 ? 11.513 -15.022 -12.447 1.00 89.94 395 TYR A CA 1
ATOM 3194 C C . TYR A 1 395 ? 12.860 -15.705 -12.711 1.00 89.94 395 TYR A C 1
ATOM 3196 O O . TYR A 1 395 ? 13.886 -15.285 -12.184 1.00 89.94 395 TYR A O 1
ATOM 3204 N N . ASN A 1 396 ? 12.898 -16.672 -13.627 1.00 90.06 396 ASN A N 1
ATOM 3205 C CA . ASN A 1 396 ? 14.115 -17.422 -13.944 1.00 90.06 396 ASN A CA 1
ATOM 3206 C C . ASN A 1 396 ? 15.212 -16.562 -14.594 1.00 90.06 396 ASN A C 1
ATOM 3208 O O . ASN A 1 396 ? 16.398 -16.878 -14.484 1.00 90.06 396 ASN A O 1
ATOM 3212 N N . LYS A 1 397 ? 14.848 -15.483 -15.300 1.00 90.12 397 LYS A N 1
ATOM 3213 C CA . LYS A 1 397 ? 15.808 -14.575 -15.952 1.00 90.12 397 LYS A CA 1
ATOM 3214 C C . LYS A 1 397 ? 16.265 -13.423 -15.054 1.00 90.12 397 LYS A C 1
ATOM 3216 O O . LYS A 1 397 ? 17.342 -12.885 -15.320 1.00 90.12 397 LYS A O 1
ATOM 3221 N N . SER A 1 398 ? 15.498 -13.086 -14.018 1.00 92.94 398 SER A N 1
ATOM 3222 C CA . SER A 1 398 ? 15.756 -11.988 -13.082 1.00 92.94 398 SER A CA 1
ATOM 3223 C C . SER A 1 398 ? 17.154 -12.074 -12.458 1.00 92.94 398 SER A C 1
ATOM 3225 O O . SER A 1 398 ? 17.549 -13.106 -11.912 1.00 92.94 398 SER A O 1
ATOM 3227 N N . LYS A 1 399 ? 17.895 -10.961 -12.507 1.00 95.50 399 LYS A N 1
ATOM 3228 C CA . LYS A 1 399 ? 19.191 -10.789 -11.838 1.00 95.50 399 LYS A CA 1
ATOM 3229 C C . LYS A 1 399 ? 19.033 -10.921 -10.323 1.00 95.50 399 LYS A C 1
ATOM 3231 O O . LYS A 1 399 ? 19.802 -11.644 -9.701 1.00 95.50 399 LYS A O 1
ATOM 3236 N N . VAL A 1 400 ? 17.996 -10.298 -9.755 1.00 96.50 400 VAL A N 1
ATOM 3237 C CA . VAL A 1 400 ? 17.671 -10.378 -8.318 1.00 96.50 400 VAL A CA 1
ATOM 3238 C C . VAL A 1 400 ? 17.433 -11.822 -7.886 1.00 96.50 400 VAL A C 1
ATOM 3240 O O . VAL A 1 400 ? 18.037 -12.287 -6.923 1.00 96.50 400 VAL A O 1
ATOM 3243 N N . THR A 1 401 ? 16.603 -12.550 -8.636 1.00 95.44 401 THR A N 1
ATOM 3244 C CA . THR A 1 401 ? 16.282 -13.947 -8.321 1.00 95.44 401 THR A CA 1
ATOM 3245 C C . THR A 1 401 ? 17.524 -14.827 -8.379 1.00 95.44 401 THR A C 1
ATOM 3247 O O . THR A 1 401 ? 17.823 -15.532 -7.418 1.00 95.44 401 THR A O 1
ATOM 3250 N N . LYS A 1 402 ? 18.299 -14.746 -9.467 1.00 96.06 402 LYS A N 1
ATOM 3251 C CA . LYS A 1 402 ? 19.559 -15.492 -9.602 1.00 96.06 402 LYS A CA 1
ATOM 3252 C C . LYS A 1 402 ? 20.535 -15.173 -8.473 1.00 96.06 402 LYS A C 1
ATOM 3254 O O . LYS A 1 402 ? 21.161 -16.082 -7.936 1.00 96.06 402 LYS A O 1
ATOM 3259 N N . TYR A 1 403 ? 20.650 -13.896 -8.109 1.00 97.00 403 TYR A N 1
ATOM 3260 C CA . TYR A 1 403 ? 21.563 -13.456 -7.066 1.00 97.00 403 TYR A CA 1
ATOM 3261 C C . TYR A 1 403 ? 21.194 -14.050 -5.704 1.00 97.00 403 TYR A C 1
ATOM 3263 O O . TYR A 1 403 ? 22.053 -14.668 -5.078 1.00 97.00 403 TYR A O 1
ATOM 3271 N N . PHE A 1 404 ? 19.941 -13.914 -5.258 1.00 96.44 404 PHE A N 1
ATOM 3272 C CA . PHE A 1 404 ? 19.531 -14.389 -3.932 1.00 96.44 404 PHE A CA 1
ATOM 3273 C C . PHE A 1 404 ? 19.383 -15.909 -3.832 1.00 96.44 404 PHE A C 1
ATOM 3275 O O . PHE A 1 404 ? 19.584 -16.451 -2.751 1.00 96.44 404 PHE A O 1
ATOM 3282 N N . LEU A 1 405 ? 19.119 -16.618 -4.935 1.00 93.56 405 LEU A N 1
ATOM 3283 C CA . LEU A 1 405 ? 19.198 -18.085 -4.941 1.00 93.56 405 LEU A CA 1
ATOM 3284 C C . LEU A 1 405 ? 20.635 -18.582 -4.724 1.00 93.56 405 LEU A C 1
ATOM 3286 O O . LEU A 1 405 ? 20.840 -19.575 -4.034 1.00 93.56 405 LEU A O 1
ATOM 3290 N N . ALA A 1 406 ? 21.626 -17.887 -5.287 1.00 95.12 406 ALA A N 1
ATOM 3291 C CA . ALA A 1 406 ? 23.038 -18.212 -5.085 1.00 95.12 406 ALA A CA 1
ATOM 3292 C C . ALA A 1 406 ? 23.605 -17.656 -3.763 1.00 95.12 406 ALA A C 1
ATOM 3294 O O . ALA A 1 406 ? 24.591 -18.176 -3.251 1.00 95.12 406 ALA A O 1
ATOM 3295 N N . ASN A 1 407 ? 23.002 -16.593 -3.223 1.00 94.94 407 ASN A N 1
ATOM 3296 C CA . ASN A 1 407 ? 23.470 -15.862 -2.045 1.00 94.94 407 ASN A CA 1
ATOM 3297 C C . ASN A 1 407 ? 22.286 -15.564 -1.105 1.00 94.94 407 ASN A C 1
ATOM 3299 O O . ASN A 1 407 ? 21.865 -14.405 -1.008 1.00 94.94 407 ASN A O 1
ATOM 3303 N N . PRO A 1 408 ? 21.704 -16.582 -0.447 1.00 90.50 408 PRO A N 1
ATOM 3304 C CA . PRO A 1 408 ? 20.561 -16.374 0.432 1.00 90.50 408 PRO A CA 1
ATOM 3305 C C . PRO A 1 408 ? 20.942 -15.456 1.597 1.00 90.50 408 PRO A C 1
ATOM 3307 O O . PRO A 1 408 ? 22.009 -15.600 2.195 1.00 90.50 408 PRO A O 1
ATOM 3310 N N . LEU A 1 409 ? 20.060 -14.513 1.933 1.00 89.75 409 LEU A N 1
ATOM 3311 C CA . LEU A 1 409 ? 20.233 -13.692 3.128 1.00 89.75 409 LEU A CA 1
ATOM 3312 C C . LEU A 1 409 ? 20.080 -14.578 4.371 1.00 89.75 409 LEU A C 1
ATOM 3314 O O . LEU A 1 409 ? 19.125 -15.351 4.475 1.00 89.75 409 LEU A O 1
ATOM 3318 N N . THR A 1 410 ? 21.011 -14.464 5.319 1.00 77.06 410 THR A N 1
ATOM 3319 C CA . THR A 1 410 ? 20.847 -15.044 6.657 1.00 77.06 410 THR A CA 1
ATOM 3320 C C . THR A 1 410 ? 19.608 -14.437 7.305 1.00 77.06 410 THR A C 1
ATOM 3322 O O . THR A 1 410 ? 19.501 -13.212 7.385 1.00 77.06 410 THR A O 1
ATOM 3325 N N . LYS A 1 411 ? 18.665 -15.301 7.689 1.00 57.97 411 LYS A N 1
ATOM 3326 C CA . LYS A 1 411 ? 17.390 -14.918 8.303 1.00 57.97 411 LYS A CA 1
ATOM 3327 C C . LYS A 1 411 ? 17.546 -14.485 9.748 1.00 57.97 411 LYS A C 1
ATOM 3329 O O . LYS A 1 411 ? 18.385 -15.099 10.443 1.00 57.97 411 LYS A O 1
#